Protein AF-A0A7C1NYA1-F1 (afdb_monomer)

Secondary structure (DSSP, 8-state):
---PPPP-------PPP-PPPPP-------------------------PPPPP--------PPPP---------------------------HHHHHHHHHHHHHHHHHHHHHHHHT--PPPP-PPPPEEEESSHHHHHHHHHH-SS-EEEESSPTT--SSS----HHHHHHHHH-SEEEE-S-SHHHHHHHHHHHTTS--SEEEEGGGSTT--PPBPTTT-SB--S-GGGSHHHHHHHHHHHHHHHHHH-GGGHHHHHHHHHHHHHHHHHHHHHS----EEEEESSTTHHHHHHTTTEEEEEESEEETTEEPPHHHHHHHHHHHHTT-EEEEEEETT--HHHHHHHHHHHHHHT--EEEE--TTSSS-HHHHHHHHHHHHHHHHTT-

Mean predicted aligned error: 15.82 Å

Foldseek 3Di:
DDDDDDDDDDDDDDDDDDDDDDDDDDDDDDDDDDDDDDDDDDDDDDDDDDDDDDDDDDDDDDDDDDDDDDDDDDDDDDDDDDDDDDDPPDDPPVVVVVVVVVVVVVVVVVVVVVVVVPPPPPPPPQWFEEEEQFAQVQQVCVLLTDSYHYDHQDDFPDDLQPDARDPVNLVSQQSGQAYEALPPHPNVVVVVVCVVVVVHNHHYHHLVPQPPQDFDQQLPPRHTQSQPSCLALVSVLSVLVVVLVSSCVSPVVCNVSSVVSSVVLNVLSVVLLVLAAAPLFEAEEADRNVCRNCVSSNYHDNAYQARHVVGGDDPVSVVVVLVCLQVVRHQEYEYEPSDPPVSVVVSVVSCVVSVHYYDYAYRSRHDDHSSVSSNVSSVRNSVVVVVD

Sequence (388 aa):
MRLEKPEENFEESCLPRSVRSENSRKTGSPELEAITSKHDVVRSIGKHEVVPNQYDPLVHSPRVYISSNVHIKFFTQQGDTAIVHKPRVTLRRGVYRLLAAAAAAAVALSLALILLGRAAKPPVSEGVFAVATFPSIAEDLNLILCDGRALSIVPPGVDPHDYQLSPGDVEKLREARVIVSTGHAPFEARIRDLVERGELAAVLVEIPRIPGMRILLNPSTRQPNLHMPVYDPDNYKIFIGYLAEKLSEVDPARAACYKQKLQQLVSAVDSLRRRVGALNLTALATRPPAQYAVSWAGVEVGYLLVKEEGLPATLEDIARIEKALAAGEVKLIITLSDDPAPLKSKAEELSARYKVPLITIPSPITPPSIYEKIALVAQELSKIATSA

Solvent-accessible surface area (backbone atoms only — not comparable to full-atom values): 23737 Å² total; per-residue (Å²): 141,84,86,82,83,87,87,83,82,88,80,89,85,85,85,87,80,87,85,82,86,84,86,80,91,82,89,83,86,82,90,83,83,89,85,86,82,89,85,88,87,82,89,81,90,82,87,87,80,87,82,85,88,84,86,88,85,90,84,91,77,90,80,88,77,89,76,94,78,87,84,86,86,84,88,82,80,91,82,85,90,77,91,75,85,75,82,82,80,76,76,58,74,67,57,58,53,53,53,50,52,52,50,51,50,50,52,52,51,54,51,51,52,56,61,66,65,59,64,72,72,72,76,81,67,80,37,62,39,33,34,16,48,37,27,5,55,12,42,45,44,50,67,43,43,74,77,30,48,46,41,44,65,43,58,76,86,58,65,59,74,80,44,72,82,47,74,72,47,51,51,56,49,49,70,17,55,34,35,41,35,63,75,63,41,68,46,49,56,55,53,50,53,35,38,77,71,61,74,23,84,29,51,77,43,40,54,79,72,42,85,88,52,68,74,50,64,32,64,76,73,67,42,80,39,59,52,53,48,49,40,19,69,70,34,30,45,50,51,49,48,52,48,35,51,53,49,24,73,76,38,61,94,46,30,69,56,23,53,51,37,41,54,54,52,45,55,49,49,53,54,48,57,70,71,43,64,78,65,75,36,34,23,37,25,44,45,66,45,53,42,31,55,36,39,88,36,35,32,44,53,66,42,50,56,25,52,47,92,99,36,66,48,48,74,67,52,48,52,52,49,53,49,35,40,74,72,58,59,41,57,34,36,40,40,46,70,75,53,55,67,72,59,46,52,50,52,51,51,52,23,66,76,64,72,32,54,70,49,74,35,76,45,78,62,30,72,63,25,47,70,61,43,46,51,52,38,43,53,59,53,45,56,53,69,75,73,112

InterPro domains:
  IPR006127 Periplasmic solute binding protein, ZnuA-like [PF01297] (151-349)
  IPR050492 Bacterial metal-binding protein 9 [PTHR42953] (107-361)

Organism: Thermofilum pendens (NCBI:txid2269)

Structure (mmCIF, N/CA/C/O backbone):
data_AF-A0A7C1NYA1-F1
#
_entry.id   AF-A0A7C1NYA1-F1
#
loop_
_atom_site.group_PDB
_atom_site.id
_atom_site.type_symbol
_atom_site.label_atom_id
_atom_site.label_alt_id
_atom_site.label_comp_id
_atom_site.label_asym_id
_atom_site.label_entity_id
_atom_site.label_seq_id
_atom_site.pdbx_PDB_ins_code
_atom_site.Cartn_x
_atom_site.Cartn_y
_atom_site.Cartn_z
_atom_site.occupancy
_atom_site.B_iso_or_equiv
_atom_site.auth_seq_id
_atom_site.auth_comp_id
_atom_site.auth_asym_id
_atom_site.auth_atom_id
_atom_site.pdbx_PDB_model_num
ATOM 1 N N . MET A 1 1 ? -48.577 -8.731 -40.432 1.00 40.62 1 MET A N 1
ATOM 2 C CA . MET A 1 1 ? -48.833 -8.483 -39.000 1.00 40.62 1 MET A CA 1
ATOM 3 C C . MET A 1 1 ? -47.472 -8.347 -38.333 1.00 40.62 1 MET A C 1
ATOM 5 O O . MET A 1 1 ? -46.777 -9.333 -38.143 1.00 40.62 1 MET A O 1
ATOM 9 N N . ARG A 1 2 ? -47.024 -7.100 -38.198 1.00 34.62 2 ARG A N 1
ATOM 10 C CA . ARG A 1 2 ? -45.700 -6.657 -37.746 1.00 34.62 2 ARG A CA 1
ATOM 11 C C . ARG A 1 2 ? -46.028 -5.751 -36.565 1.00 34.62 2 ARG A C 1
ATOM 13 O O . ARG A 1 2 ? -46.828 -4.843 -36.761 1.00 34.62 2 ARG A O 1
ATOM 20 N N . LEU A 1 3 ? -45.551 -6.070 -35.368 1.00 38.22 3 LEU A N 1
ATOM 21 C CA . LEU A 1 3 ? -45.822 -5.268 -34.176 1.00 38.22 3 LEU A CA 1
ATOM 22 C C . LEU A 1 3 ? -44.526 -4.623 -33.699 1.00 38.22 3 LEU A C 1
ATOM 24 O O . LEU A 1 3 ? -43.466 -5.248 -33.678 1.00 38.22 3 LEU A O 1
ATOM 28 N N . GLU A 1 4 ? -44.665 -3.327 -33.467 1.00 41.25 4 GLU A N 1
ATOM 29 C CA . GLU A 1 4 ? -43.648 -2.294 -33.381 1.00 41.25 4 GLU A CA 1
ATOM 30 C C . GLU A 1 4 ? -43.042 -2.193 -31.976 1.00 41.25 4 GLU A C 1
ATOM 32 O O . GLU A 1 4 ? -43.621 -2.636 -30.984 1.00 41.25 4 GLU A O 1
ATOM 37 N N . LYS A 1 5 ? -41.842 -1.609 -31.922 1.00 38.19 5 LYS A N 1
ATOM 38 C CA . LYS A 1 5 ? -41.145 -1.196 -30.699 1.00 38.19 5 LYS A CA 1
ATOM 39 C C . LYS A 1 5 ? -41.774 0.090 -30.144 1.00 38.19 5 LYS A C 1
ATOM 41 O O . LYS A 1 5 ? -42.247 0.887 -30.950 1.00 38.19 5 LYS A O 1
ATOM 46 N N . PRO A 1 6 ? -41.666 0.369 -28.835 1.00 52.16 6 PRO A N 1
ATOM 47 C CA . PRO A 1 6 ? -41.864 1.715 -28.327 1.00 52.16 6 PRO A CA 1
ATOM 48 C C . PRO A 1 6 ? -40.544 2.506 -28.333 1.00 52.16 6 PRO A C 1
ATOM 50 O O . PRO A 1 6 ? -39.504 2.022 -27.881 1.00 52.16 6 PRO A O 1
ATOM 53 N N . GLU A 1 7 ? -40.620 3.718 -28.879 1.00 35.81 7 GLU A N 1
ATOM 54 C CA . GLU A 1 7 ? -39.695 4.831 -28.663 1.00 35.81 7 GLU A CA 1
ATOM 55 C C . GLU A 1 7 ? -40.056 5.513 -27.335 1.00 35.81 7 GLU A C 1
ATOM 57 O O . GLU A 1 7 ? -41.235 5.758 -27.079 1.00 35.81 7 GLU A O 1
ATOM 62 N N . GLU A 1 8 ? -39.064 5.851 -26.510 1.00 39.03 8 GLU A N 1
ATOM 63 C CA . GLU A 1 8 ? -39.241 6.802 -25.409 1.00 39.03 8 GLU A CA 1
ATOM 64 C C . GLU A 1 8 ? -38.207 7.923 -25.514 1.00 39.03 8 GLU A C 1
ATOM 66 O O . GLU A 1 8 ? -37.027 7.708 -25.803 1.00 39.03 8 GLU A O 1
ATOM 71 N N . ASN A 1 9 ? -38.738 9.131 -25.351 1.00 34.03 9 ASN A N 1
ATOM 72 C CA . ASN A 1 9 ? -38.168 10.414 -25.714 1.00 34.03 9 ASN A CA 1
ATOM 73 C C . ASN A 1 9 ? -37.077 10.886 -24.748 1.00 34.03 9 ASN A C 1
ATOM 75 O O . ASN A 1 9 ? -37.186 10.758 -23.531 1.00 34.03 9 ASN A O 1
ATOM 79 N N . PHE A 1 10 ? -36.063 11.522 -25.332 1.00 31.38 10 PHE A N 1
ATOM 80 C CA . PHE A 1 10 ? -35.105 12.391 -24.659 1.00 31.38 10 PHE A CA 1
ATOM 81 C C .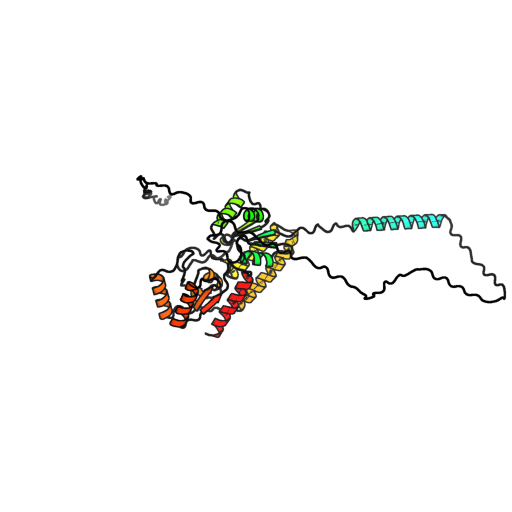 PHE A 1 10 ? -35.784 13.712 -24.263 1.00 31.38 10 PHE A C 1
ATOM 83 O O . PHE A 1 10 ? -36.274 14.429 -25.133 1.00 31.38 10 PHE A O 1
ATOM 90 N N . GLU A 1 11 ? -35.741 14.071 -22.979 1.00 35.53 11 GLU A N 1
ATOM 91 C CA . GLU A 1 11 ? -35.927 15.452 -22.520 1.00 35.53 11 GLU A CA 1
ATOM 92 C C . GLU A 1 11 ? -34.582 16.020 -22.043 1.00 35.53 11 GLU A C 1
ATOM 94 O O . GLU A 1 11 ? -34.018 15.608 -21.030 1.00 35.53 11 GLU A O 1
ATOM 99 N N . GLU A 1 12 ? -34.068 16.989 -22.801 1.00 34.16 12 GLU A N 1
ATOM 100 C CA . GLU A 1 12 ? -33.099 17.983 -22.343 1.00 34.16 12 GLU A CA 1
ATOM 101 C C . GLU A 1 12 ? -33.822 19.022 -21.472 1.00 34.16 12 GLU A C 1
ATOM 103 O O . GLU A 1 12 ? -34.805 19.601 -21.924 1.00 34.16 12 GLU A O 1
ATOM 108 N N . SER A 1 13 ? -33.313 19.353 -20.279 1.00 30.75 13 SER A N 1
ATOM 109 C CA . SER A 1 13 ? -33.227 20.757 -19.830 1.00 30.75 13 SER A CA 1
ATOM 110 C C . SER A 1 13 ? -32.521 20.935 -18.476 1.00 30.75 13 SER A C 1
ATOM 112 O O . SER A 1 13 ? -32.608 20.110 -17.573 1.00 30.75 13 SER A O 1
ATOM 114 N N . CYS A 1 14 ? -31.874 22.102 -18.363 1.00 33.41 14 CYS A N 1
ATOM 115 C CA . CYS A 1 14 ? -31.509 22.835 -17.142 1.00 33.41 14 CYS A CA 1
ATOM 116 C C . CYS A 1 14 ? -30.176 22.523 -16.425 1.00 33.41 14 CYS A C 1
ATOM 118 O O . CYS A 1 14 ? -30.124 22.006 -15.314 1.00 33.41 14 CYS A O 1
ATOM 120 N N . LEU A 1 15 ? -29.095 23.062 -17.005 1.00 36.56 15 LEU A N 1
ATOM 121 C CA . LEU A 1 15 ? -27.932 23.612 -16.287 1.00 36.56 15 LEU A CA 1
ATOM 122 C C . LEU A 1 15 ? -28.233 25.035 -15.765 1.00 36.56 15 LEU A C 1
ATOM 124 O O . LEU A 1 15 ? -28.767 25.842 -16.535 1.00 36.56 15 LEU A O 1
ATOM 128 N N . PRO A 1 16 ? -27.779 25.430 -14.560 1.00 41.75 16 PRO A N 1
ATOM 129 C CA . PRO A 1 16 ? -27.566 26.831 -14.224 1.00 41.75 16 PRO A CA 1
ATOM 130 C C . PRO A 1 16 ? -26.097 27.259 -14.335 1.00 41.75 16 PRO A C 1
ATOM 132 O O . PRO A 1 16 ? -25.149 26.513 -14.099 1.00 41.75 16 PRO A O 1
ATOM 135 N N . ARG A 1 17 ? -25.972 28.523 -14.738 1.00 34.53 17 ARG A N 1
ATOM 136 C CA . ARG A 1 17 ? -24.797 29.251 -15.208 1.00 34.53 17 ARG A CA 1
ATOM 137 C C . ARG A 1 17 ? -23.845 29.694 -14.094 1.00 34.53 17 ARG A C 1
ATOM 139 O O . ARG A 1 17 ? -24.249 30.021 -12.984 1.00 34.53 17 ARG A O 1
ATOM 146 N N . SER A 1 18 ? -22.589 29.831 -14.510 1.00 31.95 18 SER A N 1
ATOM 147 C CA . SER A 1 18 ? -21.484 30.560 -13.887 1.00 31.95 18 SER A CA 1
ATOM 148 C C . SER A 1 18 ? -21.869 31.953 -13.370 1.00 31.95 18 SER A C 1
ATOM 150 O O . SER A 1 18 ? -22.365 32.786 -14.136 1.00 31.95 18 SER A O 1
ATOM 152 N N . VAL A 1 19 ? -21.533 32.238 -12.111 1.00 34.16 19 VAL A N 1
ATOM 153 C CA . VAL A 1 19 ? -21.539 33.594 -11.550 1.00 34.16 19 VAL A CA 1
ATOM 154 C C . VAL A 1 19 ? -20.172 34.235 -11.782 1.00 34.16 19 VAL A C 1
ATOM 156 O O . VAL A 1 19 ? -19.128 33.693 -11.430 1.00 34.16 19 VAL A O 1
ATOM 159 N N . ARG A 1 20 ? -20.218 35.399 -12.425 1.00 31.11 20 ARG A N 1
ATOM 160 C CA . ARG A 1 20 ? -19.112 36.288 -12.779 1.00 31.11 20 ARG A CA 1
ATOM 161 C C . ARG A 1 20 ? -18.903 37.244 -11.598 1.00 31.11 20 ARG A C 1
ATOM 163 O O . ARG A 1 20 ? -19.837 37.956 -11.247 1.00 31.11 20 ARG A O 1
ATOM 170 N N . SER A 1 21 ? -17.723 37.255 -10.978 1.00 34.69 21 SER A N 1
ATOM 171 C CA . SER A 1 21 ? -17.386 38.226 -9.928 1.00 34.69 21 SER A CA 1
ATOM 172 C C . SER A 1 21 ? -16.910 39.537 -10.552 1.00 34.69 21 SER A C 1
ATOM 174 O O . SER A 1 21 ? -15.948 39.558 -11.324 1.00 34.69 21 SER A O 1
ATOM 176 N N . GLU A 1 22 ? -17.601 40.620 -10.215 1.00 33.66 22 GLU A N 1
ATOM 177 C CA . GLU A 1 22 ? -17.260 41.984 -10.597 1.00 33.66 22 GLU A CA 1
ATOM 178 C C . GLU A 1 22 ? -16.050 42.525 -9.832 1.00 33.66 22 GLU A C 1
ATOM 180 O O . GLU A 1 22 ? -15.744 42.164 -8.698 1.00 33.66 22 GLU A O 1
ATOM 185 N N . ASN A 1 23 ? -15.368 43.419 -10.531 1.00 29.83 23 ASN A N 1
ATOM 186 C CA . ASN A 1 23 ? -14.128 44.080 -10.191 1.00 29.83 23 ASN A CA 1
ATOM 187 C C . ASN A 1 23 ? -14.467 45.428 -9.527 1.00 29.83 23 ASN A C 1
ATOM 189 O O . ASN A 1 23 ? -15.186 46.228 -10.123 1.00 29.83 23 ASN A O 1
ATOM 193 N N . SER A 1 24 ? -13.928 45.723 -8.341 1.00 34.00 24 SER A N 1
ATOM 194 C CA . SER A 1 24 ? -13.988 47.065 -7.744 1.00 34.00 24 SER A CA 1
ATOM 195 C C . SER A 1 24 ? -12.629 47.458 -7.173 1.00 34.00 24 SER A C 1
ATOM 197 O O . SER A 1 24 ? -12.139 46.880 -6.207 1.00 34.00 24 SER A O 1
ATOM 199 N N . ARG A 1 25 ? -12.043 48.486 -7.794 1.00 32.75 25 ARG A N 1
ATOM 200 C CA . ARG A 1 25 ? -10.834 49.208 -7.378 1.00 32.75 25 ARG A CA 1
ATOM 201 C C . ARG A 1 25 ? -11.055 49.958 -6.060 1.00 32.75 25 ARG A C 1
ATOM 203 O O . ARG A 1 25 ? -12.113 50.557 -5.890 1.00 32.75 25 ARG A O 1
ATOM 210 N N . LYS A 1 26 ? -9.998 50.063 -5.244 1.00 33.12 26 LYS A N 1
ATOM 211 C CA . LYS A 1 26 ? -9.544 51.275 -4.513 1.00 33.12 26 LYS A CA 1
ATOM 212 C C . LYS A 1 26 ? -8.212 50.951 -3.805 1.00 33.12 26 LYS A C 1
ATOM 214 O O . LYS A 1 26 ? -8.165 50.026 -3.013 1.00 33.12 26 LYS A O 1
ATOM 219 N N . THR A 1 27 ? -7.077 51.426 -4.331 1.00 31.30 27 THR A N 1
ATOM 220 C CA . THR A 1 27 ? -6.292 52.613 -3.894 1.00 31.30 27 THR A CA 1
ATOM 221 C C . THR A 1 27 ? -5.559 52.455 -2.556 1.00 31.30 27 THR A C 1
ATOM 223 O O . THR A 1 27 ? -6.216 52.365 -1.526 1.00 31.30 27 THR A O 1
ATOM 226 N N . GLY A 1 28 ? -4.223 52.581 -2.583 1.00 29.09 28 GLY A N 1
ATOM 227 C CA . GLY A 1 28 ? -3.418 53.029 -1.437 1.00 29.09 28 GLY A CA 1
ATOM 228 C C . GLY A 1 28 ? -2.088 52.294 -1.232 1.00 29.09 28 GLY A C 1
ATOM 229 O O . GLY A 1 28 ? -2.052 51.321 -0.491 1.00 29.09 28 GLY A O 1
ATOM 230 N N . SER A 1 29 ? -1.001 52.791 -1.834 1.00 29.88 29 SER A N 1
ATOM 231 C CA . SER A 1 29 ? 0.366 52.619 -1.297 1.00 29.88 29 SER A CA 1
ATOM 232 C C . SER A 1 29 ? 0.553 53.535 -0.074 1.00 29.88 29 SER A C 1
ATOM 234 O O . SER A 1 29 ? -0.148 54.548 0.026 1.00 29.88 29 SER A O 1
ATOM 236 N N . PRO A 1 30 ? 1.507 53.230 0.824 1.00 40.34 30 PRO A N 1
ATOM 237 C CA . PRO A 1 30 ? 2.791 53.928 0.718 1.00 40.34 30 PRO A CA 1
ATOM 238 C C . PRO A 1 30 ? 4.036 53.060 0.983 1.00 40.34 30 PRO A C 1
ATOM 240 O O . PRO A 1 30 ? 3.977 51.982 1.570 1.00 40.34 30 PRO A O 1
ATOM 243 N N . GLU A 1 31 ? 5.157 53.595 0.502 1.00 30.17 31 GLU A N 1
ATOM 244 C CA . GLU A 1 31 ? 6.551 53.213 0.743 1.00 30.17 31 GLU A CA 1
ATOM 245 C C . GLU A 1 31 ? 6.918 53.135 2.233 1.00 30.17 31 GLU A C 1
ATOM 247 O O . GLU A 1 31 ? 6.392 53.898 3.042 1.00 30.17 31 GLU A O 1
ATOM 252 N N . LEU A 1 32 ? 7.914 52.301 2.567 1.00 30.86 32 LEU A N 1
ATOM 253 C CA . LEU A 1 32 ? 8.832 52.564 3.680 1.00 30.86 32 LEU A CA 1
ATOM 254 C C . LEU A 1 32 ? 10.191 51.873 3.465 1.00 30.86 32 LEU A C 1
ATOM 256 O O . LEU A 1 32 ? 10.344 50.660 3.564 1.00 30.86 32 LEU A O 1
ATOM 260 N N . GLU A 1 33 ? 11.117 52.738 3.066 1.00 28.75 33 GLU A N 1
ATOM 261 C CA . GLU A 1 33 ? 12.559 52.848 3.298 1.00 28.75 33 GLU A CA 1
ATOM 262 C C . GLU A 1 33 ? 13.386 51.681 3.867 1.00 28.75 33 GLU A C 1
ATOM 264 O O . GLU A 1 33 ? 13.102 51.050 4.884 1.00 28.75 33 GLU A O 1
ATOM 269 N N . ALA A 1 34 ? 14.545 51.537 3.221 1.00 26.19 34 ALA A N 1
ATOM 270 C CA . ALA A 1 34 ? 15.721 50.821 3.671 1.00 26.19 34 ALA A CA 1
ATOM 271 C C . ALA A 1 34 ? 16.363 51.469 4.910 1.00 26.19 34 ALA A C 1
ATOM 273 O O . ALA A 1 34 ? 16.562 52.680 4.957 1.00 26.19 34 ALA A O 1
ATOM 274 N N . ILE A 1 35 ? 16.820 50.635 5.849 1.00 28.69 35 ILE A N 1
ATOM 275 C CA . ILE A 1 35 ? 17.805 51.022 6.864 1.00 28.69 35 ILE A CA 1
ATOM 276 C C . ILE A 1 35 ? 19.042 50.142 6.699 1.00 28.69 35 ILE A C 1
ATOM 278 O O . ILE A 1 35 ? 19.030 48.932 6.915 1.00 28.69 35 ILE A O 1
ATOM 282 N N . THR A 1 36 ? 20.126 50.798 6.306 1.00 28.75 36 THR A N 1
ATOM 283 C CA . THR A 1 36 ? 21.506 50.322 6.348 1.00 28.75 36 THR A CA 1
ATOM 284 C C . THR A 1 36 ? 22.090 50.504 7.748 1.00 28.75 36 THR A C 1
ATOM 286 O O . THR A 1 36 ? 21.944 51.579 8.324 1.00 28.75 36 THR A O 1
ATOM 289 N N . SER A 1 37 ? 22.865 49.537 8.242 1.00 29.22 37 SER A N 1
ATOM 290 C CA . SER A 1 37 ? 23.935 49.800 9.214 1.00 29.22 37 SER A CA 1
ATOM 291 C C . SER A 1 37 ? 24.969 48.668 9.201 1.00 29.22 37 SER A C 1
ATOM 293 O O . SER A 1 37 ? 24.662 47.520 9.511 1.00 29.22 37 SER A O 1
ATOM 295 N N . LYS A 1 38 ? 26.197 49.018 8.805 1.00 29.97 38 LYS A N 1
ATOM 296 C CA . LYS A 1 38 ? 27.441 48.269 9.048 1.00 29.97 38 LYS A CA 1
ATOM 297 C C . LYS A 1 38 ? 27.848 48.440 10.516 1.00 29.97 38 LYS A C 1
ATOM 299 O O . LYS A 1 38 ? 27.615 49.520 11.043 1.00 29.97 38 LYS A O 1
ATOM 304 N N . HIS A 1 39 ? 28.552 47.466 11.101 1.00 31.30 39 HIS A N 1
ATOM 305 C CA . HIS A 1 39 ? 29.861 47.660 11.756 1.00 31.30 39 HIS A CA 1
ATOM 306 C C . HIS A 1 39 ? 30.543 46.304 12.023 1.00 31.30 39 HIS A C 1
ATOM 308 O O . HIS A 1 39 ? 29.919 45.349 12.479 1.00 31.30 39 HIS A O 1
ATOM 314 N N . ASP A 1 40 ? 31.832 46.271 11.692 1.00 27.22 40 ASP A N 1
ATOM 315 C CA . ASP A 1 40 ? 32.800 45.180 11.798 1.00 27.22 40 ASP A CA 1
ATOM 316 C C . ASP A 1 40 ? 33.184 44.823 13.243 1.00 27.22 40 ASP A C 1
ATOM 318 O O . ASP A 1 40 ? 33.363 45.729 14.052 1.00 27.22 40 ASP A O 1
ATOM 322 N N . VAL A 1 41 ? 33.494 43.543 13.513 1.00 28.36 41 VAL A N 1
ATOM 323 C CA . VAL A 1 41 ? 34.625 43.139 14.379 1.00 28.36 41 VAL A CA 1
ATOM 324 C C . VAL A 1 41 ? 35.273 41.857 13.827 1.00 28.36 41 VAL A C 1
ATOM 326 O O . VAL A 1 41 ? 34.611 40.915 13.403 1.00 28.36 41 VAL A O 1
ATOM 329 N N . VAL A 1 42 ? 36.604 41.878 13.824 1.00 27.53 42 VAL A N 1
ATOM 330 C CA . VAL A 1 42 ? 37.587 41.014 13.155 1.00 27.53 42 VAL A CA 1
ATOM 331 C C . VAL A 1 42 ? 38.288 40.064 14.155 1.00 27.53 42 VAL A C 1
ATOM 333 O O . VAL A 1 42 ? 38.412 40.418 15.325 1.00 27.53 42 VAL A O 1
ATOM 336 N N . ARG A 1 43 ? 38.875 38.961 13.629 1.00 27.34 43 ARG A N 1
ATOM 337 C CA . ARG A 1 43 ? 39.818 37.948 14.213 1.00 27.34 43 ARG A CA 1
ATOM 338 C C . ARG A 1 43 ? 39.149 36.780 14.966 1.00 27.34 43 ARG A C 1
ATOM 340 O O . ARG A 1 43 ? 38.218 36.992 15.716 1.00 27.34 43 ARG A O 1
ATOM 347 N N . SER A 1 44 ? 39.560 35.512 14.832 1.00 27.50 44 SER A N 1
ATOM 348 C CA . SER A 1 44 ? 40.903 34.954 14.618 1.00 27.50 44 SER A CA 1
ATOM 349 C C . SER A 1 44 ? 40.861 33.513 14.068 1.00 27.50 44 SER A C 1
ATOM 351 O O . SER A 1 44 ? 40.197 32.646 14.620 1.00 27.50 44 SER A O 1
ATOM 353 N N . ILE A 1 45 ? 41.653 33.288 13.019 1.00 27.92 45 ILE A N 1
ATOM 354 C CA . ILE A 1 45 ? 42.425 32.089 12.630 1.00 27.92 45 ILE A CA 1
ATOM 355 C C . ILE A 1 45 ? 42.656 31.001 13.702 1.00 27.92 45 ILE A C 1
ATOM 357 O O . ILE A 1 45 ? 43.106 31.293 14.808 1.00 27.92 45 ILE A O 1
ATOM 361 N N . GLY A 1 46 ? 42.506 29.738 13.276 1.00 27.52 46 GLY A N 1
ATOM 362 C CA . GLY A 1 46 ? 43.027 28.531 13.928 1.00 27.52 46 GLY A CA 1
ATOM 363 C C . GLY A 1 46 ? 43.017 27.338 12.963 1.00 27.52 46 GLY A C 1
ATOM 364 O O . GLY A 1 46 ? 41.975 26.746 12.711 1.00 27.52 46 GLY A O 1
ATOM 365 N N . LYS A 1 47 ? 44.178 27.037 12.368 1.00 29.05 47 LYS A N 1
ATOM 366 C CA . LYS A 1 47 ? 44.432 25.889 11.482 1.00 29.05 47 LYS A CA 1
ATOM 367 C C . LYS A 1 47 ? 44.451 24.596 12.307 1.00 29.05 47 LYS A C 1
ATOM 369 O O . LYS A 1 47 ? 45.124 24.568 13.333 1.00 29.05 47 LYS A O 1
ATOM 374 N N . HIS A 1 48 ? 43.812 23.526 11.829 1.00 30.50 48 HIS A N 1
ATOM 375 C CA . HIS A 1 48 ? 44.119 22.171 12.292 1.00 30.50 48 HIS A CA 1
ATOM 376 C C . HIS A 1 48 ? 44.911 21.417 11.229 1.00 30.50 48 HIS A C 1
ATOM 378 O O . HIS A 1 48 ? 44.498 21.260 10.082 1.00 30.50 48 HIS A O 1
ATOM 384 N N . GLU A 1 49 ? 46.106 21.043 11.659 1.00 29.19 49 GLU A N 1
ATOM 385 C CA . GLU A 1 49 ? 47.183 20.411 10.926 1.00 29.19 49 GLU A CA 1
ATOM 386 C C . GLU A 1 49 ? 47.026 18.890 11.025 1.00 29.19 49 GLU A C 1
ATOM 388 O O . GLU A 1 49 ? 46.735 18.339 12.088 1.00 29.19 49 GLU A O 1
ATOM 393 N N . VAL A 1 50 ? 47.169 18.226 9.881 1.00 29.25 50 VAL A N 1
ATOM 394 C CA . VAL A 1 50 ? 47.121 16.773 9.723 1.00 29.25 50 VAL A CA 1
ATOM 395 C C . VAL A 1 50 ? 48.474 16.205 10.146 1.00 29.25 50 VAL A C 1
ATOM 397 O O . VAL A 1 50 ? 49.495 16.534 9.548 1.00 29.25 50 VAL A O 1
ATOM 400 N N . VAL A 1 51 ? 48.479 15.336 11.156 1.00 32.12 51 VAL A N 1
ATOM 401 C CA . VAL A 1 51 ? 49.670 14.596 11.598 1.00 32.12 51 VAL A CA 1
ATOM 402 C C . VAL A 1 51 ? 49.727 13.249 10.862 1.00 32.12 51 VAL A C 1
ATOM 404 O O . VAL A 1 51 ? 48.794 12.458 11.009 1.00 32.12 51 VAL A O 1
ATOM 407 N N . PRO A 1 52 ? 50.792 12.934 10.099 1.00 32.31 52 PRO A N 1
ATOM 408 C CA . PRO A 1 52 ? 51.026 11.589 9.594 1.00 32.31 52 PRO A CA 1
ATOM 409 C C . PRO A 1 52 ? 51.852 10.794 10.613 1.00 32.31 52 PRO A C 1
ATOM 411 O O . PRO A 1 52 ? 52.927 11.225 11.026 1.00 32.31 52 PRO A O 1
ATOM 414 N N . ASN A 1 53 ? 51.364 9.619 11.009 1.00 31.55 53 ASN A N 1
ATOM 415 C CA . ASN A 1 53 ? 52.122 8.703 11.857 1.00 31.55 53 ASN A CA 1
ATOM 416 C C . ASN A 1 53 ? 52.901 7.705 10.979 1.00 31.55 53 ASN A C 1
ATOM 418 O O . ASN A 1 53 ? 52.304 6.922 10.242 1.00 31.55 53 ASN A O 1
ATOM 422 N N . GLN A 1 54 ? 54.231 7.753 11.060 1.00 29.08 54 GLN A N 1
ATOM 423 C CA . GLN A 1 54 ? 55.162 6.711 10.618 1.00 29.08 54 GLN A CA 1
ATOM 424 C C . GLN A 1 54 ? 55.682 5.989 11.869 1.00 29.08 54 GLN A C 1
ATOM 426 O O . GLN A 1 54 ? 56.238 6.666 12.727 1.00 29.08 54 GLN A O 1
ATOM 431 N N . TYR A 1 55 ? 55.568 4.654 11.945 1.00 26.80 55 TYR A N 1
ATOM 432 C CA . TYR A 1 55 ? 56.695 3.734 12.208 1.00 26.80 55 TYR A CA 1
ATOM 433 C C . TYR A 1 55 ? 56.290 2.237 12.126 1.00 26.80 55 TYR A C 1
ATOM 435 O O . TYR A 1 55 ? 55.205 1.844 12.543 1.00 26.80 55 TYR A O 1
ATOM 443 N N . ASP A 1 56 ? 57.233 1.491 11.543 1.00 30.08 56 ASP A N 1
ATOM 444 C CA . ASP A 1 56 ? 57.502 0.063 11.209 1.00 30.08 56 ASP A CA 1
ATOM 445 C C . ASP A 1 56 ? 57.343 -0.971 12.382 1.00 30.08 56 ASP A C 1
ATOM 447 O O . ASP A 1 56 ? 57.043 -0.508 13.484 1.00 30.08 56 ASP A O 1
ATOM 451 N N . PRO A 1 57 ? 57.667 -2.304 12.324 1.00 41.19 57 PRO A N 1
ATOM 452 C CA . PRO A 1 57 ? 57.935 -3.270 11.224 1.00 41.19 57 PRO A CA 1
ATOM 453 C C . PRO A 1 57 ? 57.329 -4.713 11.360 1.00 41.19 57 PRO A C 1
ATOM 455 O O . PRO A 1 57 ? 56.831 -5.119 12.404 1.00 41.19 57 PRO A O 1
ATOM 458 N N . LEU A 1 58 ? 57.557 -5.532 10.309 1.00 29.97 58 LEU A N 1
ATOM 459 C CA . LEU A 1 58 ? 57.786 -7.006 10.286 1.00 29.97 58 LEU A CA 1
ATOM 460 C C . LEU A 1 58 ? 56.649 -8.001 10.631 1.00 29.97 58 LEU A C 1
ATOM 462 O O . LEU A 1 58 ? 56.452 -8.344 11.789 1.00 29.97 58 LEU A O 1
ATOM 466 N N . VAL A 1 59 ? 56.104 -8.682 9.604 1.00 32.31 59 VAL A N 1
ATOM 467 C CA . VAL A 1 59 ? 55.775 -10.129 9.667 1.00 32.31 59 VAL A CA 1
ATOM 468 C C . VAL A 1 59 ? 56.067 -10.802 8.317 1.00 32.31 59 VAL A C 1
ATOM 470 O O . VAL A 1 59 ? 55.573 -10.401 7.266 1.00 32.31 59 VAL A O 1
ATOM 473 N N . HIS A 1 60 ? 56.902 -11.840 8.366 1.00 31.20 60 HIS A N 1
ATOM 474 C CA . HIS A 1 60 ? 57.325 -12.686 7.254 1.00 31.20 60 HIS A CA 1
ATOM 475 C C . HIS A 1 60 ? 56.188 -13.539 6.662 1.00 31.20 60 HIS A C 1
ATOM 477 O O . HIS A 1 60 ? 55.386 -14.128 7.380 1.00 31.20 60 HIS A O 1
ATOM 483 N N . SER A 1 61 ? 56.196 -13.725 5.341 1.00 30.41 61 SER A N 1
ATOM 484 C CA . SER A 1 61 ? 55.537 -14.856 4.671 1.00 30.41 61 SER A CA 1
ATOM 485 C C . SER A 1 61 ? 56.449 -15.356 3.542 1.00 30.41 61 SER A C 1
ATOM 487 O O . SER A 1 61 ? 56.851 -14.549 2.699 1.00 30.41 61 SER A O 1
ATOM 489 N N . PRO A 1 62 ? 56.839 -16.642 3.507 1.00 30.77 62 PRO A N 1
ATOM 490 C CA . PRO A 1 62 ? 57.794 -17.132 2.520 1.00 30.77 62 PRO A CA 1
ATOM 491 C C . PRO A 1 62 ? 57.133 -17.302 1.145 1.00 30.77 62 PRO A C 1
ATOM 493 O O . PRO A 1 62 ? 56.115 -17.977 1.003 1.00 30.77 62 PRO A O 1
ATOM 496 N N . ARG A 1 63 ? 57.747 -16.718 0.109 1.00 29.55 63 ARG A N 1
ATOM 497 C CA . ARG A 1 63 ? 57.469 -17.045 -1.297 1.00 29.55 63 ARG A CA 1
ATOM 498 C C . ARG A 1 63 ? 58.329 -18.238 -1.706 1.00 29.55 63 ARG A C 1
ATOM 500 O O . ARG A 1 63 ? 59.554 -18.166 -1.665 1.00 29.55 63 ARG A O 1
ATOM 507 N N . VAL A 1 64 ? 57.678 -19.318 -2.123 1.00 28.41 64 VAL A N 1
ATOM 508 C CA . VAL A 1 64 ? 58.316 -20.486 -2.737 1.00 28.41 64 VAL A CA 1
ATOM 509 C C . VAL A 1 64 ? 58.728 -20.123 -4.166 1.00 28.41 64 VAL A C 1
ATOM 511 O O . VAL A 1 64 ? 57.875 -19.849 -5.005 1.00 28.41 64 VAL A O 1
ATOM 514 N N . TYR A 1 65 ? 60.032 -20.134 -4.442 1.00 30.05 65 TYR A N 1
ATOM 515 C CA . TYR A 1 65 ? 60.581 -20.154 -5.798 1.00 30.05 65 TYR A CA 1
ATOM 516 C C . TYR A 1 65 ? 61.035 -21.580 -6.111 1.00 30.05 65 TYR A C 1
ATOM 518 O O . TYR A 1 65 ? 61.918 -22.113 -5.444 1.00 30.05 65 TYR A O 1
ATOM 526 N N . ILE A 1 66 ? 60.446 -22.201 -7.133 1.00 29.05 66 ILE A N 1
ATOM 527 C CA . ILE A 1 66 ? 60.947 -23.459 -7.691 1.00 29.05 66 ILE A CA 1
ATOM 528 C C . ILE A 1 66 ? 61.952 -23.084 -8.784 1.00 29.05 66 ILE A C 1
ATOM 530 O O . ILE A 1 66 ? 61.556 -22.661 -9.868 1.00 29.05 66 ILE A O 1
ATOM 534 N N . SER A 1 67 ? 63.251 -23.205 -8.495 1.00 29.52 67 SER A N 1
ATOM 535 C CA . SER A 1 67 ? 64.300 -23.147 -9.516 1.00 29.52 67 SER A CA 1
ATOM 536 C C . SER A 1 67 ? 64.670 -24.562 -9.954 1.00 29.52 67 SER A C 1
ATOM 538 O O . SER A 1 67 ? 65.188 -25.353 -9.165 1.00 29.52 67 SER A O 1
ATOM 540 N N . SER A 1 68 ? 64.438 -24.878 -11.221 1.00 31.47 68 SER A N 1
ATOM 541 C CA . SER A 1 68 ? 64.871 -26.129 -11.838 1.00 31.47 68 SER A CA 1
ATOM 542 C C . SER A 1 68 ? 66.349 -26.021 -12.206 1.00 31.47 68 SER A C 1
ATOM 544 O O . SER A 1 68 ? 66.654 -25.434 -13.234 1.00 31.47 68 SER A O 1
ATOM 546 N N . ASN A 1 69 ? 67.259 -26.546 -11.380 1.00 33.06 69 ASN A N 1
ATOM 547 C CA . ASN A 1 69 ? 68.610 -26.950 -11.797 1.00 33.06 69 ASN A CA 1
AT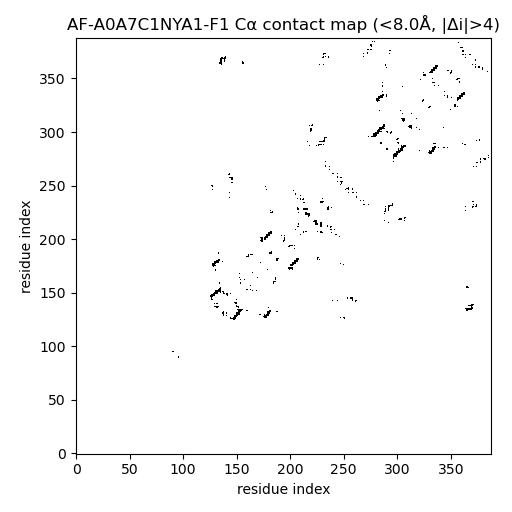OM 548 C C . ASN A 1 69 ? 69.244 -27.834 -10.715 1.00 33.06 69 ASN A C 1
ATOM 550 O O . ASN A 1 69 ? 69.821 -27.345 -9.748 1.00 33.06 69 ASN A O 1
ATOM 554 N N . VAL A 1 70 ? 69.146 -29.152 -10.888 1.00 30.23 70 VAL A N 1
ATOM 555 C CA . VAL A 1 70 ? 69.863 -30.132 -10.067 1.00 30.23 70 VAL A CA 1
ATOM 556 C C . VAL A 1 70 ? 71.014 -30.696 -10.899 1.00 30.23 70 VAL A C 1
ATOM 558 O O . VAL A 1 70 ? 70.803 -31.462 -11.836 1.00 30.23 70 VAL A O 1
ATOM 561 N N . HIS A 1 71 ? 72.239 -30.303 -10.547 1.00 29.97 71 HIS A N 1
ATOM 562 C CA . HIS A 1 71 ? 73.470 -30.972 -10.961 1.00 29.97 71 HIS A CA 1
ATOM 563 C C . HIS A 1 71 ? 73.851 -31.989 -9.885 1.00 29.97 71 HIS A C 1
ATOM 565 O O . HIS A 1 71 ? 74.178 -31.610 -8.763 1.00 29.97 71 HIS A O 1
ATOM 571 N N . ILE A 1 72 ? 73.859 -33.273 -10.234 1.00 32.34 72 ILE A N 1
ATOM 572 C CA . ILE A 1 72 ? 74.431 -34.327 -9.393 1.00 32.34 72 ILE A CA 1
ATOM 573 C C . ILE A 1 72 ? 75.746 -34.769 -10.037 1.00 32.34 72 ILE A C 1
ATOM 575 O O . ILE A 1 72 ? 75.758 -35.294 -11.150 1.00 32.34 72 ILE A O 1
ATOM 579 N N . LYS A 1 73 ? 76.858 -34.537 -9.332 1.00 30.48 73 LYS A N 1
ATOM 580 C CA . LYS A 1 73 ? 78.152 -35.185 -9.580 1.00 30.48 73 LYS A CA 1
ATOM 581 C C . LYS A 1 73 ? 78.305 -36.332 -8.586 1.00 30.48 73 LYS A C 1
ATOM 583 O O . LYS A 1 73 ? 78.219 -36.101 -7.386 1.00 30.48 73 LYS A O 1
ATOM 588 N N . PHE A 1 74 ? 78.636 -37.516 -9.087 1.00 30.62 74 PHE A N 1
ATOM 589 C CA . PHE A 1 74 ? 79.263 -38.571 -8.298 1.00 30.62 74 PHE A CA 1
ATOM 590 C C . PHE A 1 74 ? 80.606 -38.925 -8.941 1.00 30.62 74 PHE A C 1
ATOM 592 O O . PHE A 1 74 ? 80.680 -39.174 -10.143 1.00 30.62 74 PHE A O 1
ATOM 599 N N . PHE A 1 75 ? 81.662 -38.905 -8.130 1.00 41.81 75 PHE A N 1
ATOM 600 C CA . PHE A 1 75 ? 82.965 -39.499 -8.426 1.00 41.81 75 PHE A CA 1
ATOM 601 C C . PHE A 1 75 ? 82.979 -40.925 -7.878 1.00 41.81 75 PHE A C 1
ATOM 603 O O . PHE A 1 75 ? 82.556 -41.107 -6.742 1.00 41.81 75 PHE A O 1
ATOM 610 N N . THR A 1 76 ? 83.534 -41.892 -8.614 1.00 36.00 76 THR A N 1
ATOM 611 C CA . THR A 1 76 ? 84.182 -43.088 -8.041 1.00 36.00 76 THR A CA 1
ATOM 612 C C . THR A 1 76 ? 85.245 -43.651 -8.995 1.00 36.00 76 THR A C 1
ATOM 614 O O . THR A 1 76 ? 85.268 -43.345 -10.186 1.00 36.00 76 THR A O 1
ATOM 617 N N . GLN A 1 77 ? 86.174 -44.386 -8.384 1.00 38.06 77 GLN A N 1
ATOM 618 C CA . GLN A 1 77 ? 87.454 -44.912 -8.854 1.00 38.06 77 GLN A CA 1
ATOM 619 C C . GLN A 1 77 ? 87.421 -45.804 -10.106 1.00 38.06 77 GLN A C 1
ATOM 621 O O . GLN A 1 77 ? 86.515 -46.599 -10.306 1.00 38.06 77 GLN A O 1
ATOM 626 N N . GLN A 1 78 ? 88.510 -45.682 -10.874 1.00 40.72 78 GLN A N 1
ATOM 627 C CA . GLN A 1 78 ? 89.327 -46.739 -11.488 1.00 40.72 78 GLN A CA 1
ATOM 628 C C . GLN A 1 78 ? 88.726 -48.160 -11.557 1.00 40.72 78 GLN A C 1
ATOM 630 O O . GLN A 1 78 ? 88.582 -48.819 -10.532 1.00 40.72 78 GLN A O 1
ATOM 635 N N . GLY A 1 79 ? 88.533 -48.671 -12.778 1.00 39.34 79 GLY A N 1
ATOM 636 C CA . GLY A 1 79 ? 88.405 -50.109 -13.035 1.00 39.34 79 GLY A CA 1
ATOM 637 C C . GLY A 1 79 ? 87.388 -50.477 -14.114 1.00 39.34 79 GLY A C 1
ATOM 638 O O . GLY A 1 79 ? 86.190 -50.387 -13.897 1.00 39.34 79 GLY A O 1
ATOM 639 N N . ASP A 1 80 ? 87.922 -50.953 -15.233 1.00 34.50 80 ASP A N 1
ATOM 640 C CA . ASP A 1 80 ? 87.317 -51.833 -16.233 1.00 34.50 80 ASP A CA 1
ATOM 641 C C . ASP A 1 80 ? 86.255 -51.327 -17.221 1.00 34.50 80 ASP A C 1
ATOM 643 O O . ASP A 1 80 ? 85.254 -50.669 -16.947 1.00 34.50 80 ASP A O 1
ATOM 647 N N . THR A 1 81 ? 86.553 -51.683 -18.467 1.00 45.16 81 THR A N 1
ATOM 648 C CA . THR A 1 81 ? 85.844 -51.367 -19.693 1.00 45.16 81 THR A CA 1
ATOM 649 C C . THR A 1 81 ? 84.674 -52.329 -19.882 1.00 45.16 81 THR A C 1
ATOM 651 O O . THR A 1 81 ? 84.853 -53.540 -19.950 1.00 45.16 81 THR A O 1
ATOM 654 N N . ALA A 1 82 ? 83.469 -51.785 -20.058 1.00 39.06 82 ALA A N 1
ATOM 655 C CA . ALA A 1 82 ? 82.343 -52.511 -20.634 1.00 39.06 82 ALA A CA 1
ATOM 656 C C . ALA A 1 82 ? 81.752 -51.679 -21.777 1.00 39.06 82 ALA A C 1
ATOM 658 O O . ALA A 1 82 ? 81.114 -50.644 -21.577 1.00 39.06 82 ALA A O 1
ATOM 659 N N . ILE A 1 83 ? 82.006 -52.127 -23.006 1.00 49.75 83 ILE A N 1
ATOM 660 C CA . ILE A 1 83 ? 81.421 -51.569 -24.223 1.00 49.75 83 ILE A CA 1
ATOM 661 C C . ILE A 1 83 ? 79.940 -51.962 -24.247 1.00 49.75 83 ILE A C 1
ATOM 663 O O . ILE A 1 83 ? 79.596 -53.103 -24.541 1.00 49.75 83 ILE A O 1
ATOM 667 N N . VAL A 1 84 ? 79.049 -51.011 -23.962 1.00 44.59 84 VAL A N 1
ATOM 668 C CA . VAL A 1 84 ? 77.610 -51.153 -24.221 1.00 44.59 84 VAL A CA 1
ATOM 669 C C . VAL A 1 84 ? 77.312 -50.551 -25.593 1.00 44.59 84 VAL A C 1
ATOM 671 O O . VAL A 1 84 ? 77.277 -49.330 -25.763 1.00 44.59 84 VAL A O 1
ATOM 674 N N . HIS A 1 85 ? 77.081 -51.401 -26.594 1.00 48.34 85 HIS A N 1
ATOM 675 C CA . HIS A 1 85 ? 76.528 -50.961 -27.872 1.00 48.34 85 HIS A CA 1
ATOM 676 C C . HIS A 1 85 ? 75.087 -50.466 -27.675 1.00 48.34 85 HIS A C 1
ATOM 678 O O . HIS A 1 85 ? 74.166 -51.256 -27.488 1.00 48.34 85 HIS A O 1
ATOM 684 N N . LYS A 1 86 ? 74.870 -49.146 -27.756 1.00 43.94 86 LYS A N 1
ATOM 685 C CA . LYS A 1 86 ? 73.526 -48.580 -27.945 1.00 43.94 86 LYS A CA 1
ATOM 686 C C . LYS A 1 86 ? 73.116 -48.757 -29.413 1.00 43.94 86 LYS A C 1
ATOM 688 O O . LYS A 1 86 ? 73.824 -48.242 -30.283 1.00 43.94 86 LYS A O 1
ATOM 693 N N . PRO A 1 87 ? 71.987 -49.415 -29.725 1.00 45.91 87 PRO A N 1
ATOM 694 C CA . PRO A 1 87 ? 71.501 -49.471 -31.093 1.00 45.91 87 PRO A CA 1
ATOM 695 C C . PRO A 1 87 ? 71.067 -48.065 -31.525 1.00 45.91 87 PRO A C 1
ATOM 697 O O . PRO A 1 87 ? 70.172 -47.456 -30.937 1.00 45.91 87 PRO A O 1
ATOM 700 N N . ARG A 1 88 ? 71.714 -47.524 -32.562 1.00 53.22 88 ARG A N 1
ATOM 701 C CA . ARG A 1 88 ? 71.223 -46.338 -33.272 1.00 53.22 88 ARG A CA 1
ATOM 702 C C . ARG A 1 88 ? 70.000 -46.753 -34.086 1.00 53.22 88 ARG A C 1
ATOM 704 O O . ARG A 1 88 ? 70.138 -47.251 -35.197 1.00 53.22 88 ARG A O 1
ATOM 711 N N . VAL A 1 89 ? 68.805 -46.527 -33.548 1.00 56.75 89 VAL A N 1
ATOM 712 C CA . VAL A 1 89 ? 67.575 -46.572 -34.345 1.00 56.75 89 VAL A CA 1
ATOM 713 C C . VAL A 1 89 ? 67.498 -45.271 -35.146 1.00 56.75 89 VAL A C 1
ATOM 715 O O . VAL A 1 89 ? 67.071 -44.233 -34.648 1.00 56.75 89 VAL A O 1
ATOM 718 N N . THR A 1 90 ? 67.961 -45.295 -36.393 1.00 58.09 90 THR A N 1
ATOM 719 C CA . THR A 1 90 ? 67.764 -44.198 -37.345 1.00 58.09 90 THR A CA 1
ATOM 720 C C . THR A 1 90 ? 66.347 -44.275 -37.910 1.00 58.09 90 THR A C 1
ATOM 722 O O . THR A 1 90 ? 66.079 -44.987 -38.877 1.00 58.09 90 THR A O 1
ATOM 725 N N . LEU A 1 91 ? 65.408 -43.531 -37.315 1.00 56.47 91 LEU A N 1
ATOM 726 C CA . LEU A 1 91 ? 64.084 -43.344 -37.912 1.00 56.47 91 LEU A CA 1
ATOM 727 C C . LEU A 1 91 ? 64.238 -42.685 -39.297 1.00 56.47 91 LEU A C 1
ATOM 729 O O . LEU A 1 91 ? 64.871 -41.635 -39.437 1.00 56.47 91 LEU A O 1
ATOM 733 N N . ARG A 1 92 ? 63.657 -43.296 -40.339 1.00 64.38 92 ARG A N 1
ATOM 734 C CA . ARG A 1 92 ? 63.665 -42.752 -41.709 1.00 64.38 92 ARG A CA 1
ATOM 735 C C . ARG A 1 92 ? 63.068 -41.340 -41.711 1.00 64.38 92 ARG A C 1
ATOM 737 O O . ARG A 1 92 ? 62.000 -41.120 -41.147 1.00 64.38 92 ARG A O 1
ATOM 744 N N . ARG A 1 93 ? 63.703 -40.401 -42.427 1.00 60.25 93 ARG A N 1
ATOM 745 C CA . ARG A 1 93 ? 63.275 -38.988 -42.580 1.00 60.25 93 ARG A CA 1
ATOM 746 C C . ARG A 1 93 ? 61.785 -38.806 -42.938 1.00 60.25 93 ARG A C 1
ATOM 748 O O . ARG A 1 93 ? 61.211 -37.774 -42.612 1.00 60.25 93 ARG A O 1
ATOM 755 N N . GLY A 1 94 ? 61.150 -39.800 -43.568 1.00 64.00 94 GLY A N 1
ATOM 756 C CA . GLY A 1 94 ? 59.710 -39.802 -43.861 1.00 64.00 94 GLY A CA 1
ATOM 757 C C . GLY A 1 94 ? 58.807 -39.887 -42.623 1.00 64.00 94 GLY A C 1
ATOM 758 O O . GLY A 1 94 ? 57.757 -39.254 -42.602 1.00 64.00 94 GLY A O 1
ATOM 759 N N . VAL A 1 95 ? 59.238 -40.580 -41.564 1.00 67.62 95 VAL A N 1
ATOM 760 C CA . VAL A 1 95 ? 58.475 -40.702 -40.309 1.00 67.62 95 VAL A CA 1
ATOM 761 C C . VAL A 1 95 ? 58.426 -39.358 -39.577 1.00 67.62 95 VAL A C 1
ATOM 763 O O . VAL A 1 95 ? 57.372 -38.963 -39.093 1.00 67.62 95 VAL A O 1
ATOM 766 N N . TYR A 1 96 ? 59.521 -38.590 -39.594 1.00 65.44 96 TYR A N 1
ATOM 767 C CA . TYR A 1 96 ? 59.553 -37.238 -39.023 1.00 65.44 96 TYR A CA 1
ATOM 768 C C . TYR A 1 96 ? 58.600 -36.264 -39.730 1.00 65.44 96 TYR A C 1
ATOM 770 O O . TYR A 1 96 ? 57.993 -35.427 -39.071 1.00 65.44 96 TYR A O 1
ATOM 778 N N . ARG A 1 97 ? 58.422 -36.385 -41.055 1.00 72.38 97 ARG A N 1
ATOM 779 C CA . ARG A 1 97 ? 57.476 -35.544 -41.813 1.00 72.38 97 ARG A CA 1
ATOM 780 C C . ARG A 1 97 ? 56.018 -35.873 -41.490 1.00 72.38 97 ARG A C 1
ATOM 782 O O . ARG A 1 97 ? 55.217 -34.957 -41.345 1.00 72.38 97 ARG A O 1
ATOM 789 N N . LEU A 1 98 ? 55.692 -37.157 -41.332 1.00 72.19 98 LEU A N 1
ATOM 790 C CA . LEU A 1 98 ? 54.347 -37.599 -40.945 1.00 72.19 98 LEU A CA 1
ATOM 791 C C . LEU A 1 98 ? 54.005 -37.192 -39.505 1.00 72.19 98 LEU A C 1
ATOM 793 O O . LEU A 1 98 ? 52.916 -36.681 -39.260 1.00 72.19 98 LEU A O 1
ATOM 797 N N . LEU A 1 99 ? 54.952 -37.334 -38.571 1.00 74.38 99 LEU A N 1
ATOM 798 C CA . LEU A 1 99 ? 54.774 -36.893 -37.184 1.00 74.38 99 LEU A CA 1
ATOM 799 C C . LEU A 1 99 ? 54.638 -35.366 -37.075 1.00 74.38 99 LEU A C 1
ATOM 801 O O . LEU A 1 99 ? 53.794 -34.884 -36.323 1.00 74.38 99 LEU A O 1
ATOM 805 N N . ALA A 1 100 ? 55.407 -34.601 -37.857 1.00 75.38 100 ALA A N 1
ATOM 806 C CA . ALA A 1 100 ? 55.290 -33.142 -37.897 1.00 75.38 100 ALA A CA 1
ATOM 807 C C . ALA A 1 100 ? 53.945 -32.674 -38.482 1.00 75.38 100 ALA A C 1
ATOM 809 O O . ALA A 1 100 ? 53.338 -31.748 -37.949 1.00 75.38 100 ALA A O 1
ATOM 810 N N . ALA A 1 101 ? 53.448 -33.332 -39.536 1.00 78.44 101 ALA A N 1
ATOM 811 C CA . ALA A 1 101 ? 52.143 -33.024 -40.121 1.00 78.44 101 ALA A CA 1
ATOM 812 C C . ALA A 1 101 ? 50.985 -33.346 -39.160 1.00 78.44 101 ALA A C 1
ATOM 814 O O . ALA A 1 101 ? 50.066 -32.543 -39.014 1.00 78.44 101 ALA A O 1
ATOM 815 N N . ALA A 1 102 ? 51.058 -34.478 -38.450 1.00 79.94 102 ALA A N 1
ATOM 816 C CA . ALA A 1 102 ? 50.075 -34.844 -37.432 1.00 79.94 102 ALA A CA 1
ATOM 817 C C . ALA A 1 102 ? 50.074 -33.862 -36.247 1.00 79.94 102 ALA A C 1
ATOM 819 O O . ALA A 1 102 ? 49.010 -33.459 -35.779 1.00 79.94 102 ALA A O 1
ATOM 820 N N . ALA A 1 103 ? 51.255 -33.416 -35.803 1.00 81.81 103 ALA A N 1
ATOM 821 C CA . ALA A 1 103 ? 51.376 -32.404 -34.756 1.00 81.81 103 ALA A CA 1
ATOM 822 C C . ALA A 1 103 ? 50.795 -31.049 -35.196 1.00 81.81 103 ALA A C 1
ATOM 824 O O . ALA A 1 103 ? 50.046 -30.431 -34.443 1.00 81.81 103 ALA A O 1
ATOM 825 N N . ALA A 1 104 ? 51.068 -30.610 -36.430 1.00 83.44 104 ALA A N 1
ATOM 826 C CA . ALA A 1 104 ? 50.505 -29.374 -36.972 1.00 83.44 104 ALA A CA 1
ATOM 827 C C . ALA A 1 104 ? 48.971 -29.435 -37.087 1.00 83.44 104 ALA A C 1
ATOM 829 O O . ALA A 1 104 ? 48.291 -28.471 -36.737 1.00 83.44 104 ALA A O 1
ATOM 830 N N . ALA A 1 105 ? 48.416 -30.577 -37.507 1.00 83.69 105 ALA A N 1
ATOM 831 C CA . ALA A 1 105 ? 46.971 -30.787 -37.571 1.00 83.69 105 ALA A CA 1
ATOM 832 C C . ALA A 1 105 ? 46.316 -30.785 -36.179 1.00 83.69 105 ALA A C 1
ATOM 834 O O . ALA A 1 105 ? 45.259 -30.183 -36.001 1.00 83.69 105 ALA A O 1
ATOM 835 N N . ALA A 1 106 ? 46.957 -31.391 -35.175 1.00 83.88 106 ALA A N 1
ATOM 836 C CA . ALA A 1 106 ? 46.475 -31.361 -33.796 1.00 83.88 106 ALA A CA 1
ATOM 837 C C . ALA A 1 106 ? 46.509 -29.938 -33.205 1.00 83.88 106 ALA A C 1
ATOM 839 O O . ALA A 1 106 ? 45.564 -29.524 -32.529 1.00 83.88 106 ALA A O 1
ATOM 840 N N . VAL A 1 107 ? 47.552 -29.156 -33.507 1.00 87.31 107 VAL A N 1
ATOM 841 C CA . VAL A 1 107 ? 47.643 -27.741 -33.106 1.00 87.31 107 VAL A CA 1
ATOM 842 C C . VAL A 1 107 ? 46.563 -26.907 -33.798 1.00 87.31 107 VAL A C 1
ATOM 844 O O . VAL A 1 107 ? 45.882 -26.130 -33.139 1.00 87.31 107 VAL A O 1
ATOM 847 N N . ALA A 1 108 ? 46.329 -27.101 -35.096 1.00 85.19 108 ALA A N 1
ATOM 848 C CA . ALA A 1 108 ? 45.264 -26.400 -35.813 1.00 85.19 108 ALA A CA 1
ATOM 849 C C . ALA A 1 108 ? 43.863 -26.752 -35.276 1.00 85.19 108 ALA A C 1
ATOM 851 O O . ALA A 1 108 ? 43.032 -25.863 -35.099 1.00 85.19 108 ALA A O 1
ATOM 852 N N . LEU A 1 109 ? 43.613 -28.027 -34.957 1.00 85.50 109 LEU A N 1
ATOM 853 C CA . LEU A 1 109 ? 42.337 -28.486 -34.405 1.00 85.50 109 LEU A CA 1
ATOM 854 C C . LEU A 1 109 ? 42.095 -27.956 -32.985 1.00 85.50 109 LEU A C 1
ATOM 856 O O . LEU A 1 109 ? 40.992 -27.519 -32.667 1.00 85.50 109 LEU A O 1
ATOM 860 N N . SER A 1 110 ? 43.126 -27.946 -32.139 1.00 82.31 110 SER A N 1
ATOM 861 C CA . SER A 1 110 ? 43.055 -27.353 -30.797 1.00 82.31 110 SER A CA 1
ATOM 862 C C . SER A 1 110 ? 42.867 -25.836 -30.849 1.00 82.31 110 SER A C 1
ATOM 864 O O . SER A 1 110 ? 42.067 -25.304 -30.083 1.00 82.31 110 SER A O 1
ATOM 866 N N . LEU A 1 111 ? 43.499 -25.140 -31.799 1.00 83.75 111 LEU A N 1
ATOM 867 C CA . LEU A 1 111 ? 43.264 -23.712 -32.022 1.00 83.75 111 LEU A CA 1
ATOM 868 C C . LEU A 1 111 ? 41.830 -23.442 -32.507 1.00 83.75 111 LEU A C 1
ATOM 870 O O . LEU A 1 111 ? 41.182 -22.521 -32.016 1.00 83.75 111 LEU A O 1
ATOM 874 N N . ALA A 1 112 ? 41.305 -24.274 -33.411 1.00 80.69 112 ALA A N 1
ATOM 875 C CA . ALA A 1 112 ? 39.924 -24.187 -33.885 1.00 80.69 112 ALA A CA 1
ATOM 876 C C . ALA A 1 112 ? 38.907 -24.448 -32.758 1.00 80.69 112 ALA A C 1
ATOM 878 O O . ALA A 1 112 ? 37.913 -23.734 -32.655 1.00 80.69 112 ALA A O 1
ATOM 879 N N . LEU A 1 113 ? 39.181 -25.405 -31.866 1.00 78.94 113 LEU A N 1
ATOM 880 C CA . LEU A 1 113 ? 38.360 -25.684 -30.681 1.00 78.94 113 LEU A CA 1
ATOM 881 C C . LEU A 1 113 ? 38.399 -24.539 -29.657 1.00 78.94 113 LEU A C 1
ATOM 883 O O . LEU A 1 113 ? 37.371 -24.212 -29.070 1.00 78.94 113 LEU A O 1
ATOM 887 N N . ILE A 1 114 ? 39.549 -23.883 -29.473 1.00 76.94 114 ILE A N 1
ATOM 888 C CA . ILE A 1 114 ? 39.671 -22.695 -28.610 1.00 76.94 114 ILE A CA 1
ATOM 889 C C . ILE A 1 114 ? 38.908 -21.501 -29.206 1.00 76.94 114 ILE A C 1
ATOM 891 O O . ILE A 1 114 ? 38.309 -20.720 -28.466 1.00 76.94 114 ILE A O 1
ATOM 895 N N . LEU A 1 115 ? 38.900 -21.363 -30.535 1.00 71.50 115 LEU A N 1
ATOM 896 C CA . LEU A 1 115 ? 38.152 -20.315 -31.232 1.00 71.50 115 LEU A CA 1
ATOM 897 C C . LEU A 1 115 ? 36.635 -20.573 -31.218 1.00 71.50 115 LEU A C 1
ATOM 899 O O . LEU A 1 115 ? 35.880 -19.622 -31.040 1.00 71.50 115 LEU A O 1
ATOM 903 N N . LEU A 1 116 ? 36.187 -21.833 -31.302 1.00 68.75 116 LEU A N 1
ATOM 904 C CA . LEU A 1 116 ? 34.774 -22.210 -31.130 1.00 68.75 116 LEU A CA 1
ATOM 905 C C . LEU A 1 116 ? 34.301 -22.131 -29.665 1.00 68.75 116 LEU A C 1
ATOM 907 O O . LEU A 1 116 ? 33.129 -21.866 -29.414 1.00 68.75 116 LEU A O 1
ATOM 911 N N . GLY A 1 117 ? 35.197 -22.329 -28.693 1.00 60.59 117 GLY A N 1
ATOM 912 C CA . GLY A 1 117 ? 34.900 -22.249 -27.256 1.00 60.59 117 GLY A CA 1
ATOM 913 C C . GLY A 1 117 ? 34.748 -20.826 -26.707 1.00 60.59 117 GLY A C 1
ATOM 914 O O . GLY A 1 117 ? 34.306 -20.648 -25.571 1.00 60.59 117 GLY A O 1
ATOM 915 N N . ARG A 1 118 ? 35.065 -19.793 -27.500 1.00 57.75 118 ARG A N 1
ATOM 916 C CA . ARG A 1 118 ? 34.711 -18.400 -27.199 1.00 57.75 118 ARG A CA 1
ATOM 917 C C . ARG A 1 118 ? 33.260 -18.125 -27.602 1.00 57.75 118 ARG A C 1
ATOM 919 O O . ARG A 1 118 ? 32.984 -17.256 -28.424 1.00 57.75 118 ARG A O 1
ATOM 926 N N . ALA A 1 119 ? 32.317 -18.816 -26.967 1.00 61.53 119 ALA A N 1
ATOM 927 C CA . ALA A 1 119 ? 31.005 -18.214 -26.789 1.00 61.53 119 ALA A CA 1
ATOM 928 C C . ALA A 1 119 ? 31.250 -16.933 -25.985 1.00 61.53 119 ALA A C 1
ATOM 930 O O . ALA A 1 119 ? 31.678 -16.996 -24.829 1.00 61.53 119 ALA A O 1
ATOM 931 N N . ALA A 1 120 ? 31.092 -15.769 -26.619 1.00 60.25 120 ALA A N 1
ATOM 932 C CA . ALA A 1 120 ? 31.063 -14.514 -25.893 1.00 60.25 120 ALA A CA 1
ATOM 933 C C . ALA A 1 120 ? 30.049 -14.708 -24.763 1.00 60.25 120 ALA A C 1
ATOM 935 O O . ALA A 1 120 ? 28.882 -14.998 -25.040 1.00 60.25 120 ALA A O 1
ATOM 936 N N . LYS A 1 121 ? 30.493 -14.632 -23.497 1.00 54.12 121 LYS A N 1
ATOM 937 C CA . LYS A 1 121 ? 29.541 -14.478 -22.395 1.00 54.12 121 LYS A CA 1
ATOM 938 C C . LYS A 1 121 ? 28.640 -13.328 -22.836 1.00 54.12 121 LYS A C 1
ATOM 940 O O . LYS A 1 121 ? 29.205 -12.283 -23.185 1.00 54.12 121 LYS A O 1
ATOM 945 N N . PRO A 1 122 ? 27.310 -13.521 -22.915 1.00 57.34 122 PRO A N 1
ATOM 946 C CA . PRO A 1 122 ? 26.438 -12.409 -23.239 1.00 57.34 122 PRO A CA 1
ATOM 947 C C . PRO A 1 122 ? 26.837 -11.267 -22.302 1.00 57.34 122 PRO A C 1
ATOM 949 O O . PRO A 1 122 ? 27.130 -11.548 -21.129 1.00 57.34 122 PRO A O 1
ATOM 952 N N . PRO A 1 123 ? 26.971 -10.027 -22.809 1.00 54.69 123 PRO A N 1
ATOM 953 C CA . PRO A 1 123 ? 27.214 -8.898 -21.929 1.00 54.69 123 PRO A CA 1
ATOM 954 C C . PRO A 1 123 ? 26.201 -9.022 -20.797 1.00 54.69 123 PRO A C 1
ATOM 956 O O . PRO A 1 123 ? 25.021 -9.264 -21.062 1.00 54.69 123 PRO A O 1
ATOM 959 N N . VAL A 1 124 ? 26.678 -8.986 -19.550 1.00 57.19 124 VAL A N 1
ATOM 960 C CA . VAL A 1 124 ? 25.790 -8.938 -18.391 1.00 57.19 124 VAL A CA 1
ATOM 961 C C . VAL A 1 124 ? 25.003 -7.657 -18.598 1.00 57.19 124 VAL A C 1
ATOM 963 O O . VAL A 1 124 ? 25.539 -6.575 -18.377 1.00 57.19 124 VAL A O 1
ATOM 966 N N . SER A 1 125 ? 23.802 -7.760 -19.176 1.00 63.62 125 SER A N 1
ATOM 967 C CA . SER A 1 125 ? 22.979 -6.580 -19.387 1.00 63.62 125 SER A CA 1
ATOM 968 C C . SER A 1 125 ? 22.745 -6.027 -17.997 1.00 63.62 125 SER A C 1
ATOM 970 O O . SER A 1 125 ? 22.437 -6.794 -17.083 1.00 63.62 125 SER A O 1
ATOM 972 N N . GLU A 1 126 ? 22.913 -4.730 -17.803 1.00 81.44 126 GLU A N 1
ATOM 973 C CA . GLU A 1 126 ? 22.444 -4.131 -16.562 1.00 81.44 126 GLU A CA 1
ATOM 974 C C . GLU A 1 126 ? 20.949 -4.472 -16.429 1.00 81.44 126 GLU A C 1
ATOM 976 O O . GLU A 1 126 ? 20.217 -4.509 -17.431 1.00 81.44 126 GLU A O 1
ATOM 981 N N . GLY A 1 127 ? 20.526 -4.889 -15.233 1.00 89.50 127 GLY A N 1
ATOM 982 C CA . GLY A 1 127 ? 19.141 -5.280 -15.006 1.00 89.50 127 GLY A CA 1
ATOM 983 C C . GLY A 1 127 ? 18.192 -4.092 -15.155 1.00 89.50 127 GLY A C 1
ATOM 984 O O . GLY A 1 127 ? 18.601 -2.943 -15.316 1.00 89.50 127 GLY A O 1
ATOM 985 N N . VAL A 1 128 ? 16.889 -4.361 -15.097 1.00 96.69 128 VAL A N 1
ATOM 986 C CA . VAL A 1 128 ? 15.870 -3.309 -15.196 1.00 96.69 128 VAL A CA 1
ATOM 987 C C . VAL A 1 128 ? 16.061 -2.268 -14.089 1.00 96.69 128 VAL A C 1
ATOM 989 O O . VAL A 1 128 ? 15.994 -2.592 -12.902 1.00 96.69 128 VAL A O 1
ATOM 992 N N . PHE A 1 129 ? 16.257 -1.009 -14.487 1.00 97.94 129 PHE A N 1
ATOM 993 C CA . PHE A 1 129 ? 16.061 0.126 -13.600 1.00 97.94 129 PHE A CA 1
ATOM 994 C C . PHE A 1 129 ? 14.574 0.493 -13.585 1.00 97.94 129 PHE A C 1
ATOM 996 O O . PHE A 1 129 ? 14.002 0.843 -14.622 1.00 97.94 129 PHE A O 1
ATOM 1003 N N . ALA A 1 130 ? 13.952 0.374 -12.415 1.00 98.50 130 ALA A N 1
ATOM 1004 C CA . ALA A 1 130 ? 12.562 0.732 -12.192 1.00 98.50 130 ALA A CA 1
ATOM 1005 C C . ALA A 1 130 ? 12.443 1.930 -11.245 1.00 98.50 130 ALA A C 1
ATOM 1007 O O . ALA A 1 130 ? 13.288 2.162 -10.379 1.00 98.50 130 ALA A O 1
ATOM 1008 N N . VAL A 1 131 ? 11.358 2.679 -11.386 1.00 98.56 131 VAL A N 1
ATOM 1009 C CA . VAL A 1 131 ? 11.029 3.790 -10.497 1.00 98.56 131 VAL A CA 1
ATOM 1010 C C . VAL A 1 131 ? 9.633 3.572 -9.942 1.00 98.56 131 VAL A C 1
ATOM 1012 O O . VAL A 1 131 ? 8.681 3.388 -10.691 1.00 98.56 131 VAL A O 1
ATOM 1015 N N . ALA A 1 132 ? 9.494 3.603 -8.626 1.00 98.50 132 ALA A N 1
ATOM 1016 C CA . ALA A 1 132 ? 8.204 3.703 -7.976 1.00 98.50 132 ALA A CA 1
ATOM 1017 C C . ALA A 1 132 ? 7.929 5.149 -7.580 1.00 98.50 132 ALA A C 1
ATOM 1019 O O . ALA A 1 132 ? 8.827 5.939 -7.302 1.00 98.50 132 ALA A O 1
ATOM 1020 N N . THR A 1 133 ? 6.658 5.487 -7.506 1.00 97.81 133 THR A N 1
ATOM 1021 C CA . THR A 1 133 ? 6.203 6.769 -6.963 1.00 97.81 133 THR A CA 1
ATOM 1022 C C . THR A 1 133 ? 6.363 6.831 -5.443 1.00 97.81 133 THR A C 1
ATOM 1024 O O . THR A 1 133 ? 6.676 7.898 -4.926 1.00 97.81 133 THR A O 1
ATOM 1027 N N . PHE A 1 134 ? 6.238 5.692 -4.747 1.00 96.81 134 PHE A N 1
ATOM 1028 C CA . PHE A 1 134 ? 6.275 5.596 -3.285 1.00 96.81 134 PHE A CA 1
ATOM 1029 C C . PHE A 1 134 ? 7.350 4.622 -2.769 1.00 96.81 134 PHE A C 1
ATOM 1031 O O . PHE A 1 134 ? 7.597 3.595 -3.412 1.00 96.81 134 PHE A O 1
ATOM 1038 N N . PRO A 1 135 ? 7.921 4.873 -1.570 1.00 96.31 135 PRO A N 1
ATOM 1039 C CA . PRO A 1 135 ? 8.982 4.051 -0.981 1.00 96.31 135 PRO A CA 1
ATOM 1040 C C . PRO A 1 135 ? 8.652 2.564 -0.863 1.00 96.31 135 PRO A C 1
ATOM 1042 O O . PRO A 1 135 ? 9.444 1.721 -1.263 1.00 96.31 135 PRO A O 1
ATOM 1045 N N . SER A 1 136 ? 7.470 2.227 -0.354 1.00 97.06 136 SER A N 1
ATOM 1046 C CA . SER A 1 136 ? 7.050 0.836 -0.153 1.00 97.06 136 SER A CA 1
ATOM 1047 C C . SER A 1 136 ? 6.995 0.024 -1.444 1.00 97.06 136 SER A C 1
ATOM 1049 O O . SER A 1 136 ? 7.416 -1.128 -1.472 1.00 97.06 136 SER A O 1
ATOM 1051 N N . ILE A 1 137 ? 6.538 0.655 -2.523 1.00 98.31 137 ILE A N 1
ATOM 1052 C CA . ILE A 1 137 ? 6.452 0.056 -3.850 1.00 98.31 137 ILE A CA 1
ATOM 1053 C C . ILE A 1 137 ? 7.844 -0.107 -4.473 1.00 98.31 137 ILE A C 1
ATOM 1055 O O . ILE A 1 137 ? 8.081 -1.080 -5.187 1.00 98.31 137 ILE A O 1
ATOM 1059 N N . ALA A 1 138 ? 8.789 0.797 -4.182 1.00 98.19 138 ALA A N 1
ATOM 1060 C CA . ALA A 1 138 ? 10.189 0.602 -4.566 1.00 98.19 138 ALA A CA 1
ATOM 1061 C C . ALA A 1 138 ? 10.786 -0.634 -3.874 1.00 98.19 138 ALA A C 1
ATOM 1063 O O . ALA A 1 138 ? 11.475 -1.422 -4.520 1.00 98.19 138 ALA A O 1
ATOM 1064 N N . GLU A 1 139 ? 10.476 -0.844 -2.593 1.00 98.25 139 GLU A N 1
ATOM 1065 C CA . GLU A 1 139 ? 10.898 -2.049 -1.873 1.00 98.25 139 GLU A CA 1
ATOM 1066 C C . GLU A 1 139 ? 10.251 -3.320 -2.452 1.00 98.25 139 GLU A C 1
ATOM 1068 O O . GLU A 1 139 ? 10.946 -4.310 -2.662 1.00 98.25 139 GLU A O 1
ATOM 1073 N N . ASP A 1 140 ? 8.962 -3.295 -2.816 1.00 98.62 140 ASP A N 1
ATOM 1074 C CA . ASP A 1 140 ? 8.317 -4.426 -3.508 1.00 98.62 140 ASP A CA 1
ATOM 1075 C C . ASP A 1 140 ? 8.969 -4.737 -4.865 1.00 98.62 140 ASP A C 1
ATOM 1077 O O . ASP A 1 140 ? 9.177 -5.903 -5.210 1.00 98.62 140 ASP A O 1
ATOM 1081 N N . LEU A 1 141 ? 9.348 -3.707 -5.628 1.00 98.50 141 LEU A N 1
ATOM 1082 C CA . LEU A 1 141 ? 10.111 -3.888 -6.863 1.00 98.50 141 LEU A CA 1
ATOM 1083 C C . LEU A 1 141 ? 11.471 -4.542 -6.589 1.00 98.50 141 LEU A C 1
ATOM 1085 O O . LEU A 1 141 ? 11.853 -5.454 -7.318 1.00 98.50 141 LEU A O 1
ATOM 1089 N N . ASN A 1 142 ? 12.184 -4.144 -5.533 1.00 97.38 142 ASN A N 1
ATOM 1090 C CA . ASN A 1 142 ? 13.464 -4.757 -5.162 1.00 97.38 142 ASN A CA 1
ATOM 1091 C C . ASN A 1 142 ? 13.329 -6.239 -4.758 1.00 97.38 142 ASN A C 1
ATOM 1093 O O . ASN A 1 142 ? 14.286 -6.999 -4.904 1.00 97.38 142 ASN A O 1
ATOM 1097 N N . LEU A 1 143 ? 12.150 -6.690 -4.309 1.00 97.75 143 LEU A N 1
ATOM 1098 C CA . LEU A 1 143 ? 11.903 -8.111 -4.036 1.00 97.75 143 LEU A CA 1
ATOM 1099 C C . LEU A 1 143 ? 11.816 -8.958 -5.316 1.00 97.75 143 LEU A C 1
ATOM 1101 O O . LEU A 1 143 ? 12.198 -10.135 -5.296 1.00 97.75 143 LEU A O 1
ATOM 1105 N N . ILE A 1 144 ? 11.315 -8.385 -6.416 1.00 97.75 144 ILE A N 1
ATOM 1106 C CA . ILE A 1 144 ? 11.089 -9.102 -7.681 1.00 97.75 144 ILE A CA 1
ATOM 1107 C C . ILE A 1 144 ? 12.173 -8.855 -8.733 1.00 97.75 144 ILE A C 1
ATOM 1109 O O . ILE A 1 144 ? 12.425 -9.728 -9.566 1.00 97.75 144 ILE A O 1
ATOM 1113 N N . LEU A 1 145 ? 12.837 -7.699 -8.699 1.00 96.69 145 LEU A N 1
ATOM 1114 C CA . LEU A 1 145 ? 13.947 -7.392 -9.589 1.00 96.69 145 LEU A CA 1
ATOM 1115 C C . LEU A 1 145 ? 15.110 -8.360 -9.330 1.00 96.69 145 LEU A C 1
ATOM 1117 O O . LEU A 1 145 ? 15.445 -8.691 -8.196 1.00 96.69 145 LEU A O 1
ATOM 1121 N N . CYS A 1 146 ? 15.700 -8.852 -10.417 1.00 94.50 146 CYS A N 1
ATOM 1122 C CA . CYS A 1 146 ? 16.822 -9.785 -10.379 1.00 94.50 146 CYS A CA 1
ATOM 1123 C C . CYS A 1 146 ? 18.134 -8.998 -10.268 1.00 94.50 146 CYS A C 1
ATOM 1125 O O . CYS A 1 146 ? 18.456 -8.510 -9.195 1.00 94.50 146 CYS A O 1
ATOM 1127 N N . ASP A 1 147 ? 18.837 -8.759 -11.378 1.00 92.94 147 ASP A N 1
ATOM 1128 C CA . ASP A 1 147 ? 20.028 -7.886 -11.388 1.00 92.94 147 ASP A CA 1
ATOM 1129 C C . ASP A 1 147 ? 19.663 -6.392 -11.522 1.00 92.94 147 ASP A C 1
ATOM 1131 O O . ASP A 1 147 ? 20.489 -5.565 -11.907 1.00 92.94 147 ASP A O 1
ATOM 1135 N N . GLY A 1 148 ? 18.383 -6.066 -11.327 1.00 95.56 148 GLY A N 1
ATOM 1136 C CA . GLY A 1 148 ? 17.842 -4.718 -11.462 1.00 95.56 148 GLY A CA 1
ATOM 1137 C C . GLY A 1 148 ? 17.878 -3.949 -10.148 1.00 95.56 148 GLY A C 1
ATOM 1138 O O . GLY A 1 148 ? 18.282 -4.464 -9.110 1.00 95.56 148 GLY A O 1
ATOM 1139 N N . ARG A 1 149 ? 17.410 -2.705 -10.196 1.00 96.56 149 ARG A N 1
ATOM 1140 C CA . ARG A 1 149 ? 17.259 -1.853 -9.011 1.00 96.56 149 ARG A CA 1
ATOM 1141 C C . ARG A 1 149 ? 16.000 -1.011 -9.125 1.00 96.56 149 ARG A C 1
ATOM 1143 O O . ARG A 1 149 ? 15.628 -0.622 -10.234 1.00 96.56 149 ARG A O 1
ATOM 1150 N N . ALA A 1 150 ? 15.398 -0.677 -7.992 1.00 97.62 150 ALA A N 1
ATOM 1151 C CA . ALA A 1 150 ? 14.320 0.295 -7.922 1.00 97.62 150 ALA A CA 1
ATOM 1152 C C . ALA A 1 150 ? 14.673 1.482 -7.025 1.00 97.62 150 ALA A C 1
ATOM 1154 O O . ALA A 1 150 ? 15.441 1.353 -6.071 1.00 97.62 150 ALA A O 1
ATOM 1155 N N . LEU A 1 151 ? 14.095 2.644 -7.329 1.00 96.88 151 LEU A N 1
ATOM 1156 C CA . LEU A 1 151 ? 14.078 3.796 -6.427 1.00 96.88 151 LEU A CA 1
ATOM 1157 C C . LEU A 1 151 ? 12.673 4.373 -6.310 1.00 96.88 151 LEU A C 1
ATOM 1159 O O . LEU A 1 151 ? 11.838 4.154 -7.184 1.00 96.88 151 LEU A O 1
ATOM 1163 N N . SER A 1 152 ? 12.439 5.138 -5.248 1.00 97.31 152 SER A N 1
ATOM 1164 C CA . SER A 1 152 ? 11.222 5.931 -5.083 1.00 97.31 152 SER A CA 1
ATOM 1165 C C . SER A 1 152 ? 11.440 7.379 -5.517 1.00 97.31 152 SER A C 1
ATOM 1167 O O . SER A 1 152 ? 12.506 7.944 -5.262 1.00 97.31 152 SER A O 1
ATOM 1169 N N . ILE A 1 153 ? 10.422 7.982 -6.130 1.00 97.25 153 ILE A N 1
ATOM 1170 C CA . ILE A 1 153 ? 10.356 9.426 -6.371 1.00 97.25 153 ILE A CA 1
ATOM 1171 C C . ILE A 1 153 ? 10.100 10.173 -5.064 1.00 97.25 153 ILE A C 1
ATOM 1173 O O . ILE A 1 153 ? 10.904 11.022 -4.682 1.00 97.25 153 ILE A O 1
ATOM 1177 N N . VAL A 1 154 ? 9.030 9.825 -4.342 1.00 95.19 154 VAL A N 1
ATOM 1178 C CA . VAL A 1 154 ? 8.737 10.442 -3.045 1.00 95.19 154 VAL A CA 1
ATOM 1179 C C . VAL A 1 154 ? 9.758 9.940 -2.016 1.00 95.19 154 VAL A C 1
ATOM 1181 O O . VAL A 1 154 ? 9.903 8.720 -1.852 1.00 95.19 154 VAL A O 1
ATOM 1184 N N . PRO A 1 155 ? 10.485 10.832 -1.319 1.00 90.00 155 PRO A N 1
ATOM 1185 C CA . PRO A 1 155 ? 11.385 10.430 -0.246 1.00 90.00 155 PRO A CA 1
ATOM 1186 C C . PRO A 1 155 ? 10.621 9.834 0.949 1.00 90.00 155 PRO A C 1
ATOM 1188 O O . PRO A 1 155 ? 9.479 10.217 1.206 1.00 90.00 155 PRO A O 1
ATOM 1191 N N . PRO A 1 156 ? 11.242 8.940 1.739 1.00 84.44 156 PRO A N 1
ATOM 1192 C CA . PRO A 1 156 ? 10.630 8.440 2.966 1.00 84.44 156 PRO A CA 1
ATOM 1193 C C . PRO A 1 156 ? 10.214 9.571 3.919 1.00 84.44 156 PRO A C 1
ATOM 1195 O O . PRO A 1 156 ? 11.010 10.460 4.216 1.00 84.44 156 PRO A O 1
ATOM 1198 N N . GLY A 1 157 ? 8.977 9.509 4.421 1.00 79.38 157 GLY A N 1
ATOM 1199 C CA . GLY A 1 157 ? 8.438 10.462 5.399 1.00 79.38 157 GLY A CA 1
ATOM 1200 C C . GLY A 1 157 ? 7.900 11.772 4.815 1.00 79.38 157 GLY A C 1
ATOM 1201 O O . GLY A 1 157 ? 7.456 12.622 5.579 1.00 79.38 157 GLY A O 1
ATOM 1202 N N . VAL A 1 158 ? 7.927 11.941 3.491 1.00 86.00 158 VAL A N 1
ATOM 1203 C CA . VAL A 1 158 ? 7.295 13.079 2.814 1.00 86.00 158 VAL A CA 1
ATOM 1204 C C . VAL A 1 158 ? 5.840 12.746 2.501 1.00 86.00 158 VAL A C 1
ATOM 1206 O O . VAL A 1 158 ? 5.547 11.646 2.027 1.00 86.00 158 VAL A O 1
ATOM 1209 N N . ASP A 1 159 ? 4.946 13.703 2.752 1.00 84.50 159 ASP A N 1
ATOM 1210 C CA . ASP A 1 159 ? 3.544 13.577 2.370 1.00 84.50 159 ASP A CA 1
ATOM 1211 C C . ASP A 1 159 ? 3.416 13.580 0.832 1.00 84.50 159 ASP A C 1
ATOM 1213 O O . ASP A 1 159 ? 3.830 14.542 0.175 1.00 84.50 159 ASP A O 1
ATOM 1217 N N . PRO A 1 160 ? 2.877 12.510 0.227 1.00 84.50 160 PRO A N 1
ATOM 1218 C CA . PRO A 1 160 ? 2.716 12.405 -1.220 1.00 84.50 160 PRO A CA 1
ATOM 1219 C C . PRO A 1 160 ? 1.698 13.394 -1.812 1.00 84.50 160 PRO A C 1
ATOM 1221 O O . PRO A 1 160 ? 1.754 13.652 -3.015 1.00 84.50 160 PRO A O 1
ATOM 1224 N N . HIS A 1 161 ? 0.762 13.924 -1.019 1.00 84.06 161 HIS A N 1
ATOM 1225 C CA . HIS A 1 161 ? -0.308 14.798 -1.504 1.00 84.06 161 HIS A CA 1
ATOM 1226 C C . HIS A 1 161 ? 0.186 16.217 -1.797 1.00 84.06 161 HIS A C 1
ATOM 1228 O O . HIS A 1 161 ? -0.301 16.847 -2.737 1.00 84.06 161 HIS A O 1
ATOM 1234 N N . ASP A 1 162 ? 1.211 16.663 -1.071 1.00 86.38 162 ASP A N 1
ATOM 1235 C CA . ASP A 1 162 ? 1.879 17.954 -1.269 1.00 86.38 162 ASP A CA 1
ATOM 1236 C C . ASP A 1 162 ? 3.136 17.853 -2.150 1.00 86.38 162 ASP A C 1
ATOM 1238 O O . ASP A 1 162 ? 3.779 18.859 -2.473 1.00 86.38 162 ASP A O 1
ATOM 1242 N N . TYR A 1 163 ? 3.513 16.637 -2.550 1.00 93.94 163 TYR A N 1
ATOM 1243 C CA . TYR A 1 163 ? 4.726 16.404 -3.317 1.00 93.94 163 TYR A CA 1
ATOM 1244 C C . TYR A 1 163 ? 4.614 16.930 -4.754 1.00 93.94 163 TYR A C 1
ATOM 1246 O O . TYR A 1 163 ? 3.609 16.749 -5.442 1.00 93.94 163 TYR A O 1
ATOM 1254 N N . GLN A 1 164 ? 5.698 17.534 -5.243 1.00 94.38 164 GLN A N 1
ATOM 1255 C CA . GLN A 1 164 ? 5.829 18.004 -6.620 1.00 94.38 164 GLN A CA 1
ATOM 1256 C C . GLN A 1 164 ? 7.070 17.388 -7.259 1.00 94.38 164 GLN A C 1
ATOM 1258 O O . GLN A 1 164 ? 8.140 17.366 -6.654 1.00 94.38 164 GLN A O 1
ATOM 1263 N N . LEU A 1 165 ? 6.935 16.924 -8.505 1.00 96.06 165 LEU A N 1
ATOM 1264 C CA . LEU A 1 165 ? 8.068 16.410 -9.275 1.00 96.06 165 LEU A CA 1
ATOM 1265 C C . LEU A 1 165 ? 9.119 17.505 -9.469 1.00 96.06 165 LEU A C 1
ATOM 1267 O O . LEU A 1 165 ? 8.841 18.535 -10.087 1.00 96.06 165 LEU A O 1
ATOM 1271 N N . SER A 1 166 ? 10.343 17.259 -9.004 1.00 96.19 166 SER A N 1
ATOM 1272 C CA . SER A 1 166 ? 11.482 18.104 -9.352 1.00 96.19 166 SER A CA 1
ATOM 1273 C C . SER A 1 166 ? 12.024 17.743 -10.744 1.00 96.19 166 SER A C 1
ATOM 1275 O O . SER A 1 166 ? 11.793 16.633 -11.236 1.00 96.19 166 SER A O 1
ATOM 1277 N N . PRO A 1 167 ? 12.821 18.619 -11.384 1.00 96.56 167 PRO A N 1
ATOM 1278 C CA . PRO A 1 167 ? 13.534 18.261 -12.610 1.00 96.56 167 PRO A CA 1
ATOM 1279 C C . PRO A 1 167 ? 14.396 16.999 -12.454 1.00 96.56 167 PRO A C 1
ATOM 1281 O O . PRO A 1 167 ? 14.425 16.160 -13.348 1.00 96.56 167 PRO A O 1
ATOM 1284 N N . GLY A 1 168 ? 15.036 16.816 -11.293 1.00 97.44 168 GLY A N 1
ATOM 1285 C CA . GLY A 1 168 ? 15.832 15.620 -11.008 1.00 97.44 168 GLY A CA 1
ATOM 1286 C C . GLY A 1 168 ? 14.996 14.341 -10.924 1.00 97.44 168 GLY A C 1
ATOM 1287 O O . GLY A 1 168 ? 15.490 13.268 -11.256 1.00 97.44 168 GLY A O 1
ATOM 1288 N N . ASP A 1 169 ? 13.727 14.433 -10.526 1.00 97.75 169 ASP A N 1
ATOM 1289 C CA . ASP A 1 169 ? 12.815 13.285 -10.527 1.00 97.75 169 ASP A CA 1
ATOM 1290 C C . ASP A 1 169 ? 12.390 12.915 -11.943 1.00 97.75 169 ASP A C 1
ATOM 1292 O O . ASP A 1 169 ? 12.334 11.734 -12.277 1.00 97.75 169 ASP A O 1
ATOM 1296 N N . VAL A 1 170 ? 12.178 13.913 -12.803 1.00 97.75 170 VAL A N 1
ATOM 1297 C CA . VAL A 1 170 ? 11.898 13.688 -14.227 1.00 97.75 170 VAL A CA 1
ATOM 1298 C C . VAL A 1 170 ? 13.072 12.990 -14.916 1.00 97.75 170 VAL A C 1
ATOM 1300 O O . VAL A 1 170 ? 12.836 12.066 -15.690 1.00 97.75 170 VAL A O 1
ATOM 1303 N N . GLU A 1 171 ? 14.324 13.346 -14.606 1.00 97.88 171 GLU A N 1
ATOM 1304 C CA . GLU A 1 171 ? 15.483 12.626 -15.159 1.00 97.88 171 GLU A CA 1
ATOM 1305 C C . GLU A 1 171 ? 15.533 11.161 -14.695 1.00 97.88 171 GLU A C 1
ATOM 1307 O O . GLU A 1 171 ? 15.701 10.264 -15.520 1.00 97.88 171 GLU A O 1
ATOM 1312 N N . LYS A 1 172 ? 15.274 10.879 -13.408 1.00 97.94 172 LYS A N 1
ATOM 1313 C CA . LYS A 1 172 ? 15.174 9.487 -12.920 1.00 97.94 172 LYS A CA 1
ATOM 1314 C C . LYS A 1 172 ? 14.076 8.711 -13.652 1.00 97.94 172 LYS A C 1
ATOM 1316 O O . LYS A 1 172 ? 14.270 7.546 -13.987 1.00 97.94 172 LYS A O 1
ATOM 1321 N N . LEU A 1 173 ? 12.923 9.341 -13.895 1.00 98.38 173 LEU A N 1
ATOM 1322 C CA . LEU A 1 173 ? 11.815 8.734 -14.638 1.00 98.38 173 LEU A CA 1
ATOM 1323 C C . LEU A 1 1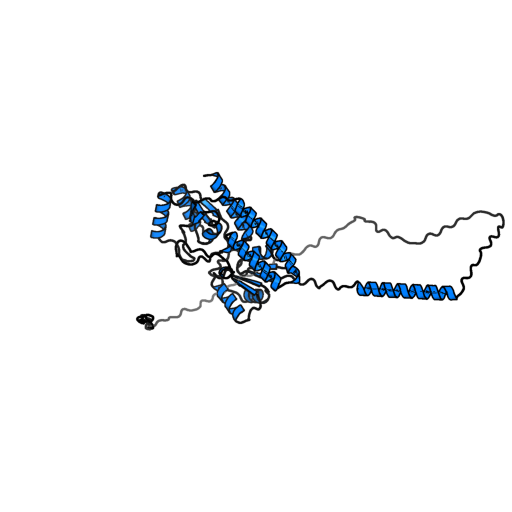73 ? 12.194 8.461 -16.103 1.00 98.38 173 LEU A C 1
ATOM 1325 O O . LEU A 1 173 ? 11.778 7.438 -16.639 1.00 98.38 173 LEU A O 1
ATOM 1329 N N . ARG A 1 174 ? 12.987 9.332 -16.745 1.00 98.00 174 ARG A N 1
ATOM 1330 C CA . ARG A 1 174 ? 13.467 9.138 -18.130 1.00 98.00 174 ARG A CA 1
ATOM 1331 C C . ARG A 1 174 ? 14.423 7.960 -18.269 1.00 98.00 174 ARG A C 1
ATOM 1333 O O . ARG A 1 174 ? 14.399 7.280 -19.288 1.00 98.00 174 ARG A O 1
ATOM 1340 N N . GLU A 1 175 ? 15.259 7.731 -17.262 1.00 96.94 175 GLU A N 1
ATOM 1341 C CA . GLU A 1 175 ? 16.185 6.595 -17.222 1.00 96.94 175 GLU A CA 1
ATOM 1342 C C . GLU A 1 175 ? 15.478 5.255 -16.947 1.00 96.94 175 GLU A C 1
ATOM 1344 O O . GLU A 1 175 ? 16.013 4.187 -17.257 1.00 96.94 175 GLU A O 1
ATOM 1349 N N . ALA A 1 176 ? 14.292 5.289 -16.336 1.00 98.12 176 ALA A N 1
ATOM 1350 C CA . ALA A 1 176 ? 13.560 4.092 -15.951 1.00 98.12 176 ALA A CA 1
ATOM 1351 C C . ALA A 1 176 ? 13.038 3.324 -17.172 1.00 98.12 176 ALA A C 1
ATOM 1353 O O . ALA A 1 176 ? 12.565 3.899 -18.149 1.00 98.12 176 ALA A O 1
ATOM 1354 N N . ARG A 1 177 ? 13.040 1.990 -17.086 1.00 98.06 177 ARG A N 1
ATOM 1355 C CA . ARG A 1 177 ? 12.357 1.129 -18.071 1.00 98.06 177 ARG A CA 1
ATOM 1356 C C . ARG A 1 177 ? 10.941 0.761 -17.635 1.00 98.06 177 ARG A C 1
ATOM 1358 O O . ARG A 1 177 ? 10.103 0.445 -18.476 1.00 98.06 177 ARG A O 1
ATOM 1365 N N . VAL A 1 178 ? 10.678 0.804 -16.330 1.00 98.69 178 VAL A N 1
ATOM 1366 C CA . VAL A 1 178 ? 9.364 0.562 -15.722 1.00 98.69 178 VAL A CA 1
ATOM 1367 C C . VAL A 1 178 ? 9.110 1.631 -14.667 1.00 98.69 178 VAL A C 1
ATOM 1369 O O . VAL A 1 178 ? 9.975 1.884 -13.827 1.00 98.69 178 VAL A O 1
ATOM 1372 N N . ILE A 1 179 ? 7.923 2.230 -14.692 1.00 98.88 179 ILE A N 1
ATOM 1373 C CA . ILE A 1 179 ? 7.448 3.154 -13.664 1.00 98.88 179 ILE A CA 1
ATOM 1374 C C . ILE A 1 179 ? 6.219 2.545 -12.993 1.00 98.88 179 ILE A C 1
ATOM 1376 O O . ILE A 1 179 ? 5.293 2.123 -13.682 1.00 98.88 179 ILE A O 1
ATOM 1380 N N . VAL A 1 180 ? 6.185 2.522 -11.661 1.00 98.81 180 VAL A N 1
ATOM 1381 C CA . VAL A 1 180 ? 5.027 2.059 -10.886 1.00 98.81 180 VAL A CA 1
ATOM 1382 C C . VAL A 1 180 ? 4.391 3.222 -10.133 1.00 98.81 180 VAL A C 1
ATOM 1384 O O . VAL A 1 180 ? 4.999 3.848 -9.261 1.00 98.81 180 VAL A O 1
ATOM 1387 N N . SER A 1 181 ? 3.137 3.495 -10.473 1.00 98.56 181 SER A N 1
ATOM 1388 C CA . SER A 1 181 ? 2.303 4.549 -9.909 1.00 98.56 181 SER A CA 1
ATOM 1389 C C . SER A 1 181 ? 1.154 3.962 -9.090 1.00 98.56 181 SER A C 1
ATOM 1391 O O . SER A 1 181 ? 0.537 2.965 -9.466 1.00 98.56 181 SER A O 1
ATOM 1393 N N . THR A 1 182 ? 0.844 4.598 -7.968 1.00 96.94 182 THR A N 1
ATOM 1394 C CA . THR A 1 182 ? -0.355 4.330 -7.166 1.00 96.94 182 THR A CA 1
ATOM 1395 C C . THR A 1 182 ? -1.607 4.951 -7.778 1.00 96.94 182 THR A C 1
ATOM 1397 O O . THR A 1 182 ? -2.715 4.543 -7.442 1.00 96.94 182 THR A O 1
ATOM 1400 N N . GLY A 1 183 ? -1.436 5.890 -8.715 1.00 95.50 183 GLY A N 1
ATOM 1401 C CA . GLY A 1 183 ? -2.512 6.551 -9.447 1.00 95.50 183 GLY A CA 1
ATOM 1402 C C . GLY A 1 183 ? -3.413 7.413 -8.562 1.00 95.50 183 GLY A C 1
ATOM 1403 O O . GLY A 1 183 ? -4.562 7.649 -8.937 1.00 95.50 183 GLY A O 1
ATOM 1404 N N . HIS A 1 184 ? -2.923 7.835 -7.395 1.00 93.38 184 HIS A N 1
ATOM 1405 C CA . HIS A 1 184 ? -3.715 8.491 -6.358 1.00 93.38 184 HIS A CA 1
ATOM 1406 C C . HIS A 1 184 ? -3.252 9.924 -6.081 1.00 93.38 184 HIS A C 1
ATOM 1408 O O . HIS A 1 184 ? -4.092 10.814 -5.952 1.00 93.38 184 HIS A O 1
ATOM 1414 N N . ALA A 1 185 ? -1.942 10.164 -6.015 1.00 93.06 185 ALA A N 1
ATOM 1415 C CA . ALA A 1 185 ? -1.402 11.475 -5.685 1.00 93.06 185 ALA A CA 1
ATOM 1416 C C . ALA A 1 185 ? -1.372 12.413 -6.913 1.00 93.06 185 ALA A C 1
ATOM 1418 O O . ALA A 1 185 ? -1.136 11.954 -8.037 1.00 93.06 185 ALA A O 1
ATOM 1419 N N . PRO A 1 186 ? -1.556 13.739 -6.738 1.00 92.62 186 PRO A N 1
ATOM 1420 C CA . PRO A 1 186 ? -1.660 14.681 -7.858 1.00 92.62 186 PRO A CA 1
ATOM 1421 C C . PRO A 1 186 ? -0.459 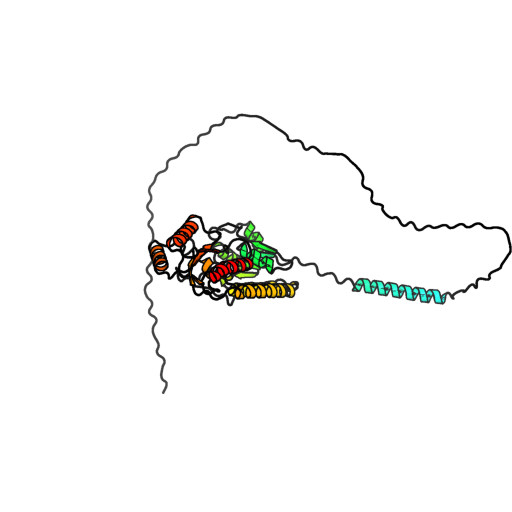14.670 -8.814 1.00 92.62 186 PRO A C 1
ATOM 1423 O O . PRO A 1 186 ? -0.632 14.743 -10.031 1.00 92.62 186 PRO A O 1
ATOM 1426 N N . PHE A 1 187 ? 0.764 14.536 -8.290 1.00 95.94 187 PHE A N 1
ATOM 1427 C CA . PHE A 1 187 ? 1.978 14.526 -9.111 1.00 95.94 187 PHE A CA 1
ATOM 1428 C C . PHE A 1 187 ? 2.069 13.304 -10.040 1.00 95.94 187 PHE A C 1
ATOM 1430 O O . PHE A 1 187 ? 2.741 13.358 -11.069 1.00 95.94 187 PHE A O 1
ATOM 1437 N N . GLU A 1 188 ? 1.380 12.209 -9.718 1.00 97.38 188 GLU A N 1
ATOM 1438 C CA . GLU A 1 188 ? 1.381 10.993 -10.532 1.00 97.38 188 GLU A CA 1
ATOM 1439 C C . GLU A 1 188 ? 0.615 11.184 -11.844 1.00 97.38 188 GLU A C 1
ATOM 1441 O O . GLU A 1 188 ? 0.996 10.615 -12.867 1.00 97.38 188 GLU A O 1
ATOM 1446 N N . ALA A 1 189 ? -0.402 12.056 -11.858 1.00 96.38 189 ALA A N 1
ATOM 1447 C CA . ALA A 1 189 ? -1.087 12.440 -13.091 1.00 96.38 189 ALA A CA 1
ATOM 1448 C C . ALA A 1 189 ? -0.107 13.071 -14.091 1.00 96.38 189 ALA A C 1
ATOM 1450 O O . ALA A 1 189 ? -0.148 12.768 -15.281 1.00 96.38 189 ALA A O 1
ATOM 1451 N N . ARG A 1 190 ? 0.855 13.864 -13.598 1.00 96.62 190 ARG A N 1
ATOM 1452 C CA . ARG A 1 190 ? 1.910 14.431 -14.442 1.00 96.62 190 ARG A CA 1
ATOM 1453 C C . ARG A 1 190 ? 2.838 13.357 -15.013 1.00 96.62 190 ARG A C 1
ATOM 1455 O O . ARG A 1 190 ? 3.289 13.508 -16.143 1.00 96.62 190 ARG A O 1
ATOM 1462 N N . ILE A 1 191 ? 3.120 12.282 -14.273 1.00 98.38 191 ILE A N 1
ATOM 1463 C CA . ILE A 1 191 ? 3.900 11.146 -14.793 1.00 98.38 191 ILE A CA 1
ATOM 1464 C C . ILE A 1 191 ? 3.154 10.493 -15.959 1.00 98.38 191 ILE A C 1
ATOM 1466 O O . ILE A 1 191 ? 3.759 10.260 -17.005 1.00 98.38 191 ILE A O 1
ATOM 1470 N N . ARG A 1 192 ? 1.843 10.252 -15.810 1.00 98.25 192 ARG A N 1
ATOM 1471 C CA . ARG A 1 192 ? 1.003 9.712 -16.889 1.00 98.25 192 ARG A CA 1
ATOM 1472 C C . ARG A 1 192 ? 1.033 10.613 -18.124 1.00 98.25 192 ARG A C 1
ATOM 1474 O O . ARG A 1 192 ? 1.333 10.117 -19.205 1.00 98.25 192 ARG A O 1
ATOM 1481 N N . ASP A 1 193 ? 0.828 11.920 -17.955 1.00 97.94 193 ASP A N 1
ATOM 1482 C CA . ASP A 1 193 ? 0.876 12.88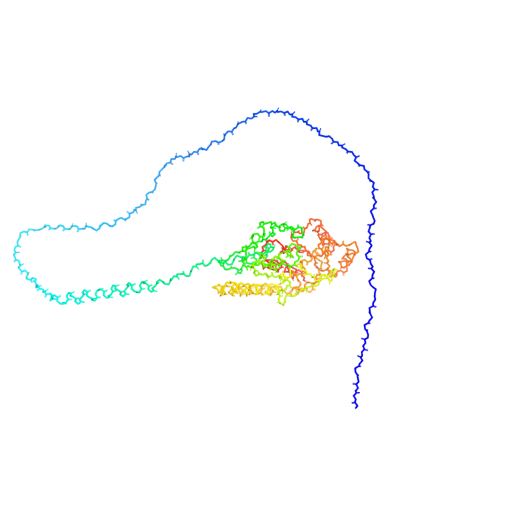6 -19.062 1.00 97.94 193 ASP A CA 1
ATOM 1483 C C . ASP A 1 193 ? 2.210 12.829 -19.826 1.00 97.94 193 ASP A C 1
ATOM 1485 O O . ASP A 1 193 ? 2.233 12.901 -21.054 1.00 97.94 193 ASP A O 1
ATOM 1489 N N . LEU A 1 194 ? 3.334 12.712 -19.109 1.00 98.25 194 LEU A N 1
ATOM 1490 C CA . LEU A 1 194 ? 4.663 12.632 -19.720 1.00 98.25 194 LEU A CA 1
ATOM 1491 C C . LEU A 1 194 ? 4.863 11.321 -20.503 1.00 98.25 194 LEU A C 1
ATOM 1493 O O . LEU A 1 194 ? 5.481 11.339 -21.567 1.00 98.25 194 LEU A O 1
ATOM 1497 N N . VAL A 1 195 ? 4.323 10.198 -20.019 1.00 98.25 195 VAL A N 1
ATOM 1498 C CA . VAL A 1 195 ? 4.330 8.916 -20.749 1.00 98.25 195 VAL A CA 1
ATOM 1499 C C . VAL A 1 195 ? 3.451 8.999 -22.000 1.00 98.25 195 VAL A C 1
ATOM 1501 O O . VAL A 1 195 ? 3.892 8.629 -23.084 1.00 98.25 195 VAL A O 1
ATOM 1504 N N . GLU A 1 196 ? 2.235 9.541 -21.889 1.00 97.81 196 GLU A N 1
ATOM 1505 C CA . GLU A 1 196 ? 1.291 9.670 -23.011 1.00 97.81 196 GLU A CA 1
ATOM 1506 C C . GLU A 1 196 ? 1.816 10.583 -24.130 1.00 97.81 196 GLU A C 1
ATOM 1508 O O . GLU A 1 196 ? 1.549 10.347 -25.309 1.00 97.81 196 GLU A O 1
ATOM 1513 N N . ARG A 1 197 ? 2.610 11.601 -23.780 1.00 97.81 197 ARG A N 1
ATOM 1514 C CA . ARG A 1 197 ? 3.295 12.483 -24.742 1.00 97.81 197 ARG A CA 1
ATOM 1515 C C . ARG A 1 197 ? 4.562 11.874 -25.344 1.00 97.81 197 ARG A C 1
ATOM 1517 O O . ARG A 1 197 ? 5.164 12.490 -26.220 1.00 97.81 197 ARG A O 1
ATOM 1524 N N . GLY A 1 198 ? 4.985 10.699 -24.877 1.00 97.31 198 GLY A N 1
ATOM 1525 C CA . GLY A 1 198 ? 6.229 10.052 -25.296 1.00 97.31 198 GLY A CA 1
ATOM 1526 C C . GLY A 1 198 ? 7.497 10.709 -24.740 1.00 97.31 198 GLY A C 1
ATOM 1527 O O . GLY A 1 198 ? 8.586 10.437 -25.238 1.00 97.31 198 GLY A O 1
ATOM 1528 N N . GLU A 1 199 ? 7.383 11.566 -23.720 1.00 97.69 199 GLU A N 1
ATOM 1529 C CA . GLU A 1 199 ? 8.534 12.180 -23.039 1.00 97.69 199 GLU A CA 1
ATOM 1530 C C . GLU A 1 199 ? 9.219 11.199 -22.069 1.00 97.69 199 GLU A C 1
ATOM 1532 O O . GLU A 1 199 ? 10.399 11.359 -21.752 1.00 97.69 199 GLU A O 1
ATOM 1537 N N . LEU A 1 200 ? 8.489 10.176 -21.611 1.00 98.19 200 LEU A N 1
ATOM 1538 C CA . LEU A 1 200 ? 9.000 9.041 -20.843 1.00 98.19 200 LEU A CA 1
ATOM 1539 C C . LEU A 1 200 ? 8.758 7.750 -21.634 1.00 98.19 200 LEU A C 1
ATOM 1541 O O . LEU A 1 200 ? 7.617 7.413 -21.933 1.00 98.19 200 LEU A O 1
ATOM 1545 N N . ALA A 1 201 ? 9.826 7.012 -21.944 1.00 97.31 201 ALA A N 1
ATOM 1546 C CA . ALA A 1 201 ? 9.751 5.766 -22.718 1.00 97.31 201 ALA A CA 1
ATOM 1547 C C . ALA A 1 201 ? 9.428 4.518 -21.867 1.00 97.31 201 ALA A C 1
ATOM 1549 O O . ALA A 1 201 ? 9.338 3.410 -22.398 1.00 97.31 201 ALA A O 1
ATOM 1550 N N . ALA A 1 202 ? 9.308 4.678 -20.548 1.00 97.94 202 ALA A N 1
ATOM 1551 C CA . ALA A 1 202 ? 9.089 3.583 -19.614 1.00 97.94 202 ALA A CA 1
ATOM 1552 C C . ALA A 1 202 ? 7.696 2.951 -19.763 1.00 97.94 202 ALA A C 1
ATOM 1554 O O . ALA A 1 202 ? 6.710 3.630 -20.052 1.00 97.94 202 ALA A O 1
ATOM 1555 N N . VAL A 1 203 ? 7.590 1.658 -19.445 1.00 98.38 203 VAL A N 1
ATOM 1556 C CA . VAL A 1 203 ? 6.288 1.018 -19.221 1.00 98.38 203 VAL A CA 1
ATOM 1557 C C . VAL A 1 203 ? 5.692 1.564 -17.926 1.00 98.38 203 VAL A C 1
ATOM 1559 O O . VAL A 1 203 ? 6.257 1.358 -16.850 1.00 98.38 203 VAL A O 1
ATOM 1562 N N . LEU A 1 204 ? 4.545 2.237 -18.018 1.00 98.75 204 LEU A N 1
ATOM 1563 C CA . LEU A 1 204 ? 3.806 2.729 -16.857 1.00 98.75 204 LEU A CA 1
ATOM 1564 C C . LEU A 1 204 ? 2.836 1.663 -16.335 1.00 98.75 204 LEU A C 1
ATOM 1566 O O . LEU A 1 204 ? 1.944 1.205 -17.048 1.00 98.75 204 LEU A O 1
ATOM 1570 N N . VAL A 1 205 ? 2.991 1.301 -15.065 1.00 98.75 205 VAL A N 1
ATOM 1571 C CA . VAL A 1 205 ? 2.084 0.428 -14.319 1.00 98.75 205 VAL A CA 1
ATOM 1572 C C . VAL A 1 205 ? 1.354 1.267 -13.282 1.00 98.75 205 VAL A C 1
ATOM 1574 O O . VAL A 1 205 ? 1.955 1.720 -12.313 1.00 98.75 205 VAL A O 1
ATOM 1577 N N . GLU A 1 206 ? 0.051 1.457 -13.462 1.00 98.62 206 GLU A N 1
ATOM 1578 C CA . GLU A 1 206 ? -0.791 2.155 -12.488 1.00 98.62 206 GLU A CA 1
ATOM 1579 C C . GLU A 1 206 ? -1.610 1.140 -11.694 1.00 98.62 206 GLU A C 1
ATOM 1581 O O . GLU A 1 206 ? -2.467 0.462 -12.260 1.00 98.62 206 GLU A O 1
ATOM 1586 N N . ILE A 1 207 ? -1.361 1.044 -10.386 1.00 98.69 207 ILE A N 1
ATOM 1587 C CA . ILE A 1 207 ? -1.943 0.024 -9.501 1.00 98.69 207 ILE A CA 1
ATOM 1588 C C . ILE A 1 207 ? -3.473 -0.093 -9.650 1.00 98.69 207 ILE A C 1
ATOM 1590 O O . ILE A 1 207 ? -3.947 -1.212 -9.859 1.00 98.69 207 ILE A O 1
ATOM 1594 N N . PRO A 1 208 ? -4.266 1.001 -9.629 1.00 97.94 208 PRO A N 1
ATOM 1595 C CA . PRO A 1 208 ? -5.721 0.904 -9.745 1.00 97.94 208 PRO A CA 1
ATOM 1596 C C . PRO A 1 208 ? -6.213 0.423 -11.116 1.00 97.94 208 PRO A C 1
ATOM 1598 O O . PRO A 1 208 ? -7.374 0.046 -11.244 1.00 97.94 208 PRO A O 1
ATOM 1601 N N . ARG A 1 209 ? -5.356 0.455 -12.145 1.00 97.88 209 ARG A N 1
ATOM 1602 C CA . ARG A 1 209 ? -5.679 0.048 -13.521 1.00 97.88 209 ARG A CA 1
ATOM 1603 C C . ARG A 1 209 ? -5.203 -1.366 -13.858 1.00 97.88 209 ARG A C 1
ATOM 1605 O O . ARG A 1 209 ? -5.427 -1.819 -14.978 1.00 97.88 209 ARG A O 1
ATOM 1612 N N . ILE A 1 210 ? -4.554 -2.064 -12.923 1.00 98.69 210 ILE A N 1
ATOM 1613 C CA . ILE A 1 210 ? -4.141 -3.455 -13.128 1.00 98.69 210 ILE A CA 1
ATOM 1614 C C . ILE A 1 210 ? -5.399 -4.334 -13.248 1.00 98.69 210 ILE A C 1
ATOM 1616 O O . ILE A 1 210 ? -6.259 -4.288 -12.362 1.00 98.69 210 ILE A O 1
ATOM 1620 N N . PRO A 1 211 ? -5.539 -5.148 -14.312 1.00 98.44 211 PRO A N 1
ATOM 1621 C CA . PRO A 1 211 ? -6.690 -6.031 -14.465 1.00 98.44 211 PRO A CA 1
ATOM 1622 C C . PRO A 1 211 ? -6.881 -6.958 -13.258 1.00 98.44 211 PRO A C 1
ATOM 1624 O O . PRO A 1 211 ? -5.940 -7.593 -12.788 1.00 98.44 211 PRO A O 1
ATOM 1627 N N . GLY A 1 212 ? -8.116 -7.040 -12.760 1.00 97.81 212 GLY A N 1
ATOM 1628 C CA . GLY A 1 212 ? -8.471 -7.848 -11.589 1.00 97.81 212 GLY A CA 1
ATOM 1629 C C . GLY A 1 212 ? -8.266 -7.157 -10.237 1.00 97.81 212 GLY A C 1
ATOM 1630 O O . GLY A 1 212 ? -8.703 -7.707 -9.228 1.00 97.81 212 GLY A O 1
ATOM 1631 N N . MET A 1 213 ? -7.668 -5.960 -10.195 1.00 98.06 213 MET A N 1
ATOM 1632 C CA . MET A 1 213 ? -7.499 -5.193 -8.958 1.00 98.06 213 MET A CA 1
ATOM 1633 C C . MET A 1 213 ? -8.855 -4.882 -8.314 1.00 98.06 213 MET A C 1
ATOM 1635 O O . MET A 1 213 ? -9.720 -4.250 -8.925 1.00 98.06 213 MET A O 1
ATOM 1639 N N . ARG A 1 214 ? -9.050 -5.296 -7.059 1.00 98.19 214 ARG A N 1
ATOM 1640 C CA . ARG A 1 214 ? -10.277 -5.001 -6.316 1.00 98.19 214 ARG A CA 1
ATOM 1641 C C . ARG A 1 214 ? -10.153 -3.650 -5.625 1.00 98.19 214 ARG A C 1
ATOM 1643 O O . ARG A 1 214 ? -9.407 -3.518 -4.658 1.00 98.19 214 ARG A O 1
ATOM 1650 N N . ILE A 1 215 ? -10.940 -2.678 -6.080 1.00 98.38 215 ILE A N 1
ATOM 1651 C CA . ILE A 1 215 ? -11.043 -1.358 -5.452 1.00 98.38 215 ILE A CA 1
ATOM 1652 C C . ILE A 1 215 ? -12.247 -1.331 -4.506 1.00 98.38 215 ILE A C 1
ATOM 1654 O O . ILE A 1 215 ? -13.389 -1.518 -4.923 1.00 98.38 215 ILE A O 1
ATOM 1658 N N . LEU A 1 216 ? -11.980 -1.136 -3.216 1.00 98.25 216 LEU A N 1
ATOM 1659 C CA . LEU A 1 216 ? -12.992 -0.991 -2.174 1.00 98.25 216 LEU A CA 1
ATOM 1660 C C . LEU A 1 216 ? -13.622 0.404 -2.209 1.00 98.25 216 LEU A C 1
ATOM 1662 O O . LEU A 1 216 ? -13.031 1.350 -2.722 1.00 98.25 216 LEU A O 1
ATOM 1666 N N . LEU A 1 217 ? -14.812 0.544 -1.626 1.00 98.31 217 LEU A N 1
ATOM 1667 C CA . LEU A 1 217 ? -15.411 1.855 -1.380 1.00 98.31 217 LEU A CA 1
ATOM 1668 C C . LEU A 1 217 ? -14.989 2.359 -0.003 1.00 98.31 217 LEU A C 1
ATOM 1670 O O . LEU A 1 217 ? -15.098 1.634 0.990 1.00 98.31 217 LEU A O 1
ATOM 1674 N N . ASN A 1 218 ? -14.558 3.616 0.053 1.00 98.00 218 ASN A N 1
ATOM 1675 C CA . ASN A 1 218 ? -14.296 4.320 1.296 1.00 98.00 218 ASN A CA 1
ATOM 1676 C C . ASN A 1 218 ? -15.587 4.315 2.146 1.00 98.00 218 ASN A C 1
ATOM 1678 O O . ASN A 1 218 ? -16.652 4.706 1.648 1.00 98.00 218 ASN A O 1
ATOM 1682 N N . PRO A 1 219 ? -15.534 3.857 3.410 1.00 95.75 219 PRO A N 1
ATOM 1683 C CA . PRO A 1 219 ? -16.731 3.683 4.228 1.00 95.75 219 PRO A CA 1
ATOM 1684 C C . PRO A 1 219 ? -17.434 5.009 4.538 1.00 95.75 219 PRO A C 1
ATOM 1686 O O . PRO A 1 219 ? -18.656 5.032 4.660 1.00 95.75 219 PRO A O 1
ATOM 1689 N N . SER A 1 220 ? -16.693 6.118 4.607 1.00 95.31 220 SER A N 1
ATOM 1690 C CA . SER A 1 220 ? -17.235 7.434 4.944 1.00 95.31 220 SER A CA 1
ATOM 1691 C C . SER A 1 220 ? -17.690 8.233 3.725 1.00 95.31 220 SER A C 1
ATOM 1693 O O . SER A 1 220 ? -18.727 8.886 3.788 1.00 95.31 220 SER A O 1
ATOM 1695 N N . THR A 1 221 ? -16.941 8.200 2.619 1.00 95.19 221 THR A N 1
ATOM 1696 C CA . THR A 1 221 ? -17.245 9.024 1.430 1.00 95.19 221 THR A CA 1
ATOM 1697 C C . THR A 1 221 ? -18.006 8.271 0.342 1.00 95.19 221 THR A C 1
ATOM 1699 O O . THR A 1 221 ? -18.554 8.899 -0.562 1.00 95.19 221 THR A O 1
ATOM 1702 N N . ARG A 1 222 ? -18.042 6.930 0.408 1.00 95.88 222 ARG A N 1
ATOM 1703 C CA . ARG A 1 222 ? -18.608 6.030 -0.617 1.00 95.88 222 ARG A CA 1
ATOM 1704 C C . ARG A 1 222 ? -17.942 6.134 -1.994 1.00 95.88 222 ARG A C 1
ATOM 1706 O O . ARG A 1 222 ? -18.439 5.541 -2.946 1.00 95.88 222 ARG A O 1
ATOM 1713 N N . GLN A 1 223 ? -16.814 6.836 -2.090 1.00 96.69 223 GLN A N 1
ATOM 1714 C CA . GLN A 1 223 ? -15.984 6.916 -3.290 1.00 96.69 223 GLN A CA 1
ATOM 1715 C C . GLN A 1 223 ? -15.000 5.737 -3.357 1.00 96.69 223 GLN A C 1
ATOM 1717 O O . GLN A 1 223 ? -14.736 5.112 -2.324 1.00 96.69 223 GLN A O 1
ATOM 1722 N N . PRO A 1 224 ? -14.439 5.414 -4.537 1.00 97.69 224 PRO A N 1
ATOM 1723 C CA . PRO A 1 224 ? -13.356 4.441 -4.647 1.00 97.69 224 PRO A CA 1
ATOM 1724 C C . PRO A 1 224 ? -12.193 4.781 -3.705 1.00 97.69 224 PRO A C 1
ATOM 1726 O O . PRO A 1 224 ? -11.668 5.891 -3.725 1.00 97.69 224 PRO A O 1
ATOM 1729 N N . ASN A 1 225 ? -11.780 3.824 -2.878 1.00 97.69 225 ASN A N 1
ATOM 1730 C CA . ASN A 1 225 ? -10.642 3.972 -1.984 1.00 97.69 225 ASN A CA 1
ATOM 1731 C C . ASN A 1 225 ? -9.349 3.643 -2.745 1.00 97.69 225 ASN A C 1
ATOM 1733 O O . ASN A 1 225 ? -9.074 2.475 -3.018 1.00 97.69 225 ASN A O 1
ATOM 1737 N N . LEU A 1 226 ? -8.544 4.655 -3.070 1.00 96.50 226 LEU A N 1
ATOM 1738 C CA . LEU A 1 226 ? -7.264 4.490 -3.775 1.00 96.50 226 LEU A CA 1
ATOM 1739 C C . LEU A 1 226 ? -6.050 4.422 -2.835 1.00 96.50 226 LEU A C 1
ATOM 1741 O O . LEU A 1 226 ? -4.912 4.383 -3.301 1.00 96.50 226 LEU A O 1
ATOM 1745 N N . HIS A 1 227 ? -6.272 4.358 -1.520 1.00 95.56 227 HIS A N 1
ATOM 1746 C CA . HIS A 1 227 ? -5.213 4.363 -0.513 1.00 95.56 227 HIS A CA 1
ATOM 1747 C C . HIS A 1 227 ? -4.529 3.006 -0.408 1.00 95.56 227 HIS A C 1
ATOM 1749 O O . HIS A 1 227 ? -4.777 2.210 0.497 1.00 95.56 227 HIS A O 1
ATOM 1755 N N . MET A 1 228 ? -3.638 2.775 -1.362 1.00 96.75 228 MET A N 1
ATOM 1756 C CA . MET A 1 228 ? -2.784 1.608 -1.478 1.00 96.75 228 MET A CA 1
ATOM 1757 C C . MET A 1 228 ? -3.538 0.264 -1.535 1.00 96.75 228 MET A C 1
ATOM 1759 O O . MET A 1 228 ? -3.395 -0.569 -0.639 1.00 96.75 228 MET A O 1
ATOM 1763 N N . PRO A 1 229 ? -4.304 -0.000 -2.619 1.00 98.38 229 PRO A N 1
ATOM 1764 C CA . PRO A 1 229 ? -5.106 -1.219 -2.761 1.00 98.38 229 PRO A CA 1
ATOM 1765 C C . PRO A 1 229 ? -4.323 -2.526 -2.618 1.00 98.38 229 PRO A C 1
ATOM 1767 O O . PRO A 1 229 ? -4.889 -3.536 -2.203 1.00 98.38 229 PRO A O 1
ATOM 1770 N N . VAL A 1 230 ? -3.024 -2.517 -2.929 1.00 98.62 230 VAL A N 1
ATOM 1771 C CA . VAL A 1 230 ? -2.145 -3.695 -2.822 1.00 98.62 230 VAL A CA 1
ATOM 1772 C C . VAL A 1 230 ? -1.727 -4.014 -1.390 1.00 98.62 230 VAL A C 1
ATOM 1774 O O . VAL A 1 230 ? -1.037 -5.001 -1.178 1.00 98.62 230 VAL A O 1
ATOM 1777 N N . TYR A 1 231 ? -2.154 -3.227 -0.397 1.00 98.56 231 TYR A N 1
ATOM 1778 C CA . TYR A 1 231 ? -2.004 -3.611 1.008 1.00 98.56 231 TYR A CA 1
ATOM 1779 C C . TYR A 1 231 ? -2.915 -4.795 1.384 1.00 98.56 231 TYR A C 1
ATOM 1781 O O . TYR A 1 231 ? -2.683 -5.477 2.381 1.00 98.56 231 TYR A O 1
ATOM 1789 N N . ASP A 1 232 ? -3.925 -5.078 0.558 1.00 98.62 232 ASP A N 1
ATOM 1790 C CA . ASP A 1 232 ? -4.674 -6.328 0.606 1.00 98.62 232 ASP A CA 1
ATOM 1791 C C . ASP A 1 232 ? -3.860 -7.454 -0.073 1.00 98.62 232 ASP A C 1
ATOM 1793 O O . ASP A 1 232 ? -3.408 -7.280 -1.207 1.00 98.62 232 ASP A O 1
ATOM 1797 N N . PRO A 1 233 ? -3.660 -8.617 0.575 1.00 98.38 233 PRO A N 1
ATOM 1798 C CA . PRO A 1 233 ? -2.790 -9.683 0.083 1.00 98.38 233 PRO A CA 1
ATOM 1799 C C . PRO A 1 233 ? -3.254 -10.312 -1.233 1.00 98.38 233 PRO A C 1
ATOM 1801 O O . PRO A 1 233 ? -2.419 -10.791 -2.001 1.00 98.38 233 PRO A O 1
ATOM 1804 N N . ASP A 1 234 ? -4.555 -10.322 -1.530 1.00 98.19 234 ASP A N 1
ATOM 1805 C CA . ASP A 1 234 ? -5.037 -10.853 -2.806 1.00 98.19 234 ASP A CA 1
ATOM 1806 C C . ASP A 1 234 ? -4.777 -9.853 -3.940 1.00 98.19 234 ASP A C 1
ATOM 1808 O O . ASP A 1 234 ? -4.284 -10.241 -5.003 1.00 98.19 234 ASP A O 1
ATOM 1812 N N . ASN A 1 235 ? -4.977 -8.557 -3.681 1.00 98.81 235 ASN A N 1
ATOM 1813 C CA . ASN A 1 235 ? -4.552 -7.491 -4.592 1.00 98.81 235 ASN A CA 1
ATOM 1814 C C . ASN A 1 235 ? -3.027 -7.466 -4.780 1.00 98.81 235 ASN A C 1
ATOM 1816 O O . ASN A 1 235 ? -2.550 -7.251 -5.894 1.00 98.81 235 ASN A O 1
ATOM 1820 N N . TYR A 1 236 ? -2.253 -7.727 -3.724 1.00 98.88 236 TYR A N 1
ATOM 1821 C CA . TYR A 1 236 ? -0.795 -7.798 -3.793 1.00 98.88 236 TYR A CA 1
ATOM 1822 C C . TYR A 1 236 ? -0.320 -8.886 -4.761 1.00 98.88 236 TYR A C 1
ATOM 1824 O O . TYR A 1 236 ? 0.556 -8.641 -5.590 1.00 98.88 236 TYR A O 1
ATOM 1832 N N . LYS A 1 237 ? -0.926 -10.082 -4.713 1.00 98.81 237 LYS A N 1
ATOM 1833 C CA . LYS A 1 237 ? -0.613 -11.174 -5.652 1.00 98.81 237 LYS A CA 1
ATOM 1834 C C . LYS A 1 237 ? -0.907 -10.790 -7.104 1.00 98.81 237 LYS A C 1
ATOM 1836 O O . LYS A 1 237 ? -0.110 -11.109 -7.984 1.00 98.81 237 LYS A O 1
ATOM 1841 N N . ILE A 1 238 ? -2.017 -10.092 -7.352 1.00 98.88 238 ILE A N 1
ATOM 1842 C CA . ILE A 1 238 ? -2.368 -9.571 -8.684 1.00 98.88 238 ILE A CA 1
ATOM 1843 C C . ILE A 1 238 ? -1.313 -8.565 -9.153 1.00 98.88 238 ILE A C 1
ATOM 1845 O O . ILE A 1 238 ? -0.786 -8.682 -10.258 1.00 98.88 238 ILE A O 1
ATOM 1849 N N . PHE A 1 239 ? -0.959 -7.617 -8.288 1.00 98.88 239 PHE A N 1
ATOM 1850 C CA . PHE A 1 239 ? 0.044 -6.596 -8.565 1.00 98.88 239 PHE A CA 1
ATOM 1851 C C . PHE A 1 239 ? 1.414 -7.187 -8.902 1.00 98.88 239 PHE A C 1
ATOM 1853 O O . PHE A 1 239 ? 1.975 -6.876 -9.951 1.00 98.88 239 PHE A O 1
ATOM 1860 N N . ILE A 1 240 ? 1.943 -8.070 -8.054 1.00 98.75 240 ILE A N 1
ATOM 1861 C CA . ILE A 1 240 ? 3.282 -8.628 -8.251 1.00 98.75 240 ILE A CA 1
ATOM 1862 C C . ILE A 1 240 ? 3.329 -9.601 -9.440 1.00 98.75 240 ILE A C 1
ATOM 1864 O O . ILE A 1 240 ? 4.341 -9.678 -10.135 1.00 98.75 240 ILE A O 1
ATOM 1868 N N . GLY A 1 241 ? 2.217 -10.290 -9.731 1.00 98.81 241 GLY A N 1
ATOM 1869 C CA . GLY A 1 241 ? 2.046 -11.087 -10.948 1.00 98.81 241 GLY A CA 1
ATOM 1870 C C . GLY A 1 241 ? 2.111 -10.235 -12.213 1.00 98.81 241 GLY A C 1
ATOM 1871 O O . GLY A 1 241 ? 2.872 -10.552 -13.127 1.00 98.81 241 GLY A O 1
ATOM 1872 N N . TYR A 1 242 ? 1.388 -9.114 -12.225 1.00 98.88 242 TYR A N 1
ATOM 1873 C CA . TYR A 1 242 ? 1.413 -8.157 -13.331 1.00 98.88 242 TYR A CA 1
ATOM 1874 C C . TYR A 1 242 ? 2.802 -7.526 -13.513 1.00 98.88 242 TYR A C 1
ATOM 1876 O O . TYR A 1 242 ? 3.291 -7.400 -14.636 1.00 98.88 242 TYR A O 1
ATOM 1884 N N . LEU A 1 243 ? 3.492 -7.188 -12.417 1.00 98.69 243 LEU A N 1
ATOM 1885 C CA . LEU A 1 243 ? 4.874 -6.711 -12.484 1.00 98.69 243 LEU A CA 1
ATOM 1886 C C . LEU A 1 243 ? 5.818 -7.755 -13.083 1.00 98.69 243 LEU A C 1
ATOM 1888 O O . LEU A 1 243 ? 6.632 -7.402 -13.930 1.00 98.69 243 LEU A O 1
ATOM 1892 N N . ALA A 1 244 ? 5.715 -9.027 -12.691 1.00 98.75 244 ALA A N 1
ATOM 1893 C CA . ALA A 1 244 ? 6.560 -10.086 -13.244 1.00 98.75 244 ALA A CA 1
ATOM 1894 C C . ALA A 1 244 ? 6.374 -10.245 -14.760 1.00 98.75 244 ALA A C 1
ATOM 1896 O O . ALA A 1 244 ? 7.349 -10.463 -15.482 1.00 98.75 244 ALA A O 1
ATOM 1897 N N . GLU A 1 245 ? 5.135 -10.118 -15.242 1.00 98.69 245 GLU A N 1
ATOM 1898 C CA . GLU A 1 245 ? 4.806 -10.126 -16.668 1.00 98.69 245 GLU A CA 1
ATOM 1899 C C . GLU A 1 245 ? 5.463 -8.940 -17.386 1.00 98.69 245 GLU A C 1
ATOM 1901 O O . GLU A 1 245 ? 6.248 -9.147 -18.311 1.00 98.69 245 GLU A O 1
ATOM 1906 N N . LYS A 1 246 ? 5.254 -7.707 -16.901 1.00 98.62 246 LYS A N 1
ATOM 1907 C CA . LYS A 1 246 ? 5.845 -6.500 -17.509 1.00 98.62 246 LYS A CA 1
ATOM 1908 C C . LYS A 1 246 ? 7.365 -6.476 -17.457 1.00 98.62 246 LYS A C 1
ATOM 1910 O O . LYS A 1 246 ? 8.008 -6.092 -18.430 1.00 98.62 246 LYS A O 1
ATOM 1915 N N . LEU A 1 247 ? 7.960 -6.953 -16.370 1.00 98.56 247 LEU A N 1
ATOM 1916 C CA . LEU A 1 247 ? 9.406 -7.123 -16.277 1.00 98.56 247 LEU A CA 1
ATOM 1917 C C . LEU A 1 247 ? 9.919 -8.166 -17.277 1.00 98.56 247 LEU A C 1
ATOM 1919 O O . LEU A 1 247 ? 10.974 -7.955 -17.863 1.00 98.56 247 LEU A O 1
ATOM 1923 N N . SER A 1 248 ? 9.173 -9.245 -17.528 1.00 98.38 248 SER A N 1
ATOM 1924 C CA . SER A 1 248 ? 9.544 -10.262 -18.523 1.00 98.38 248 SER A CA 1
ATOM 1925 C C . SER A 1 248 ? 9.411 -9.762 -19.965 1.00 98.38 248 SER A C 1
ATOM 1927 O O . SER A 1 248 ? 10.210 -10.154 -20.811 1.00 98.38 248 SER A O 1
ATOM 1929 N N . GLU A 1 249 ? 8.439 -8.891 -20.251 1.00 97.81 249 GLU A N 1
ATOM 1930 C CA . GLU A 1 249 ? 8.314 -8.207 -21.548 1.00 97.81 249 GLU A CA 1
ATOM 1931 C C . GLU A 1 249 ? 9.500 -7.260 -21.791 1.00 97.81 249 GLU A C 1
ATOM 1933 O O . GLU A 1 249 ? 10.076 -7.232 -22.878 1.00 97.81 249 GLU A O 1
ATOM 1938 N N . VAL A 1 250 ? 9.886 -6.500 -20.762 1.00 97.00 250 VAL A N 1
ATOM 1939 C CA . VAL A 1 250 ? 10.972 -5.513 -20.832 1.00 97.00 250 VAL A CA 1
ATOM 1940 C C . VAL A 1 250 ? 12.354 -6.184 -20.815 1.00 97.00 250 VAL A C 1
ATOM 1942 O O . VAL A 1 250 ? 13.254 -5.755 -21.536 1.00 97.00 250 VAL A O 1
ATOM 1945 N N . ASP A 1 251 ? 12.562 -7.245 -20.037 1.00 97.19 251 ASP A N 1
ATOM 1946 C CA . ASP A 1 251 ? 13.825 -7.991 -19.958 1.00 97.19 251 ASP A CA 1
ATOM 1947 C C . ASP A 1 251 ? 13.606 -9.511 -20.115 1.00 97.19 251 ASP A C 1
ATOM 1949 O O . ASP A 1 251 ? 13.654 -10.271 -19.137 1.00 97.19 251 ASP A O 1
ATOM 1953 N N . PRO A 1 252 ? 13.406 -9.991 -21.362 1.00 96.56 252 PRO A N 1
ATOM 1954 C CA . PRO A 1 252 ? 13.159 -11.406 -21.638 1.00 96.56 252 PRO A CA 1
ATOM 1955 C C . PRO A 1 252 ? 14.299 -12.329 -21.195 1.00 96.56 252 PRO A C 1
ATOM 1957 O O . PRO A 1 252 ? 14.059 -13.495 -20.881 1.00 96.56 252 PRO A O 1
ATOM 1960 N N . ALA A 1 253 ? 15.535 -11.818 -21.124 1.00 95.50 253 ALA A N 1
ATOM 1961 C CA . ALA A 1 253 ? 16.693 -12.587 -20.676 1.00 95.50 253 ALA A CA 1
ATOM 1962 C C . ALA A 1 253 ? 16.571 -13.015 -19.202 1.00 95.50 253 ALA A C 1
ATOM 1964 O O . ALA A 1 253 ? 17.155 -14.026 -18.806 1.00 95.50 253 ALA A O 1
ATOM 1965 N N . ARG A 1 254 ? 15.781 -12.285 -18.400 1.00 96.44 254 ARG A N 1
ATOM 1966 C CA . ARG A 1 254 ? 15.548 -12.556 -16.972 1.00 96.44 254 ARG A CA 1
ATOM 1967 C C . ARG A 1 254 ? 14.143 -13.057 -16.645 1.00 96.44 254 ARG A C 1
ATOM 1969 O O . ARG A 1 254 ? 13.858 -13.299 -15.473 1.00 96.44 254 ARG A O 1
ATOM 1976 N N . ALA A 1 255 ? 13.301 -13.326 -17.645 1.00 97.62 255 ALA A N 1
ATOM 1977 C CA . ALA A 1 255 ? 11.925 -13.802 -17.456 1.00 97.62 255 ALA A CA 1
ATOM 1978 C C . ALA A 1 255 ? 11.810 -15.021 -16.515 1.00 97.62 255 ALA A C 1
ATOM 1980 O O . ALA A 1 255 ? 10.928 -15.081 -15.656 1.00 97.62 255 ALA A O 1
ATOM 1981 N N . ALA A 1 256 ? 12.738 -15.981 -16.615 1.00 98.06 256 ALA A N 1
ATOM 1982 C CA . ALA A 1 256 ? 12.771 -17.143 -15.723 1.00 98.06 256 ALA A CA 1
ATOM 1983 C C . ALA A 1 256 ? 13.014 -16.757 -14.251 1.00 98.06 256 ALA A C 1
ATOM 1985 O O . ALA A 1 256 ? 12.386 -17.320 -13.354 1.00 98.06 256 ALA A O 1
ATOM 1986 N N . CYS A 1 257 ? 13.881 -15.770 -14.006 1.00 98.25 257 CYS A N 1
ATOM 1987 C CA . CYS A 1 257 ? 14.153 -15.263 -12.666 1.00 98.25 257 CYS A CA 1
ATOM 1988 C C . CYS A 1 257 ? 12.934 -14.521 -12.094 1.00 98.25 257 CYS A C 1
ATOM 1990 O O . CYS A 1 257 ? 12.523 -14.824 -10.973 1.00 98.25 257 CYS A O 1
ATOM 1992 N N . TYR A 1 258 ? 12.281 -13.648 -12.873 1.00 98.62 258 TYR A N 1
ATOM 1993 C CA . TYR A 1 258 ? 11.051 -12.967 -12.439 1.00 98.62 258 TYR A CA 1
ATOM 1994 C C . TYR A 1 258 ? 9.939 -13.957 -12.087 1.00 98.62 258 TYR A C 1
ATOM 1996 O O . TYR A 1 258 ? 9.303 -13.831 -11.042 1.00 98.62 258 TYR A O 1
ATOM 2004 N N . LYS A 1 259 ? 9.754 -15.003 -12.904 1.00 98.62 259 LYS A N 1
ATOM 2005 C CA . LYS A 1 259 ? 8.790 -16.075 -12.627 1.00 98.62 259 LYS A CA 1
ATOM 2006 C C . LYS A 1 259 ? 9.101 -16.813 -11.321 1.00 98.62 259 LYS A C 1
ATOM 2008 O O . LYS A 1 259 ? 8.185 -17.098 -10.553 1.00 98.62 259 LYS A O 1
ATOM 2013 N N . GLN A 1 260 ? 10.372 -17.111 -11.052 1.00 98.69 260 GLN A N 1
ATOM 2014 C CA . GLN A 1 260 ? 10.780 -17.756 -9.803 1.00 98.69 260 GLN A CA 1
ATOM 2015 C C . GLN A 1 260 ? 10.526 -16.850 -8.587 1.00 98.69 260 GLN A C 1
ATOM 2017 O O . GLN A 1 260 ? 9.962 -17.307 -7.593 1.00 98.69 260 GLN A O 1
ATOM 2022 N N . LYS A 1 261 ? 10.904 -15.567 -8.664 1.00 98.56 261 LYS A N 1
ATOM 2023 C CA . LYS A 1 261 ? 10.663 -14.575 -7.602 1.00 98.56 261 LYS A CA 1
ATOM 2024 C C . LYS A 1 261 ? 9.171 -14.396 -7.322 1.00 98.56 261 LYS A C 1
ATOM 2026 O O . LYS A 1 261 ? 8.761 -14.424 -6.163 1.00 98.56 261 LYS A O 1
ATOM 2031 N N . LEU A 1 262 ? 8.355 -14.316 -8.375 1.00 98.75 262 LEU A N 1
ATOM 2032 C CA . LEU A 1 262 ? 6.897 -14.283 -8.279 1.00 98.75 262 LEU A CA 1
ATOM 2033 C C . LEU A 1 262 ? 6.356 -15.487 -7.500 1.00 98.75 262 LEU A C 1
ATOM 2035 O O . LEU A 1 262 ? 5.591 -15.314 -6.555 1.00 98.75 262 LEU A O 1
ATOM 2039 N N . GLN A 1 263 ? 6.762 -16.706 -7.868 1.00 98.69 263 GLN A N 1
ATOM 2040 C CA . GLN A 1 263 ? 6.304 -17.927 -7.195 1.00 98.69 263 GLN A CA 1
ATOM 2041 C C . GLN A 1 263 ? 6.662 -17.933 -5.703 1.00 98.69 263 GLN A C 1
ATOM 2043 O O . GLN A 1 263 ? 5.837 -18.319 -4.874 1.00 98.69 263 GLN A O 1
ATOM 2048 N N . GLN A 1 264 ? 7.868 -17.473 -5.357 1.00 98.50 264 GLN A N 1
ATOM 2049 C CA . GLN A 1 264 ? 8.310 -17.351 -3.967 1.00 98.50 264 GLN A CA 1
ATOM 2050 C C . GLN A 1 264 ? 7.446 -16.353 -3.184 1.00 98.50 264 GLN A C 1
ATOM 2052 O O . GLN A 1 264 ? 6.945 -16.697 -2.113 1.00 98.50 264 GLN A O 1
ATOM 2057 N N . LEU A 1 265 ? 7.224 -15.152 -3.730 1.00 98.31 265 LEU A N 1
ATOM 2058 C CA . LEU A 1 265 ? 6.425 -14.109 -3.080 1.00 98.31 265 LEU A CA 1
ATOM 2059 C C . LEU A 1 265 ? 4.956 -14.516 -2.930 1.00 98.31 265 LEU A C 1
ATOM 2061 O O . LEU A 1 265 ? 4.405 -14.395 -1.840 1.00 98.31 265 LEU A O 1
ATOM 2065 N N . VAL A 1 266 ? 4.335 -15.074 -3.974 1.00 98.62 266 VAL A N 1
ATOM 2066 C CA . VAL A 1 266 ? 2.944 -15.558 -3.917 1.00 98.62 266 VAL A CA 1
ATOM 2067 C C . VAL A 1 266 ? 2.788 -16.639 -2.847 1.00 98.62 266 VAL A C 1
ATOM 2069 O O . VAL A 1 266 ? 1.896 -16.543 -2.005 1.00 98.62 266 VAL A O 1
ATOM 2072 N N . SER A 1 267 ? 3.695 -17.623 -2.808 1.00 98.50 267 SER A N 1
ATOM 2073 C CA . SER A 1 267 ? 3.666 -18.677 -1.788 1.00 98.50 267 SER A CA 1
ATOM 2074 C C . SER A 1 267 ? 3.840 -18.124 -0.369 1.00 98.50 267 SER A C 1
ATOM 2076 O O . SER A 1 267 ? 3.234 -18.633 0.583 1.00 98.50 267 SER A O 1
ATOM 2078 N N . ALA A 1 268 ? 4.672 -17.094 -0.204 1.00 98.12 268 ALA A N 1
ATOM 2079 C CA . ALA A 1 268 ? 4.874 -16.438 1.078 1.00 98.12 268 ALA A CA 1
ATOM 2080 C C . ALA A 1 268 ? 3.618 -15.671 1.525 1.00 98.12 268 ALA A C 1
ATOM 2082 O O . ALA A 1 268 ? 3.158 -15.862 2.651 1.00 98.12 268 ALA A O 1
ATOM 2083 N N . VAL A 1 269 ? 3.000 -14.894 0.629 1.00 98.06 269 VAL A N 1
ATOM 2084 C CA . VAL A 1 269 ? 1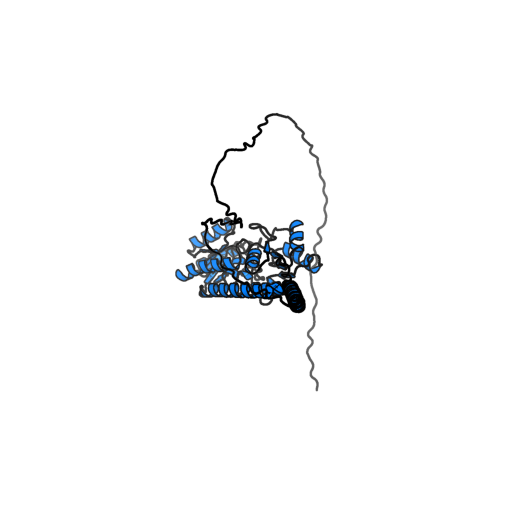.743 -14.169 0.886 1.00 98.06 269 VAL A CA 1
ATOM 2085 C C . VAL A 1 269 ? 0.608 -15.131 1.235 1.00 98.06 269 VAL A C 1
ATOM 2087 O O . VAL A 1 269 ? -0.085 -14.926 2.230 1.00 98.06 269 VAL A O 1
ATOM 2090 N N . ASP A 1 270 ? 0.458 -16.231 0.496 1.00 97.25 270 ASP A N 1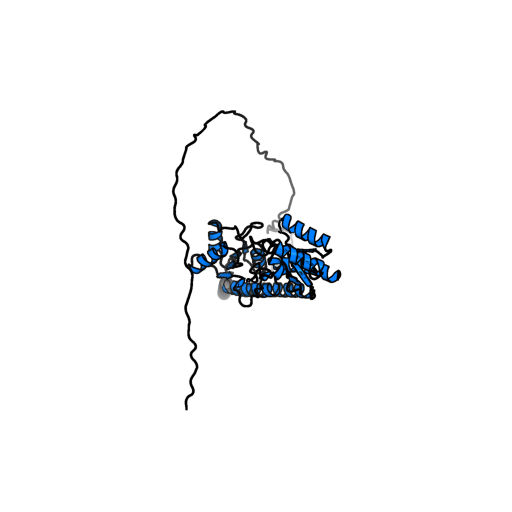
ATOM 2091 C CA . ASP A 1 270 ? -0.553 -17.250 0.794 1.00 97.25 270 ASP A CA 1
ATOM 2092 C C . ASP A 1 270 ? -0.331 -17.894 2.172 1.00 97.25 270 ASP A C 1
ATOM 2094 O O . ASP A 1 270 ? -1.284 -18.215 2.888 1.00 97.25 270 ASP A O 1
ATOM 2098 N N . SER A 1 271 ? 0.929 -18.069 2.577 1.00 96.06 271 SER A N 1
ATOM 2099 C CA . SER A 1 271 ? 1.269 -18.592 3.903 1.00 96.06 271 SER A CA 1
ATOM 2100 C C . SER A 1 271 ? 0.917 -17.606 5.015 1.00 96.06 271 SER A C 1
ATOM 2102 O O . SER A 1 271 ? 0.403 -18.030 6.048 1.0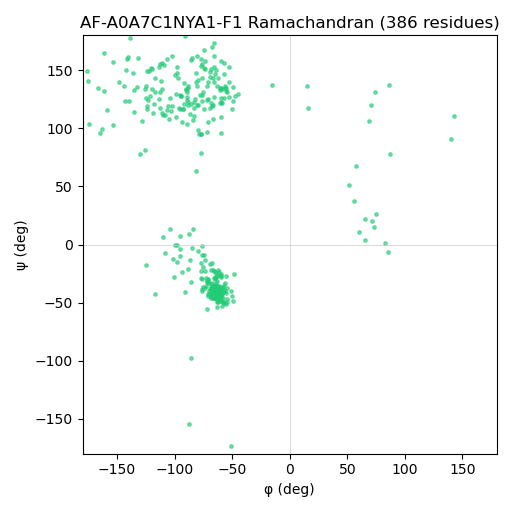0 96.06 271 SER A O 1
ATOM 2104 N N . LEU A 1 272 ? 1.126 -16.302 4.806 1.00 94.44 272 LEU A N 1
ATOM 2105 C CA . LEU A 1 272 ? 0.689 -15.257 5.737 1.00 94.44 272 LEU A CA 1
ATOM 2106 C C . LEU A 1 272 ? -0.837 -15.218 5.849 1.00 94.44 272 LEU A C 1
ATOM 2108 O O . LEU A 1 272 ? -1.373 -15.241 6.956 1.00 94.44 272 LEU A O 1
ATOM 2112 N N . ARG A 1 273 ? -1.538 -15.247 4.711 1.00 91.38 273 ARG A N 1
ATOM 2113 C CA . ARG A 1 273 ? -3.003 -15.208 4.659 1.00 91.38 273 ARG A CA 1
ATOM 2114 C C . ARG A 1 273 ? -3.644 -16.353 5.442 1.00 91.38 273 ARG A C 1
ATOM 2116 O O . ARG A 1 273 ? -4.627 -16.116 6.142 1.00 91.38 273 ARG A O 1
ATOM 2123 N N . ARG A 1 274 ? -3.082 -17.567 5.354 1.00 91.50 274 ARG A N 1
ATOM 2124 C CA . ARG A 1 274 ? -3.562 -18.765 6.074 1.00 91.50 274 ARG A CA 1
ATOM 2125 C C . ARG A 1 274 ? -3.369 -18.710 7.590 1.00 91.50 274 ARG A C 1
ATOM 2127 O O . ARG A 1 274 ? -4.054 -19.440 8.297 1.00 91.50 274 ARG A O 1
ATOM 2134 N N . ARG A 1 275 ? -2.445 -17.888 8.097 1.00 89.44 275 ARG A N 1
ATOM 2135 C CA . ARG A 1 275 ? -2.177 -17.778 9.543 1.00 89.44 275 ARG A CA 1
ATOM 2136 C C . ARG A 1 275 ? -3.249 -16.994 10.295 1.00 89.44 275 ARG A C 1
ATOM 2138 O O . ARG A 1 275 ? -3.333 -17.128 11.509 1.00 89.44 275 ARG A O 1
ATOM 2145 N N . VAL A 1 276 ? -4.046 -16.191 9.593 1.00 90.44 276 VAL A N 1
ATOM 2146 C CA . VAL A 1 276 ? -5.091 -15.359 10.196 1.00 90.44 276 VAL A CA 1
ATOM 2147 C C . VAL A 1 276 ? -6.457 -15.900 9.783 1.00 90.44 276 VAL A C 1
ATOM 2149 O O . VAL A 1 276 ? -6.830 -15.865 8.606 1.00 90.44 276 VAL A O 1
ATOM 2152 N N . GLY A 1 277 ? -7.194 -16.420 10.766 1.00 86.94 277 GLY A N 1
ATOM 2153 C CA . GLY A 1 277 ? -8.589 -16.826 10.599 1.00 86.94 277 GLY A CA 1
ATOM 2154 C C . GLY A 1 277 ? -9.515 -15.631 10.355 1.00 86.94 277 GLY A C 1
ATOM 2155 O O . GLY A 1 277 ? -9.112 -14.478 10.492 1.00 86.94 277 GLY A O 1
ATOM 2156 N N . ALA A 1 278 ? -10.767 -15.900 9.984 1.00 90.56 278 ALA A N 1
ATOM 2157 C CA . ALA A 1 278 ? -11.772 -14.848 9.867 1.00 90.56 278 ALA A CA 1
ATOM 2158 C C . ALA A 1 278 ? -12.123 -14.298 11.258 1.00 90.56 278 ALA A C 1
ATOM 2160 O O . ALA A 1 278 ? -12.554 -15.057 12.125 1.00 90.56 278 ALA A O 1
ATOM 2161 N N . LEU A 1 279 ? -11.936 -12.992 11.456 1.00 93.81 279 LEU A N 1
ATOM 2162 C CA . LEU A 1 279 ? -12.206 -12.315 12.726 1.00 93.81 279 LEU A CA 1
ATOM 2163 C C . LEU A 1 279 ? -13.673 -11.878 12.858 1.00 93.81 279 LEU A C 1
ATOM 2165 O O . LEU A 1 279 ? -14.207 -11.899 13.961 1.00 93.81 279 LEU A O 1
ATOM 2169 N N . ASN A 1 280 ? -14.330 -11.522 11.747 1.00 95.12 280 ASN A N 1
ATOM 2170 C CA . ASN A 1 280 ? -15.721 -11.044 11.695 1.00 95.12 280 ASN A CA 1
ATOM 2171 C C . ASN A 1 280 ? -15.991 -9.881 12.672 1.00 95.12 280 ASN A C 1
ATOM 2173 O O . ASN A 1 280 ? -16.921 -9.929 13.476 1.00 95.12 280 ASN A O 1
ATOM 2177 N N . LEU A 1 281 ? -15.149 -8.844 12.618 1.00 96.38 281 LEU A N 1
ATOM 2178 C CA . LEU A 1 281 ? -15.208 -7.683 13.514 1.00 96.38 281 LEU A CA 1
ATOM 2179 C C . LEU A 1 281 ? -15.484 -6.403 12.732 1.00 96.38 281 LEU A C 1
ATOM 2181 O O . LEU A 1 281 ? -14.902 -6.200 11.670 1.00 96.38 281 LEU A O 1
ATOM 2185 N N . THR A 1 282 ? -16.265 -5.490 13.304 1.00 98.38 282 THR A N 1
ATOM 2186 C CA . THR A 1 282 ? -16.330 -4.103 12.830 1.00 98.38 282 THR A CA 1
ATOM 2187 C C . THR A 1 282 ? -15.260 -3.270 13.532 1.00 98.38 282 THR A C 1
ATOM 2189 O O . THR A 1 282 ? -15.083 -3.358 14.752 1.00 98.38 282 THR A O 1
ATOM 2192 N N . ALA A 1 283 ? -14.545 -2.448 12.769 1.00 98.62 283 ALA A N 1
ATOM 2193 C CA . ALA A 1 283 ? -13.449 -1.621 13.243 1.00 98.62 283 ALA A CA 1
ATOM 2194 C C . ALA A 1 283 ? -13.664 -0.127 12.966 1.00 98.62 283 ALA A C 1
ATOM 2196 O O . ALA A 1 283 ? -14.249 0.276 11.956 1.00 98.62 283 ALA A O 1
ATOM 2197 N N . LEU A 1 284 ? -13.112 0.683 13.867 1.00 98.69 284 LEU A N 1
ATOM 2198 C CA . LEU A 1 284 ? -12.786 2.086 13.642 1.00 98.69 284 LEU A CA 1
ATOM 2199 C C . LEU A 1 284 ? -11.320 2.161 13.211 1.00 98.69 284 LEU A C 1
ATOM 2201 O O . LEU A 1 284 ? -10.453 1.659 13.922 1.00 98.69 284 LEU A O 1
ATOM 2205 N N . ALA A 1 285 ? -11.026 2.818 12.095 1.00 98.56 285 ALA A N 1
ATOM 2206 C CA . ALA A 1 285 ? -9.652 3.132 11.718 1.00 98.56 285 ALA A CA 1
ATOM 2207 C C . ALA A 1 285 ? -9.385 4.639 11.767 1.00 98.56 285 ALA A C 1
ATOM 2209 O O . ALA A 1 285 ? -10.292 5.462 11.644 1.00 98.56 285 ALA A O 1
ATOM 2210 N N . THR A 1 286 ? -8.125 5.023 11.943 1.00 98.19 286 THR A N 1
ATOM 2211 C CA . THR A 1 286 ? -7.736 6.436 11.916 1.00 98.19 286 THR A CA 1
ATOM 2212 C C . THR A 1 286 ? -7.827 7.024 10.512 1.00 98.19 286 THR A C 1
ATOM 2214 O O . THR A 1 286 ? -8.352 8.126 10.361 1.00 98.19 286 THR A O 1
ATOM 2217 N N . ARG A 1 287 ? -7.371 6.282 9.492 1.00 97.44 287 ARG A N 1
ATOM 2218 C CA . ARG A 1 287 ? -7.300 6.716 8.086 1.00 97.44 287 ARG A CA 1
ATOM 2219 C C . ARG A 1 287 ? -7.667 5.598 7.087 1.00 97.44 287 ARG A C 1
ATOM 2221 O O . ARG A 1 287 ? -7.558 4.415 7.428 1.00 97.44 287 ARG A O 1
ATOM 2228 N N . PRO A 1 288 ? -8.042 5.942 5.835 1.00 97.56 288 PRO A N 1
ATOM 2229 C CA . PRO A 1 288 ? -8.489 4.986 4.813 1.00 97.56 288 PRO A CA 1
ATOM 2230 C C . PRO A 1 288 ? -7.552 3.815 4.446 1.00 97.56 288 PRO A C 1
ATOM 2232 O O . PRO A 1 288 ? -8.088 2.743 4.141 1.00 97.56 288 PRO A O 1
ATOM 2235 N N . PRO A 1 289 ? -6.201 3.929 4.463 1.00 96.50 289 PRO A N 1
ATOM 2236 C CA . PRO A 1 289 ? -5.340 2.818 4.047 1.00 96.50 289 PRO A CA 1
ATOM 2237 C C . PRO A 1 289 ? -5.486 1.556 4.909 1.00 96.50 289 PRO A C 1
ATOM 2239 O O . PRO A 1 289 ? -5.244 0.444 4.438 1.00 96.50 289 PRO A O 1
ATOM 2242 N N . ALA A 1 290 ? -5.941 1.704 6.160 1.00 98.31 290 ALA A N 1
ATOM 2243 C CA . ALA A 1 290 ? -6.208 0.576 7.046 1.00 98.31 290 ALA A CA 1
ATOM 2244 C C . ALA A 1 290 ? -7.262 -0.390 6.479 1.00 98.31 290 ALA A C 1
ATOM 2246 O O . ALA A 1 290 ? -7.205 -1.580 6.775 1.00 98.31 290 ALA A O 1
ATOM 2247 N N . GLN A 1 291 ? -8.190 0.087 5.637 1.00 98.62 291 GLN A N 1
ATOM 2248 C CA . GLN A 1 291 ? -9.248 -0.746 5.061 1.00 98.62 291 GLN A CA 1
ATOM 2249 C C . GLN A 1 291 ? -8.672 -1.938 4.284 1.00 98.62 291 GLN A C 1
ATOM 2251 O O . GLN A 1 291 ? -9.060 -3.079 4.542 1.00 98.62 291 GLN A O 1
ATOM 2256 N N . TYR A 1 292 ? -7.717 -1.704 3.381 1.00 98.56 292 TYR A N 1
ATOM 2257 C CA . TYR A 1 292 ? -7.076 -2.779 2.614 1.00 98.56 292 TYR A CA 1
ATOM 2258 C C . TYR A 1 292 ? -6.202 -3.676 3.487 1.00 98.56 292 TYR A C 1
ATOM 2260 O O . TYR A 1 292 ? -6.158 -4.885 3.272 1.00 98.56 292 TYR A O 1
ATOM 2268 N N . ALA A 1 293 ? -5.568 -3.104 4.510 1.00 98.31 293 ALA A N 1
ATOM 2269 C CA . ALA A 1 293 ? -4.688 -3.843 5.400 1.00 98.31 293 ALA A CA 1
ATOM 2270 C C . ALA A 1 293 ? -5.409 -4.938 6.201 1.00 98.31 293 ALA A C 1
ATOM 2272 O O . ALA A 1 293 ? -4.762 -5.912 6.565 1.00 98.31 293 ALA A O 1
ATOM 2273 N N . VAL A 1 294 ? -6.714 -4.810 6.487 1.00 98.12 294 VAL A N 1
ATOM 2274 C CA . VAL A 1 294 ? -7.417 -5.746 7.393 1.00 98.12 294 VAL A CA 1
ATOM 2275 C C . VAL A 1 294 ? -8.662 -6.419 6.814 1.00 98.12 294 VAL A C 1
ATOM 2277 O O . VAL A 1 294 ? -9.074 -7.454 7.340 1.00 98.12 294 VAL A O 1
ATOM 2280 N N . SER A 1 295 ? -9.256 -5.900 5.730 1.00 97.56 295 SER A N 1
ATOM 2281 C CA . SER A 1 295 ? -10.525 -6.435 5.193 1.00 97.56 295 SER A CA 1
ATOM 2282 C C . SER A 1 295 ? -10.441 -7.916 4.826 1.00 97.56 295 SER A C 1
ATOM 2284 O O . SER A 1 295 ? -11.378 -8.678 5.068 1.00 97.56 295 SER A O 1
ATOM 2286 N N . TRP A 1 296 ? -9.297 -8.356 4.299 1.00 96.38 296 TRP A N 1
ATOM 2287 C CA . TRP A 1 296 ? -9.051 -9.756 3.963 1.00 96.38 296 TRP A CA 1
ATOM 2288 C C . TRP A 1 296 ? -9.170 -10.692 5.172 1.00 96.38 296 TRP A C 1
ATOM 2290 O O . TRP A 1 296 ? -9.497 -11.857 4.989 1.00 96.38 296 TRP A O 1
ATOM 2300 N N . ALA A 1 297 ? -8.962 -10.216 6.402 1.00 96.56 297 ALA A N 1
ATOM 2301 C CA . ALA A 1 297 ? -9.107 -11.002 7.628 1.00 96.56 297 ALA A CA 1
ATOM 2302 C C . ALA A 1 297 ? -10.542 -11.004 8.194 1.00 96.56 297 ALA A C 1
ATOM 2304 O O . ALA A 1 297 ? -10.770 -11.485 9.303 1.00 96.56 297 ALA A O 1
ATOM 2305 N N . GLY A 1 298 ? -11.523 -10.472 7.458 1.00 96.62 298 GLY A N 1
ATOM 2306 C CA . GLY A 1 298 ? -12.900 -10.329 7.940 1.00 96.62 298 GLY A CA 1
ATOM 2307 C C . GLY A 1 298 ? -13.068 -9.189 8.947 1.00 96.62 298 GLY A C 1
ATOM 2308 O O . GLY A 1 298 ? -13.948 -9.259 9.801 1.00 96.62 298 GLY A O 1
ATOM 2309 N N . VAL A 1 299 ? -12.210 -8.167 8.885 1.00 98.06 299 VAL A N 1
ATOM 2310 C CA . VAL A 1 299 ? -12.365 -6.935 9.665 1.00 98.06 299 VAL A CA 1
ATOM 2311 C C . VAL A 1 299 ? -12.991 -5.864 8.778 1.00 98.06 299 VAL A C 1
ATOM 2313 O O . VAL A 1 299 ? -12.357 -5.356 7.856 1.00 98.06 299 VAL A O 1
ATOM 2316 N N . GLU A 1 300 ? -14.239 -5.509 9.053 1.00 98.31 300 GLU A N 1
ATOM 2317 C CA . GLU A 1 300 ? -14.956 -4.451 8.352 1.00 98.31 300 GLU A CA 1
ATOM 2318 C C . GLU A 1 300 ? -14.594 -3.084 8.944 1.00 98.31 300 GLU A C 1
ATOM 2320 O O . GLU A 1 300 ? -14.997 -2.750 10.057 1.00 98.31 300 GLU A O 1
ATOM 2325 N N . VAL A 1 301 ? -13.859 -2.254 8.201 1.00 98.56 301 VAL A N 1
ATOM 2326 C CA . VAL A 1 301 ? -13.643 -0.851 8.590 1.00 98.56 301 VAL A CA 1
ATOM 2327 C C . VAL A 1 301 ? -14.901 -0.047 8.263 1.00 98.56 301 VAL A C 1
ATOM 2329 O O . VAL A 1 301 ? -15.079 0.399 7.131 1.00 98.56 301 VAL A O 1
ATOM 2332 N N . GLY A 1 302 ? -15.779 0.113 9.255 1.00 97.75 302 GLY A N 1
ATOM 2333 C CA . GLY A 1 302 ? -17.042 0.850 9.123 1.00 97.75 302 GLY A CA 1
ATOM 2334 C C . GLY A 1 302 ? -16.915 2.347 9.410 1.00 97.75 302 GLY A C 1
ATOM 2335 O O . GLY A 1 302 ? -17.739 3.141 8.959 1.00 97.75 302 GLY A O 1
ATOM 2336 N N . TYR A 1 303 ? -15.866 2.749 10.134 1.00 98.19 303 TYR A N 1
ATOM 2337 C CA . TYR A 1 303 ? -15.699 4.118 10.616 1.00 98.19 303 TYR A CA 1
ATOM 2338 C C . TYR A 1 303 ? -14.274 4.628 10.423 1.00 98.19 303 TYR A C 1
ATOM 2340 O O . TYR A 1 303 ? -13.311 3.868 10.548 1.00 98.19 303 TYR A O 1
ATOM 2348 N N . LEU A 1 304 ? -14.154 5.936 10.179 1.00 98.31 304 LEU A N 1
ATOM 2349 C CA . LEU A 1 304 ? -12.887 6.638 10.011 1.00 98.31 304 LEU A CA 1
ATOM 2350 C C . LEU A 1 304 ? -12.845 7.924 10.847 1.00 98.31 304 LEU A C 1
ATOM 2352 O O . LEU A 1 304 ? -13.804 8.696 10.834 1.00 98.31 304 LEU A O 1
ATOM 2356 N N . LEU A 1 305 ? -11.726 8.176 11.535 1.00 97.62 305 LEU A N 1
ATOM 2357 C CA . LEU A 1 305 ? -11.471 9.465 12.203 1.00 97.62 305 LEU A CA 1
ATOM 2358 C C . LEU A 1 305 ? -11.041 10.565 11.217 1.00 97.62 305 LEU A C 1
ATOM 2360 O O . LEU A 1 305 ? -11.315 11.744 11.435 1.00 97.62 305 LEU A O 1
ATOM 2364 N N . VAL A 1 306 ? -10.396 10.183 10.117 1.00 97.31 306 VAL A N 1
ATOM 2365 C CA . VAL A 1 306 ? -10.119 11.037 8.959 1.00 97.31 306 VAL A CA 1
ATOM 2366 C C . VAL A 1 306 ? -10.707 10.346 7.739 1.00 97.31 306 VAL A C 1
ATOM 2368 O O . VAL A 1 306 ? -10.322 9.225 7.409 1.00 97.31 306 VAL A O 1
ATOM 2371 N N . LYS A 1 307 ? -11.688 10.991 7.105 1.00 95.31 307 LYS A N 1
ATOM 2372 C CA . LYS A 1 307 ? -12.496 10.374 6.046 1.00 95.31 307 LYS A CA 1
ATOM 2373 C C . LYS A 1 307 ? -11.726 10.269 4.740 1.00 95.31 307 LYS A C 1
ATOM 2375 O O . LYS A 1 307 ? -11.921 9.308 4.010 1.00 95.31 307 LYS A O 1
ATOM 2380 N N . GLU A 1 308 ? -10.909 11.272 4.455 1.00 93.38 308 GLU A N 1
ATOM 2381 C CA . GLU A 1 308 ? -10.112 11.433 3.241 1.00 93.38 308 GLU A CA 1
ATOM 2382 C C . GLU A 1 308 ? -8.994 12.446 3.535 1.00 93.38 308 GLU A C 1
ATOM 2384 O O . GLU A 1 308 ? -9.084 13.162 4.541 1.00 93.38 308 GLU A O 1
ATOM 2389 N N . GLU A 1 309 ? -7.963 12.524 2.691 1.00 86.19 309 GLU A N 1
ATOM 2390 C CA . GLU A 1 309 ? -6.930 13.555 2.848 1.00 86.19 309 GLU A CA 1
ATOM 2391 C C . GLU A 1 309 ? -7.549 14.966 2.852 1.00 86.19 309 GLU A C 1
ATOM 2393 O O . GLU A 1 309 ? -8.454 15.273 2.072 1.00 86.19 309 GLU A O 1
ATOM 2398 N N . GLY A 1 310 ? -7.123 15.814 3.793 1.00 85.50 310 GLY A N 1
ATOM 2399 C CA . GLY A 1 310 ? -7.727 17.130 4.025 1.00 85.50 310 GLY A CA 1
ATOM 2400 C C . GLY A 1 310 ? -9.186 17.127 4.521 1.00 85.50 310 GLY A C 1
ATOM 2401 O O . GLY A 1 310 ? -9.772 18.199 4.681 1.00 85.50 310 GLY A O 1
ATOM 2402 N N . LEU A 1 311 ? -9.793 15.963 4.795 1.00 91.56 311 LEU A N 1
ATOM 2403 C CA . LEU A 1 311 ? -11.196 15.835 5.205 1.00 91.56 311 LEU A CA 1
ATOM 2404 C C . LEU A 1 311 ? -11.342 15.058 6.531 1.00 91.56 311 LEU A C 1
ATOM 2406 O O . LEU A 1 311 ? -11.680 13.865 6.539 1.00 91.56 311 LEU A O 1
ATOM 2410 N N . PRO A 1 312 ? -11.138 15.720 7.685 1.00 91.31 312 PRO A N 1
ATOM 2411 C CA . PRO A 1 312 ? -11.330 15.092 8.990 1.00 91.31 312 PRO A CA 1
ATOM 2412 C C . PRO A 1 312 ? -12.799 14.714 9.247 1.00 91.31 312 PRO A C 1
ATOM 2414 O O . PRO A 1 312 ? -13.727 15.219 8.603 1.00 91.31 312 PRO A O 1
ATOM 2417 N N . ALA A 1 313 ? -13.028 13.829 10.222 1.00 90.25 313 ALA A N 1
ATOM 2418 C CA . ALA A 1 313 ? -14.366 13.564 10.743 1.00 90.25 313 ALA A CA 1
ATOM 2419 C C . ALA A 1 313 ? -14.998 14.843 11.324 1.00 90.25 313 ALA A C 1
ATOM 2421 O O . ALA A 1 313 ? -14.373 15.601 12.065 1.00 90.25 313 ALA A O 1
ATOM 2422 N N . THR A 1 314 ? -16.264 15.075 10.986 1.00 93.81 314 THR A N 1
ATOM 2423 C CA . THR A 1 314 ? -17.090 16.139 11.571 1.00 93.81 314 THR A CA 1
ATOM 2424 C C . THR A 1 314 ? -17.518 15.781 12.994 1.00 93.81 314 THR A C 1
ATOM 2426 O O . THR A 1 314 ? -17.446 14.625 13.402 1.00 93.81 314 THR A O 1
ATOM 2429 N N . LEU A 1 315 ? -18.046 16.749 13.747 1.00 94.31 315 LEU A N 1
ATOM 2430 C CA . LEU A 1 315 ? -18.618 16.477 15.073 1.00 94.31 315 LEU A CA 1
ATOM 2431 C C . LEU A 1 315 ? -19.744 15.433 15.025 1.00 94.31 315 LEU A C 1
ATOM 2433 O O . LEU A 1 315 ? -19.861 14.616 15.934 1.00 94.31 315 LEU A O 1
ATOM 2437 N N . GLU A 1 316 ? -20.542 15.430 13.956 1.00 94.88 316 GLU A N 1
ATOM 2438 C CA . GLU A 1 316 ? -21.580 14.420 13.752 1.00 94.88 316 GLU A CA 1
ATOM 2439 C C . GLU A 1 316 ? -20.974 13.034 13.497 1.00 94.88 316 GLU A C 1
ATOM 2441 O O . GLU A 1 316 ? -21.413 12.051 14.093 1.00 94.88 316 GLU A O 1
ATOM 2446 N N . ASP A 1 317 ? -19.927 12.952 12.667 1.00 94.94 317 ASP A N 1
ATOM 2447 C CA . ASP A 1 317 ? -19.195 11.702 12.432 1.00 94.94 317 ASP A CA 1
ATOM 2448 C C . ASP A 1 317 ? -18.636 11.149 13.757 1.00 94.94 317 ASP A C 1
ATOM 2450 O O . ASP A 1 317 ? -18.837 9.974 14.066 1.00 94.94 317 ASP A O 1
ATOM 2454 N N . ILE A 1 318 ? -18.015 12.005 14.580 1.00 96.56 318 ILE A N 1
ATOM 2455 C CA . ILE A 1 318 ? -17.492 11.630 15.903 1.00 96.56 318 ILE A CA 1
ATOM 2456 C C . ILE A 1 318 ? -18.613 11.153 16.833 1.00 96.56 318 ILE A C 1
ATOM 2458 O O . ILE A 1 318 ? -18.460 10.118 17.477 1.00 96.56 318 ILE A O 1
ATOM 2462 N N . ALA A 1 319 ? -19.760 11.836 16.871 1.00 97.06 319 ALA A N 1
ATOM 2463 C CA . ALA A 1 319 ? -20.900 11.408 17.682 1.00 97.06 319 ALA A CA 1
ATOM 2464 C C . ALA A 1 319 ? -21.435 10.029 17.251 1.00 97.06 319 ALA A C 1
ATOM 2466 O O . ALA A 1 319 ? -21.784 9.205 18.099 1.00 97.06 319 ALA A O 1
ATOM 2467 N N . ARG A 1 320 ? -21.467 9.738 15.941 1.00 97.44 320 ARG A N 1
ATOM 2468 C CA . ARG A 1 320 ? -21.848 8.408 15.432 1.00 97.44 320 ARG A CA 1
ATOM 2469 C C . ARG A 1 320 ? -20.824 7.337 15.805 1.00 97.44 320 ARG A C 1
ATOM 2471 O O . ARG A 1 320 ? -21.227 6.242 16.187 1.00 97.44 320 ARG A O 1
ATOM 2478 N N . ILE A 1 321 ? -19.532 7.656 15.748 1.00 98.25 321 ILE A N 1
ATOM 2479 C CA . ILE A 1 321 ? -18.447 6.757 16.170 1.00 98.25 321 ILE A CA 1
ATOM 2480 C C . ILE A 1 321 ? -18.561 6.432 17.661 1.00 98.25 321 ILE A C 1
ATOM 2482 O O . ILE A 1 321 ? -18.550 5.263 18.039 1.00 98.25 321 ILE A O 1
ATOM 2486 N N . GLU A 1 322 ? -18.726 7.446 18.511 1.00 98.44 322 GLU A N 1
ATOM 2487 C CA . GLU A 1 322 ? -18.886 7.258 19.956 1.00 98.44 322 GLU A CA 1
ATOM 2488 C C . GLU A 1 322 ? -20.158 6.470 20.297 1.00 98.44 322 GLU A C 1
ATOM 2490 O O . GLU A 1 322 ? -20.126 5.618 21.186 1.00 98.44 322 GLU A O 1
ATOM 2495 N N . LYS A 1 323 ? -21.257 6.673 19.557 1.00 98.44 323 LYS A N 1
ATOM 2496 C CA . LYS A 1 323 ? -22.477 5.864 19.696 1.00 98.44 323 LYS A CA 1
ATOM 2497 C C . LYS A 1 323 ? -22.234 4.393 19.341 1.00 98.44 323 LYS A C 1
ATOM 2499 O O . LYS A 1 323 ? -22.658 3.525 20.101 1.00 98.44 323 LYS A O 1
ATOM 2504 N N . ALA A 1 324 ? -21.551 4.111 18.232 1.00 98.50 324 ALA A N 1
ATOM 2505 C CA . ALA A 1 324 ? -21.237 2.746 17.802 1.00 98.50 324 ALA A CA 1
ATOM 2506 C C . ALA A 1 324 ? -20.286 2.036 18.785 1.00 98.50 324 ALA A C 1
ATOM 2508 O O . ALA A 1 324 ? -20.471 0.862 19.106 1.00 98.50 324 ALA A O 1
ATOM 2509 N N . LEU A 1 325 ? -19.303 2.762 19.329 1.00 98.62 325 LEU A N 1
ATOM 2510 C CA . LEU A 1 325 ? -18.424 2.276 20.397 1.00 98.62 325 LEU A CA 1
ATOM 2511 C C . LEU A 1 325 ? -19.210 1.975 21.682 1.00 98.62 325 LEU A C 1
ATOM 2513 O O . LEU A 1 325 ? -19.051 0.901 22.259 1.00 98.62 325 LEU A O 1
ATOM 2517 N N . ALA A 1 326 ? -20.098 2.880 22.107 1.00 98.31 326 ALA A N 1
ATOM 2518 C CA . ALA A 1 326 ? -20.936 2.696 23.294 1.00 98.31 326 ALA A CA 1
ATOM 2519 C C . ALA A 1 326 ? -21.915 1.517 23.156 1.00 98.31 326 ALA A C 1
ATOM 2521 O O . ALA A 1 326 ? -22.163 0.805 24.127 1.00 98.31 326 ALA A O 1
ATOM 2522 N N . ALA A 1 327 ? -22.450 1.298 21.951 1.00 98.19 327 ALA A N 1
ATOM 2523 C CA . ALA A 1 327 ? -23.308 0.160 21.624 1.00 98.19 327 ALA A CA 1
ATOM 2524 C C . ALA A 1 327 ? -22.531 -1.164 21.491 1.00 98.19 327 ALA A C 1
ATOM 2526 O O . ALA A 1 327 ? -23.134 -2.232 21.396 1.00 98.19 327 ALA A O 1
ATOM 2527 N N . GLY A 1 328 ? -21.195 -1.112 21.493 1.00 97.56 328 GLY A N 1
ATOM 2528 C CA . GLY A 1 328 ? -20.336 -2.274 21.313 1.00 97.56 328 GLY A CA 1
ATOM 2529 C C . GLY A 1 328 ? -20.339 -2.823 19.886 1.00 97.56 328 GLY A C 1
ATOM 2530 O O . GLY A 1 328 ? -19.987 -3.985 19.709 1.00 97.56 328 GLY A O 1
ATOM 2531 N N . GLU A 1 329 ? -20.730 -2.033 18.886 1.00 97.94 329 GLU A N 1
ATOM 2532 C CA . GLU A 1 329 ? -20.674 -2.413 17.468 1.00 97.94 329 GLU A CA 1
ATOM 2533 C C . GLU A 1 329 ? -19.217 -2.464 16.989 1.00 97.94 329 GLU A C 1
ATOM 2535 O O . GLU A 1 329 ? -18.791 -3.433 16.366 1.00 97.94 329 GLU A O 1
ATOM 2540 N N . VAL A 1 330 ? -18.416 -1.458 17.357 1.00 98.44 330 VAL A N 1
ATOM 2541 C CA . VAL A 1 330 ? -16.979 -1.419 17.059 1.00 98.44 330 VAL A CA 1
ATOM 2542 C C . VAL A 1 330 ? -16.213 -2.280 18.065 1.00 98.44 330 VAL A C 1
ATOM 2544 O O . VAL A 1 330 ? -16.238 -2.026 19.269 1.00 98.44 330 VAL A O 1
ATOM 2547 N N . LYS A 1 331 ? -15.503 -3.294 17.562 1.00 98.00 331 LYS A N 1
ATOM 2548 C CA . LYS A 1 331 ? -14.740 -4.272 18.358 1.00 98.00 331 LYS A CA 1
ATOM 2549 C C . LYS A 1 331 ? -13.223 -4.115 18.258 1.00 98.00 331 LYS A C 1
ATOM 2551 O O . LYS A 1 331 ? -12.500 -4.784 18.990 1.00 98.00 331 LYS A O 1
ATOM 2556 N N . LEU A 1 332 ? -12.742 -3.246 17.371 1.00 98.44 332 LEU A N 1
ATOM 2557 C CA . LEU A 1 332 ? -11.319 -2.997 17.156 1.00 98.44 332 LEU A CA 1
ATOM 2558 C C . LEU A 1 332 ? -11.085 -1.539 16.745 1.00 98.44 332 LEU A C 1
ATOM 2560 O O . LEU A 1 332 ? -11.839 -0.989 15.942 1.00 98.44 332 LEU A O 1
ATOM 2564 N N . ILE A 1 333 ? -10.022 -0.931 17.265 1.00 98.69 333 ILE A N 1
ATOM 2565 C CA . ILE A 1 333 ? -9.506 0.363 16.811 1.00 98.69 333 ILE A CA 1
ATOM 2566 C C . ILE A 1 333 ? -8.156 0.139 16.123 1.00 98.69 333 ILE A C 1
ATOM 2568 O O . ILE A 1 333 ? -7.303 -0.584 16.636 1.00 98.69 333 ILE A O 1
ATOM 2572 N N . ILE A 1 334 ? -7.959 0.745 14.954 1.00 98.75 334 ILE A N 1
ATOM 2573 C CA . ILE A 1 334 ? -6.754 0.574 14.133 1.00 98.75 334 ILE A CA 1
ATOM 2574 C C . ILE A 1 334 ? -6.114 1.937 13.890 1.00 98.75 334 ILE A C 1
ATOM 2576 O O . ILE A 1 334 ? -6.755 2.837 13.347 1.00 98.75 334 ILE A O 1
ATOM 2580 N N . THR A 1 335 ? -4.841 2.068 14.251 1.00 98.44 335 THR A N 1
ATOM 2581 C CA . THR A 1 335 ? -4.015 3.239 13.936 1.00 98.44 335 THR A CA 1
ATOM 2582 C C . THR A 1 335 ? -2.932 2.886 12.919 1.00 98.44 335 THR A C 1
ATOM 2584 O O . THR A 1 335 ? -2.542 1.723 12.787 1.00 98.44 335 THR A O 1
ATOM 2587 N N . LEU A 1 336 ? -2.435 3.884 12.191 1.00 97.31 336 LEU A N 1
ATOM 2588 C CA . LEU A 1 336 ? -1.273 3.765 11.315 1.00 97.31 336 LEU A CA 1
ATOM 2589 C C . LEU A 1 336 ? -0.021 4.280 12.037 1.00 97.31 336 LEU A C 1
ATOM 2591 O O . LEU A 1 336 ? -0.083 5.208 12.844 1.00 97.31 336 LEU A O 1
ATOM 2595 N N . SER A 1 337 ? 1.138 3.690 11.745 1.00 96.00 337 SER A N 1
ATOM 2596 C CA . SER A 1 337 ? 2.405 4.017 12.418 1.00 96.00 337 SER A CA 1
ATOM 2597 C C . SER A 1 337 ? 2.878 5.463 12.222 1.00 96.00 337 SER A C 1
ATOM 2599 O O . SER A 1 337 ? 3.677 5.951 13.016 1.00 96.00 337 SER A O 1
ATOM 2601 N N . ASP A 1 338 ? 2.414 6.125 11.166 1.00 93.88 338 ASP A N 1
ATOM 2602 C CA . ASP A 1 338 ? 2.691 7.520 10.810 1.00 93.88 338 ASP A CA 1
ATOM 2603 C C . ASP A 1 338 ? 1.512 8.459 11.124 1.00 93.88 338 ASP A C 1
ATOM 2605 O O . ASP A 1 338 ? 1.488 9.589 10.642 1.00 93.88 338 ASP A O 1
ATOM 2609 N N . ASP A 1 339 ? 0.518 8.018 11.906 1.00 95.06 339 ASP A N 1
ATOM 2610 C CA . ASP A 1 339 ? -0.545 8.917 12.357 1.00 95.06 339 ASP A CA 1
ATOM 2611 C C . ASP A 1 339 ? 0.048 10.098 13.148 1.00 95.06 339 ASP A C 1
ATOM 2613 O O . ASP A 1 339 ? 0.859 9.887 14.061 1.00 95.06 339 ASP A O 1
ATOM 2617 N N . PRO A 1 340 ? -0.380 11.344 12.868 1.00 94.19 340 PRO A N 1
ATOM 2618 C CA . PRO A 1 340 ? 0.059 12.492 13.645 1.00 94.19 340 PRO A CA 1
ATOM 2619 C C . PRO A 1 340 ? -0.427 12.370 15.095 1.00 94.19 340 PRO A C 1
ATOM 2621 O O . PRO A 1 340 ? -1.495 11.812 15.368 1.00 94.19 340 PRO A O 1
ATOM 2624 N N . ALA A 1 341 ? 0.335 12.939 16.036 1.00 96.31 341 ALA A N 1
ATOM 2625 C CA . ALA A 1 341 ? 0.090 12.777 17.472 1.00 96.31 341 ALA A CA 1
ATOM 2626 C C . ALA A 1 341 ? -1.369 13.047 17.907 1.00 96.31 341 ALA A C 1
ATOM 2628 O O . ALA A 1 341 ? -1.907 12.210 18.629 1.00 96.31 341 ALA A O 1
ATOM 2629 N N . PRO A 1 342 ? -2.065 14.108 17.439 1.00 95.62 342 PRO A N 1
ATOM 2630 C CA . PRO A 1 342 ? -3.463 14.336 17.813 1.00 95.62 342 PRO A CA 1
ATOM 2631 C C . PRO A 1 342 ? -4.407 13.199 17.400 1.00 95.62 342 PRO A C 1
ATOM 2633 O O . PRO A 1 342 ? -5.314 12.842 18.151 1.00 95.62 342 PRO A O 1
ATOM 2636 N N . LEU A 1 343 ? -4.183 12.605 16.224 1.00 96.19 343 LEU A N 1
ATOM 2637 C CA . LEU A 1 343 ? -5.011 11.516 15.709 1.00 96.19 343 LEU A CA 1
ATOM 2638 C C . LEU A 1 343 ? -4.772 10.228 16.500 1.00 96.19 343 LEU A C 1
ATOM 2640 O O . LEU A 1 343 ? -5.726 9.558 16.899 1.00 96.19 343 LEU A O 1
ATOM 2644 N N . LYS A 1 344 ? -3.501 9.934 16.797 1.00 97.00 344 LYS A N 1
ATOM 2645 C CA . LYS A 1 344 ? -3.115 8.809 17.650 1.00 97.00 344 LYS A CA 1
ATOM 2646 C C . LYS A 1 344 ? -3.700 8.947 19.058 1.00 97.00 344 LYS A C 1
ATOM 2648 O O . LYS A 1 344 ? -4.357 8.023 19.529 1.00 97.00 344 LYS A O 1
ATOM 2653 N N . SER A 1 345 ? -3.555 10.116 19.684 1.00 97.94 345 SER A N 1
ATOM 2654 C CA . SER A 1 345 ? -4.114 10.383 21.013 1.00 97.94 345 SER A CA 1
ATOM 2655 C C . SER A 1 345 ? -5.635 10.261 21.039 1.00 97.94 345 SER A C 1
ATOM 2657 O O . SER A 1 345 ? -6.181 9.739 22.007 1.00 97.94 345 SER A O 1
ATOM 2659 N N . LYS A 1 346 ? -6.339 10.675 19.974 1.00 97.75 346 LYS A N 1
ATOM 2660 C CA . LYS A 1 346 ? -7.794 10.492 19.906 1.00 97.75 346 LYS A CA 1
ATOM 2661 C C . LYS A 1 346 ? -8.188 9.014 19.840 1.00 97.75 346 LYS A C 1
ATOM 2663 O O . LYS A 1 346 ? -9.132 8.606 20.514 1.00 97.75 346 LYS A O 1
ATOM 2668 N N . ALA A 1 347 ? -7.476 8.204 19.058 1.00 98.38 347 ALA A N 1
ATOM 2669 C CA . ALA A 1 347 ? -7.717 6.763 18.996 1.00 98.38 347 ALA A CA 1
ATOM 2670 C C . ALA A 1 347 ? -7.437 6.070 20.345 1.00 98.38 347 ALA A C 1
ATOM 2672 O O . ALA A 1 347 ? -8.232 5.238 20.782 1.00 98.38 347 ALA A O 1
ATOM 2673 N N . GLU A 1 348 ? -6.358 6.456 21.032 1.00 98.56 348 GLU A N 1
ATOM 2674 C CA . GLU A 1 348 ? -6.011 5.971 22.377 1.00 98.56 348 GLU A CA 1
ATOM 2675 C C . GLU A 1 348 ? -7.062 6.374 23.426 1.00 98.56 348 GLU A C 1
ATOM 2677 O O . GLU A 1 348 ? -7.474 5.541 24.234 1.00 98.56 348 GLU A O 1
ATOM 2682 N N . GLU A 1 349 ? -7.560 7.616 23.380 1.00 98.44 349 GLU A N 1
ATOM 2683 C CA . GLU A 1 349 ? -8.651 8.098 24.240 1.00 98.44 349 GLU A CA 1
ATOM 2684 C C . GLU A 1 349 ? -9.913 7.239 24.063 1.00 98.44 349 GLU A C 1
ATOM 2686 O O . GLU A 1 349 ? -10.497 6.778 25.049 1.00 98.44 349 GLU A O 1
ATOM 2691 N N . LEU A 1 350 ? -10.328 6.996 22.813 1.00 98.56 350 LEU A N 1
ATOM 2692 C CA . LEU A 1 350 ? -11.501 6.176 22.495 1.00 98.56 350 LEU A CA 1
ATOM 2693 C C . LEU A 1 350 ? -11.309 4.715 22.934 1.00 98.56 350 LEU A C 1
ATOM 2695 O O . LEU A 1 350 ? -12.216 4.135 23.533 1.00 98.56 350 LEU A O 1
ATOM 2699 N N . SER A 1 351 ? -10.128 4.136 22.705 1.00 98.50 351 SER A N 1
ATOM 2700 C CA . SER A 1 351 ? -9.788 2.787 23.175 1.00 98.50 351 SER A CA 1
ATOM 2701 C C . SER A 1 351 ? -9.908 2.671 24.696 1.00 98.50 351 SER A C 1
ATOM 2703 O O . SER A 1 351 ? -10.604 1.782 25.188 1.00 98.50 351 SER A O 1
ATOM 2705 N N . ALA A 1 352 ? -9.315 3.605 25.448 1.00 98.50 352 ALA A N 1
ATOM 2706 C CA . ALA A 1 352 ? -9.351 3.604 26.909 1.00 98.50 352 ALA A CA 1
ATOM 2707 C C . ALA A 1 352 ? -10.764 3.826 27.471 1.00 98.50 352 ALA A C 1
ATOM 2709 O O . ALA A 1 352 ? -11.175 3.132 28.403 1.00 98.50 352 ALA A O 1
ATOM 2710 N N . ARG A 1 353 ? -11.528 4.767 26.897 1.00 98.38 353 ARG A N 1
ATOM 2711 C CA . ARG A 1 353 ? -12.893 5.086 27.345 1.00 98.38 353 ARG A CA 1
ATOM 2712 C C . ARG A 1 353 ? -13.853 3.913 27.148 1.00 98.38 353 ARG A C 1
ATOM 2714 O O . ARG A 1 353 ? -14.609 3.597 28.064 1.00 98.38 353 ARG A O 1
ATOM 2721 N N . TYR A 1 354 ? -13.825 3.280 25.976 1.00 98.31 354 TYR A N 1
ATOM 2722 C CA . TYR A 1 354 ? -14.780 2.228 25.608 1.00 98.31 354 TYR A CA 1
ATOM 2723 C C . TYR A 1 354 ? -14.242 0.808 25.815 1.00 98.31 354 TYR A C 1
ATOM 2725 O O . TYR A 1 354 ? -14.964 -0.157 25.583 1.00 98.31 354 TYR A O 1
ATOM 2733 N N . LYS A 1 355 ? -12.995 0.674 26.290 1.00 97.75 355 LYS A N 1
ATOM 2734 C CA . LYS A 1 355 ? -12.299 -0.603 26.520 1.00 97.75 355 LYS A CA 1
ATOM 2735 C C . LYS A 1 355 ? -12.239 -1.477 25.263 1.00 97.75 355 LYS A C 1
ATOM 2737 O O . LYS A 1 355 ? -12.364 -2.697 25.338 1.00 97.75 355 LYS A O 1
ATOM 2742 N N . VAL A 1 356 ? -12.052 -0.840 24.108 1.00 97.88 356 VAL A N 1
ATOM 2743 C CA . VAL A 1 356 ? -11.935 -1.521 22.812 1.00 97.88 356 VAL A CA 1
ATOM 2744 C C . VAL A 1 356 ? -10.455 -1.724 22.485 1.00 97.88 356 VAL A C 1
ATOM 2746 O O . VAL A 1 356 ? -9.707 -0.744 22.541 1.00 97.88 356 VAL A O 1
ATOM 2749 N N . PRO A 1 357 ? -10.011 -2.948 22.135 1.00 97.38 357 PRO A N 1
ATOM 2750 C CA . PRO A 1 357 ? -8.632 -3.210 21.738 1.00 97.38 357 PRO A CA 1
ATOM 2751 C C . PRO A 1 357 ? -8.162 -2.271 20.627 1.00 97.38 357 PRO A C 1
ATOM 2753 O O . PRO A 1 357 ? -8.906 -1.987 19.686 1.00 97.38 357 PRO A O 1
ATOM 2756 N N . LEU A 1 358 ? -6.913 -1.823 20.730 1.00 97.88 358 LEU A N 1
ATOM 2757 C CA . LEU A 1 358 ? -6.261 -0.981 19.736 1.00 97.88 358 LEU A CA 1
ATOM 2758 C C . LEU A 1 358 ? -5.025 -1.698 19.197 1.00 97.88 358 LEU A C 1
ATOM 2760 O O . LEU A 1 358 ? -4.220 -2.211 19.973 1.00 97.88 358 LEU A O 1
ATOM 2764 N N . ILE A 1 359 ? -4.865 -1.698 17.874 1.00 97.88 359 ILE A N 1
ATOM 2765 C CA . ILE A 1 359 ? -3.631 -2.121 17.203 1.00 97.88 359 ILE A CA 1
ATOM 2766 C C . ILE A 1 359 ? -3.066 -0.979 16.365 1.00 97.88 359 ILE A C 1
ATOM 2768 O O . ILE A 1 359 ? -3.809 -0.143 15.848 1.00 97.88 359 ILE A O 1
ATOM 2772 N N . THR A 1 360 ? -1.748 -0.977 16.191 1.00 98.00 360 THR A N 1
ATOM 2773 C CA . THR A 1 360 ? -1.059 -0.082 15.260 1.00 98.00 360 THR A CA 1
ATOM 2774 C C . THR A 1 360 ? -0.458 -0.906 14.140 1.00 98.00 360 THR A C 1
ATOM 2776 O O . THR A 1 360 ? 0.320 -1.822 14.397 1.00 98.00 360 THR A O 1
ATOM 2779 N N . ILE A 1 361 ? -0.795 -0.568 12.900 1.00 97.81 361 ILE A N 1
ATOM 2780 C CA . ILE A 1 361 ? -0.247 -1.211 11.708 1.00 97.81 361 ILE A CA 1
ATOM 2781 C C . ILE A 1 361 ? 0.701 -0.263 10.960 1.00 97.81 361 ILE A C 1
ATOM 2783 O O . ILE A 1 361 ? 0.570 0.958 11.073 1.00 97.81 361 ILE A O 1
ATOM 2787 N N . PRO A 1 362 ? 1.665 -0.784 10.185 1.00 97.38 362 PRO A N 1
ATOM 2788 C CA . PRO A 1 362 ? 2.583 0.062 9.433 1.00 97.38 362 PRO A CA 1
ATOM 2789 C C . PRO A 1 362 ? 1.867 0.925 8.389 1.00 97.38 362 PRO A C 1
ATOM 2791 O O . PRO A 1 362 ? 0.944 0.465 7.709 1.00 97.38 362 PRO A O 1
ATOM 2794 N N . SER A 1 363 ? 2.343 2.154 8.210 1.00 95.38 363 SER A N 1
ATOM 2795 C CA . SER A 1 363 ? 1.933 3.014 7.101 1.00 95.38 363 SER A CA 1
ATOM 2796 C C . SER A 1 363 ? 2.279 2.379 5.756 1.00 95.38 363 SER A C 1
ATOM 2798 O O . SER A 1 363 ? 3.408 1.915 5.581 1.00 95.38 363 SER A O 1
ATOM 2800 N N . PRO A 1 364 ? 1.381 2.380 4.760 1.00 94.69 364 PRO A N 1
ATOM 2801 C CA . PRO A 1 364 ? 1.718 1.836 3.457 1.00 94.69 364 PRO A CA 1
ATOM 2802 C C . PRO A 1 364 ? 2.662 2.727 2.646 1.00 94.69 364 PRO A C 1
ATOM 2804 O O . PRO A 1 364 ? 3.204 2.232 1.664 1.00 94.69 364 PRO A O 1
ATOM 2807 N N . ILE A 1 365 ? 2.894 3.990 3.024 1.00 92.06 365 ILE A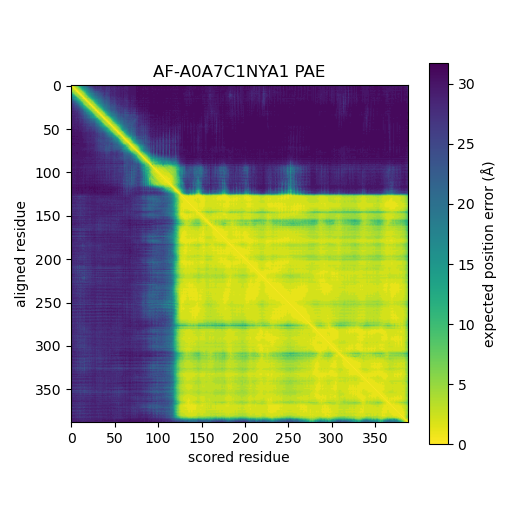 N 1
ATOM 2808 C CA . ILE A 1 365 ? 3.697 4.940 2.230 1.00 92.06 365 ILE A CA 1
ATOM 2809 C C . ILE A 1 365 ? 5.174 5.014 2.650 1.00 92.06 365 ILE A C 1
ATOM 2811 O O . ILE A 1 365 ? 5.989 5.586 1.934 1.00 92.06 365 ILE A O 1
ATOM 2815 N N . THR A 1 366 ? 5.556 4.404 3.772 1.00 91.62 366 THR A N 1
ATOM 2816 C CA . THR A 1 366 ? 6.954 4.340 4.239 1.00 91.62 366 THR A CA 1
ATOM 2817 C C . THR A 1 366 ? 7.574 2.973 3.941 1.00 91.62 366 THR A C 1
ATOM 2819 O O . THR A 1 366 ? 6.827 2.023 3.727 1.00 91.62 366 THR A O 1
ATOM 2822 N N . PRO A 1 367 ? 8.907 2.795 3.956 1.00 94.44 367 PRO A N 1
ATOM 2823 C CA . PRO A 1 367 ? 9.513 1.460 4.006 1.00 94.44 367 PRO A CA 1
ATOM 2824 C C . PRO A 1 367 ? 9.021 0.660 5.232 1.00 94.44 367 PRO A C 1
ATOM 2826 O O . PRO A 1 367 ? 8.602 1.274 6.222 1.00 94.44 367 PRO A O 1
ATOM 2829 N N . PRO A 1 368 ? 9.053 -0.686 5.208 1.00 96.50 368 PRO A N 1
ATOM 2830 C CA . PRO A 1 368 ? 9.624 -1.568 4.177 1.00 96.50 368 PRO A CA 1
ATOM 2831 C C . PRO A 1 368 ? 8.616 -1.897 3.046 1.00 96.50 368 PRO A C 1
ATOM 2833 O O . PRO A 1 368 ? 7.708 -1.103 2.792 1.00 96.50 368 PRO A O 1
ATOM 2836 N N . SER A 1 369 ? 8.752 -3.030 2.348 1.00 98.25 369 SER A N 1
ATOM 2837 C CA . SER A 1 369 ? 7.834 -3.460 1.272 1.00 98.25 369 SER A CA 1
ATOM 2838 C C . SER A 1 369 ? 6.384 -3.644 1.746 1.00 98.25 369 SER A C 1
ATOM 2840 O O . SER A 1 369 ? 6.134 -3.834 2.940 1.00 98.25 369 SER A O 1
ATOM 2842 N N . ILE A 1 370 ? 5.390 -3.584 0.848 1.00 98.56 370 ILE A N 1
ATOM 2843 C CA . ILE A 1 370 ? 4.002 -3.900 1.225 1.00 98.56 370 ILE A CA 1
ATOM 2844 C C . ILE A 1 370 ? 3.879 -5.369 1.653 1.00 98.56 370 ILE A C 1
ATOM 2846 O O . ILE A 1 370 ? 3.177 -5.651 2.624 1.00 98.56 370 ILE A O 1
ATOM 2850 N N . TYR A 1 371 ? 4.616 -6.290 1.020 1.00 98.44 371 TYR A N 1
ATOM 2851 C CA . TYR A 1 371 ? 4.680 -7.692 1.454 1.00 98.44 371 TYR A CA 1
ATOM 2852 C C . TYR A 1 371 ? 5.080 -7.840 2.932 1.00 98.44 371 TYR A C 1
ATOM 2854 O O . TYR A 1 371 ? 4.397 -8.521 3.702 1.00 98.44 371 TYR A O 1
ATOM 2862 N N . GLU A 1 372 ? 6.156 -7.178 3.361 1.00 98.44 372 GLU A N 1
ATOM 2863 C CA . GLU A 1 372 ? 6.603 -7.236 4.758 1.00 98.44 372 GLU A CA 1
ATOM 2864 C C . GLU A 1 372 ? 5.577 -6.612 5.705 1.00 98.44 372 GLU A C 1
ATOM 2866 O O . GLU A 1 372 ? 5.347 -7.121 6.803 1.00 98.44 372 GLU A O 1
ATOM 2871 N N . LYS A 1 373 ? 4.888 -5.554 5.273 1.00 98.19 373 LYS A N 1
ATOM 2872 C CA . LYS A 1 373 ? 3.813 -4.961 6.072 1.00 98.19 373 LYS A CA 1
ATOM 2873 C C . LYS A 1 373 ? 2.605 -5.874 6.202 1.00 98.19 373 LYS A C 1
ATOM 2875 O O . LYS A 1 373 ? 2.052 -5.951 7.293 1.00 98.19 373 LYS A O 1
ATOM 2880 N N . ILE A 1 374 ? 2.222 -6.609 5.157 1.00 98.44 374 ILE A N 1
ATOM 2881 C CA . ILE A 1 374 ? 1.180 -7.644 5.252 1.00 98.44 374 ILE A CA 1
ATOM 2882 C C . ILE A 1 374 ? 1.557 -8.664 6.337 1.00 98.44 374 ILE A C 1
ATOM 2884 O O . ILE A 1 374 ? 0.701 -9.069 7.124 1.00 98.44 374 ILE A O 1
ATOM 2888 N N . ALA A 1 375 ? 2.838 -9.041 6.440 1.00 97.88 375 ALA A N 1
ATOM 2889 C CA . ALA A 1 375 ? 3.309 -9.936 7.496 1.00 97.88 375 ALA A CA 1
ATOM 2890 C C . ALA A 1 375 ? 3.164 -9.326 8.903 1.00 97.88 375 ALA A C 1
ATOM 2892 O O . ALA A 1 375 ? 2.704 -10.011 9.820 1.00 97.88 375 ALA A O 1
ATOM 2893 N N . LEU A 1 376 ? 3.509 -8.045 9.066 1.00 97.69 376 LEU A N 1
ATOM 2894 C CA . LEU A 1 376 ? 3.351 -7.314 10.329 1.00 97.69 376 LEU A CA 1
ATOM 2895 C C . LEU A 1 376 ? 1.874 -7.157 10.715 1.00 97.69 376 LEU A C 1
ATOM 2897 O O . LEU A 1 376 ? 1.506 -7.402 11.861 1.00 97.69 376 LEU A O 1
ATOM 2901 N N . VAL A 1 377 ? 1.001 -6.836 9.758 1.00 97.69 377 VAL A N 1
ATOM 2902 C CA . VAL A 1 377 ? -0.446 -6.764 9.996 1.00 97.69 377 VAL A CA 1
ATOM 2903 C C . VAL A 1 377 ? -0.994 -8.127 10.416 1.00 97.69 377 VAL A C 1
ATOM 2905 O O . VAL A 1 377 ? -1.736 -8.216 11.392 1.00 97.69 377 VAL A O 1
ATOM 2908 N N . ALA A 1 378 ? -0.587 -9.208 9.745 1.00 96.25 378 ALA A N 1
ATOM 2909 C CA . ALA A 1 378 ? -0.985 -10.559 10.128 1.00 96.25 378 ALA A CA 1
ATOM 2910 C C . ALA A 1 378 ? -0.559 -10.905 11.568 1.00 96.25 378 ALA A C 1
ATOM 2912 O O . ALA A 1 378 ? -1.308 -11.562 12.297 1.00 96.25 378 ALA A O 1
ATOM 2913 N N . GLN A 1 379 ? 0.618 -10.440 12.001 1.00 94.94 379 GLN A N 1
ATOM 2914 C CA . GLN A 1 379 ? 1.084 -10.588 13.379 1.00 94.94 379 GLN A CA 1
ATOM 2915 C C . GLN A 1 379 ? 0.205 -9.814 14.371 1.00 94.94 379 GLN A C 1
ATOM 2917 O O . GLN A 1 379 ? -0.176 -10.387 15.390 1.00 94.94 379 GLN A O 1
ATOM 2922 N N . GLU A 1 380 ? -0.144 -8.557 14.085 1.00 95.62 380 GLU A N 1
ATOM 2923 C CA . GLU A 1 380 ? -1.029 -7.761 14.950 1.00 95.62 380 GLU A CA 1
ATOM 2924 C C . GLU A 1 380 ? -2.430 -8.375 15.059 1.00 95.62 380 GLU A C 1
ATOM 2926 O O . GLU A 1 380 ? -2.950 -8.554 16.161 1.00 95.62 380 GLU A O 1
ATOM 2931 N N . LEU A 1 381 ? -3.017 -8.797 13.937 1.00 94.62 381 LEU A N 1
ATOM 2932 C CA . LEU A 1 381 ? -4.343 -9.422 13.915 1.00 94.62 381 LEU A CA 1
ATOM 2933 C C . LEU A 1 381 ? -4.380 -10.761 14.668 1.00 94.62 381 LEU A C 1
ATOM 2935 O O . LEU A 1 381 ? -5.378 -11.082 15.314 1.00 94.62 381 LEU A O 1
ATOM 2939 N N . SER A 1 382 ? -3.282 -11.522 14.662 1.00 89.81 382 SER A N 1
ATOM 2940 C CA . SER A 1 382 ? -3.188 -12.787 15.411 1.00 89.81 382 SER A CA 1
ATOM 2941 C C . SER A 1 382 ? -3.274 -12.586 16.934 1.00 89.81 382 SER A C 1
ATOM 2943 O O . SER A 1 382 ? -3.753 -13.469 17.648 1.00 89.81 382 SER A O 1
ATOM 2945 N N . LYS A 1 383 ? -2.856 -11.418 17.448 1.00 89.12 383 LYS A N 1
ATOM 2946 C CA . LYS A 1 383 ? -2.975 -11.078 18.879 1.00 89.12 383 LYS A CA 1
ATOM 2947 C C . LYS A 1 383 ? -4.436 -10.891 19.287 1.00 89.12 383 LYS A C 1
ATOM 2949 O O . LYS A 1 383 ? -4.825 -11.301 20.378 1.00 89.12 383 LYS A O 1
ATOM 2954 N N . ILE A 1 384 ? -5.250 -10.327 18.393 1.00 86.94 384 ILE A N 1
ATOM 2955 C CA . ILE A 1 384 ? -6.688 -10.139 18.615 1.00 86.94 384 ILE A CA 1
ATOM 2956 C C . ILE A 1 384 ? -7.409 -11.488 18.643 1.00 86.94 384 ILE A C 1
ATOM 2958 O O . ILE A 1 384 ? -8.175 -11.738 19.567 1.00 86.94 384 ILE A O 1
ATOM 2962 N N . ALA A 1 385 ? -7.094 -12.391 17.709 1.00 72.94 385 ALA A N 1
ATOM 2963 C CA . ALA A 1 385 ? -7.705 -13.723 17.641 1.00 72.94 385 ALA A CA 1
ATOM 2964 C C . ALA A 1 385 ? -7.492 -14.581 18.903 1.00 72.94 385 ALA A C 1
ATOM 2966 O O . ALA A 1 385 ? -8.300 -15.452 19.188 1.00 72.94 385 ALA A O 1
ATOM 2967 N N . THR A 1 386 ? -6.398 -14.355 19.637 1.00 63.94 386 THR A N 1
ATOM 2968 C CA . THR A 1 386 ? -6.066 -15.110 20.862 1.00 63.94 386 THR A CA 1
ATOM 2969 C C . THR A 1 386 ? -6.724 -14.510 22.115 1.00 63.94 386 THR A C 1
ATOM 2971 O O . THR A 1 386 ? -6.720 -15.130 23.175 1.00 63.94 386 THR A O 1
ATOM 2974 N N . SER A 1 387 ? -7.250 -13.287 22.009 1.00 57.78 387 SER A N 1
ATOM 2975 C CA . SER A 1 387 ? -7.813 -12.516 23.127 1.00 57.78 387 SER A CA 1
ATOM 2976 C C . SER A 1 387 ? -9.348 -12.539 23.172 1.00 57.78 387 SER A C 1
ATOM 2978 O O . SER A 1 387 ? -9.925 -12.075 24.156 1.00 57.78 387 SER A O 1
ATOM 2980 N N . ALA A 1 388 ? -9.984 -13.018 22.098 1.00 51.34 388 ALA A N 1
ATOM 2981 C CA . ALA A 1 388 ? -11.422 -13.259 21.980 1.00 51.34 388 ALA A CA 1
ATOM 2982 C C . ALA A 1 388 ? -11.739 -14.709 22.357 1.00 51.34 388 ALA A C 1
ATOM 2984 O O . ALA A 1 388 ? -12.807 -14.921 22.974 1.00 51.34 388 ALA A O 1
#

Nearest PDB structures (foldseek):
  6r44-assembly1_A  TM=7.949E-01  e=4.206E-14  Pseudomonas aeruginosa PAO1
  5z2j-assembly1_A  TM=7.891E-01  e=1.446E-13  Candidatus Liberibacter asiaticus str. psy62
  3ujp-assembly1_B-2  TM=7.558E-01  e=2.900E-12  Synechocystis sp. PCC 6803
  2osv-assembly1_A  TM=7.384E-01  e=2.038E-12  Escherichia coli
  7jj9-assembly1_A  TM=7.254E-01  e=1.692E-11  Streptococcus pneumoniae R6

pLDDT: mean 79.41, std 26.52, range [26.19, 98.88]

Radius of gyration: 38.59 Å; Cα contacts (8 Å, |Δi|>4): 481; chains: 1; bounding box: 138×106×71 Å